Protein AF-A0AAD5NCW2-F1 (afdb_monomer)

Radius of gyration: 37.86 Å; Cα contacts (8 Å, |Δi|>4): 776; chains: 1; bounding box: 124×74×84 Å

Sequence (700 aa):
MSQQFDEAECSSYSKYVDECLERGPSAMGFLLTKVDRGVLDPVERFPCFLIDCCLAYCLRESETNGSFSENAILHSTLIKRILTILQDFSFSLTIESQRDVISYIFRSWNSSIEVVCHEAVDIFFMLLSNHCLVCSTCKARKGCEWSNSLAKKLFENNSPCRSRYKCLLILFQSYSTYIELIDEKLVEELYSFIGDPGLSVVISELLLMDIVEFPGRWIIHNQLILSCLSNESIATSTAIKDRLLPKLAKSKVLKNEFLPQLLDFMNENCMKVHCIEAILSVCRFLILSHKKCDSYKYWSDYVPLRTMQYAVLHLDVQVRLSAWILLSEHPQRTHGFSSSDILLIRVFLISNMTEQSPAIRLKILAGLRKILSRIAESSEQILKGNEEDLGQVAMYNSFISFLLSLAFDSLSPGANFSRRIMALSIVQCLFVEESLVPHQKTLFFDQLNLSTMLTSKWYEALISCIDDPFELCQITALDILKKIPVDDNFNLSLYKEETIKMMKSISSHSTLASGYRIQFYTWCRPESLTDLLVDFVSLCEDNTHAAKNNLVCFKDNSIHPWMNAISLLLENKDFSDMSTEDLKWWTFFIRERLIPLCFNVAEVVSPAVHSMSPEGYIPEETLNEIANFNGNILQMETEVSQLLLVCCWRAHKHVSTILGFVATKLYPMGMLSSEEIDHIGAYYWLQLTECKHCGAFETA

InterPro domains:
  IPR016024 Armadillo-type fold [SSF48371] (79-504)
  IPR019442 THADA/TRM732, DUF2428 [PF10350] (592-700)
  IPR051954 tRNA (32-2'-O)-methyltransferase regulator THADA [PTHR14387] (31-700)
  IPR056843 tRNA (32-2'-O)-methyltransferase regulator THADA-like, TPR repeats region [PF25150] (223-471)

Mean predicted aligned error: 11.22 Å

pLDDT: mean 88.47, std 10.03, range [29.44, 98.31]

Secondary structure (DSSP, 8-state):
-----------TTGGGHHHHHHHGGGGGGGGGS---GGGGS-BTTBSSIIIIIIIHHHHHHHHHSTTSHHHHHHHHHHHHHHHHHHHHTTPPPPHHHHHHHHHHHHHHTT-S-HHHHHHHHHHHHHHHHHHTTT-HHHHTTS--HHHHHHHHHHHH--S--HHHHHHHHHHHHH-GGGGGG--HHHHHHHHHHTT-TTTHHHHHHHHHHHHHH-GGGHHHHHHHHHHHHTSS-HHHHHHIIIIIHHHHTTSHHIIIIIHHHHHHHHHHH--SHHHHHHHHHHHHHHHHH--SSS-PPPGGGTS-HHHHHHHHT-SSHHHHHHHHHHHH--S-TTPPPPHHHHHHHHHHHHHHTT---HHHHHHHHHHHHHHHHHHHHHHHHHHHH-GGGHHHHHHHHHHHHHHHHHHHHTTSTT--HHHHHHHHHHHHHHHTSGGGSGGG--HHHHHH-HHHH--HHHHHHHHHHHT-SSHHHHHHHHHHHTTSPPPTT--HHHHHHHHHHHHTS--HHHHHHHHHHHHHHHHH-GGGHHHHHHHHHHHHHHHHHHHHH-GGGGGTS--HHHHHHHHHHHHT---TT--HHHHHHHHHHIIIIIHHHHHHHHHHHHHHHSSSSGGG---HHHHHHHHTSSS-HHHHHHHHHHHHHHHHHHHHHHHHHHHHHIIIIIGGGT-S-HHHHHHHHHHHHHHHHH---HHHHTT-

Structure (mmCIF, N/CA/C/O backbone):
data_AF-A0AAD5NCW2-F1
#
_entry.id   AF-A0AAD5NCW2-F1
#
loop_
_atom_site.group_PDB
_atom_site.id
_atom_site.type_symbol
_atom_site.label_atom_id
_atom_site.label_alt_id
_atom_site.label_comp_id
_atom_site.label_asym_id
_atom_site.label_entity_id
_atom_site.label_seq_id
_atom_site.pdbx_PDB_ins_code
_atom_site.Cartn_x
_atom_site.Cartn_y
_atom_site.Cartn_z
_atom_site.occupancy
_atom_site.B_iso_or_equiv
_atom_site.auth_seq_id
_atom_site.auth_comp_id
_atom_site.auth_asym_id
_atom_site.auth_atom_id
_atom_site.pdbx_PDB_model_num
ATOM 1 N N . MET A 1 1 ? -83.051 -28.919 20.858 1.00 34.00 1 MET A N 1
ATOM 2 C CA . MET A 1 1 ? -83.033 -28.622 19.413 1.00 34.00 1 MET A CA 1
ATOM 3 C C . MET A 1 1 ? -82.163 -27.394 19.243 1.00 34.00 1 MET A C 1
ATOM 5 O O . MET A 1 1 ? -82.564 -26.326 19.671 1.00 34.00 1 MET A O 1
ATOM 9 N N . SER A 1 2 ? -80.862 -27.615 19.050 1.00 30.83 2 SER A N 1
ATOM 10 C CA . SER A 1 2 ? -80.210 -27.836 17.737 1.00 30.83 2 SER A CA 1
ATOM 11 C C . SER A 1 2 ? -79.807 -26.474 17.170 1.00 30.83 2 SER A C 1
ATOM 13 O O . SER A 1 2 ? -80.661 -25.711 16.746 1.00 30.83 2 SER A O 1
ATOM 15 N N . GLN A 1 3 ? -78.573 -26.064 17.465 1.00 37.62 3 GLN A N 1
ATOM 16 C CA . GLN A 1 3 ? -77.408 -26.213 16.576 1.00 37.62 3 GLN A CA 1
ATOM 17 C C . GLN A 1 3 ? -77.352 -25.071 15.561 1.00 37.62 3 GLN A C 1
ATOM 19 O O . GLN A 1 3 ? -78.091 -25.081 14.588 1.00 37.62 3 GLN A O 1
ATOM 24 N N . GLN A 1 4 ? -76.429 -24.142 15.805 1.00 29.44 4 GLN A N 1
ATOM 25 C CA . GLN A 1 4 ? -75.524 -23.615 14.786 1.00 29.44 4 GLN A CA 1
ATOM 26 C C . GLN A 1 4 ? -74.311 -23.014 15.510 1.00 29.44 4 GLN A C 1
ATOM 28 O O . GLN A 1 4 ? -74.281 -21.851 15.898 1.00 29.44 4 GLN A O 1
ATOM 33 N N . PHE A 1 5 ? -73.360 -23.901 15.810 1.00 35.66 5 PHE A N 1
ATOM 34 C CA . PHE A 1 5 ? -71.947 -23.552 15.852 1.00 35.66 5 PHE A CA 1
ATOM 35 C C . PHE A 1 5 ? -71.536 -23.451 14.382 1.00 35.66 5 PHE A C 1
ATOM 37 O O . PHE A 1 5 ? -71.342 -24.490 13.761 1.00 35.66 5 PHE A O 1
ATOM 44 N N . ASP A 1 6 ? -71.475 -22.241 13.833 1.00 35.22 6 ASP A N 1
ATOM 45 C CA . ASP A 1 6 ? -70.830 -22.005 12.541 1.00 35.22 6 ASP A CA 1
ATOM 46 C C . ASP A 1 6 ? -69.450 -21.392 12.808 1.00 35.22 6 ASP A C 1
ATOM 48 O O . ASP A 1 6 ? -69.312 -20.242 13.221 1.00 35.22 6 ASP A O 1
ATOM 52 N N . GLU A 1 7 ? -68.465 -22.284 12.685 1.00 37.38 7 GLU A N 1
ATOM 53 C CA . GLU A 1 7 ? -67.142 -22.084 12.087 1.00 37.38 7 GLU A CA 1
ATOM 54 C C . GLU A 1 7 ? -66.368 -20.831 12.522 1.00 37.38 7 GLU A C 1
ATOM 56 O O . GLU A 1 7 ? -66.366 -19.791 11.867 1.00 37.38 7 GLU A O 1
ATOM 61 N N . ALA A 1 8 ? -65.597 -20.982 13.605 1.00 41.81 8 ALA A N 1
ATOM 62 C CA . ALA A 1 8 ? -64.383 -20.195 13.775 1.00 41.81 8 ALA A CA 1
ATOM 63 C C . ALA A 1 8 ? -63.515 -20.407 12.527 1.00 41.81 8 ALA A C 1
ATOM 65 O O . ALA A 1 8 ? -63.164 -21.551 12.230 1.00 41.81 8 ALA A O 1
ATOM 66 N N . GLU A 1 9 ? -63.207 -19.330 11.796 1.00 45.91 9 GLU A N 1
ATOM 67 C CA . GLU A 1 9 ? -62.224 -19.340 10.712 1.00 45.91 9 GLU A CA 1
ATOM 68 C C . GLU A 1 9 ? -60.986 -20.091 11.204 1.00 45.91 9 GLU A C 1
ATOM 70 O O . GLU A 1 9 ? -60.274 -19.637 12.101 1.00 45.91 9 GLU A O 1
ATOM 75 N N . CYS A 1 10 ? -60.780 -21.301 10.685 1.00 55.19 10 CYS A N 1
ATOM 76 C CA . CYS A 1 10 ? -59.657 -22.121 11.092 1.00 55.19 10 CYS A CA 1
ATOM 77 C C . CYS A 1 10 ? -58.400 -21.369 10.655 1.00 55.19 10 CYS A C 1
ATOM 79 O O . CYS A 1 10 ? -58.179 -21.204 9.452 1.00 55.19 10 CYS A O 1
ATOM 81 N N . SER A 1 11 ? -57.631 -20.855 11.624 1.00 66.19 11 SER A N 1
ATOM 82 C CA . SER A 1 11 ? -56.402 -20.100 11.369 1.00 66.19 11 SER A CA 1
ATOM 83 C C . SER A 1 11 ? -55.597 -20.791 10.271 1.00 66.19 11 SER A C 1
ATOM 85 O O . SER A 1 11 ? -55.428 -22.017 10.290 1.00 66.19 11 SER A O 1
ATOM 87 N N . SER A 1 12 ? -55.079 -20.019 9.313 1.00 75.44 12 SER A N 1
ATOM 88 C CA . SER A 1 12 ? -54.296 -20.532 8.180 1.00 75.44 12 SER A CA 1
ATOM 89 C C . SER A 1 12 ? -53.057 -21.332 8.602 1.00 75.44 12 SER A C 1
ATOM 91 O O . SER A 1 12 ? -52.430 -21.976 7.756 1.00 75.44 12 SER A O 1
ATOM 93 N N . TYR A 1 13 ? -52.704 -21.291 9.892 1.00 83.88 13 TYR A N 1
ATOM 94 C CA . TYR A 1 13 ? -51.593 -22.014 10.498 1.00 83.88 13 TYR A CA 1
ATOM 95 C C . TYR A 1 13 ? -51.971 -23.365 11.128 1.00 83.88 13 TYR A C 1
ATOM 97 O O . TYR A 1 13 ? -51.066 -24.129 11.449 1.00 83.88 13 TYR A O 1
ATOM 105 N N . SER A 1 14 ? -53.262 -23.711 11.227 1.00 82.38 14 SER A N 1
ATOM 106 C CA . SER A 1 14 ? -53.739 -25.034 11.691 1.00 82.38 14 SER A CA 1
ATOM 107 C C . SER A 1 14 ? -53.092 -26.195 10.936 1.00 82.38 14 SER A C 1
ATOM 109 O O . SER A 1 14 ? -52.605 -27.142 11.540 1.00 82.38 14 SER A O 1
ATOM 111 N N . LYS A 1 15 ? -52.954 -26.061 9.614 1.00 84.81 15 LYS A N 1
ATOM 112 C CA . LYS A 1 15 ? -52.310 -27.056 8.743 1.00 84.81 15 LYS A CA 1
ATOM 113 C C . LYS A 1 15 ? -50.849 -27.383 9.089 1.00 84.81 15 LYS A C 1
ATOM 115 O O . LYS A 1 15 ? -50.342 -28.382 8.597 1.00 84.81 15 LYS A O 1
ATOM 120 N N . TYR A 1 16 ? -50.162 -26.541 9.868 1.00 86.56 16 TYR A N 1
ATOM 121 C CA . TYR A 1 16 ? -48.768 -26.768 10.266 1.00 86.56 16 TYR A CA 1
ATOM 122 C C . TYR A 1 16 ? -48.636 -27.411 11.652 1.00 86.56 16 TYR A C 1
ATOM 124 O O . TYR A 1 16 ? -47.525 -27.779 12.029 1.00 86.56 16 TYR A O 1
ATOM 132 N N . VAL A 1 17 ? -49.725 -27.536 12.422 1.00 85.25 17 VAL A N 1
ATOM 133 C CA . VAL A 1 17 ? -49.676 -28.016 13.813 1.00 85.25 17 VAL A CA 1
ATOM 134 C C . VAL A 1 17 ? -49.197 -29.464 13.878 1.00 85.25 17 VAL A C 1
ATOM 136 O O . VAL A 1 17 ? -48.209 -29.738 14.558 1.00 85.25 17 VAL A O 1
ATOM 139 N N . ASP A 1 18 ? -49.838 -30.364 13.130 1.00 85.31 18 ASP A N 1
ATOM 140 C CA . ASP A 1 18 ? -49.477 -31.787 13.103 1.00 85.31 18 ASP A CA 1
ATOM 141 C C . ASP A 1 18 ? -48.030 -31.991 12.638 1.00 85.31 18 ASP A C 1
ATOM 143 O O . ASP A 1 18 ? -47.260 -32.710 13.274 1.00 85.31 18 ASP A O 1
ATOM 147 N N . GLU A 1 19 ? -47.613 -31.277 11.588 1.00 87.06 19 GLU A N 1
ATOM 148 C CA . GLU A 1 19 ? -46.254 -31.393 11.057 1.00 87.06 19 GLU A CA 1
ATOM 149 C C . GLU A 1 19 ? -45.197 -30.901 12.063 1.00 87.06 19 GLU A C 1
ATOM 151 O O . GLU A 1 19 ? -44.157 -31.541 12.234 1.00 87.06 19 GLU A O 1
ATOM 156 N N . CYS A 1 20 ? -45.477 -29.810 12.787 1.00 88.00 20 CYS A N 1
ATOM 157 C CA . CYS A 1 20 ? -44.600 -29.305 13.847 1.00 88.00 20 CYS A CA 1
ATOM 158 C C . CYS A 1 20 ? -44.524 -30.253 15.051 1.00 88.00 20 CYS A C 1
ATOM 160 O O . CYS A 1 20 ? -43.476 -30.335 15.688 1.00 88.00 20 CYS A O 1
ATOM 162 N N . LEU A 1 21 ? -45.607 -30.965 15.375 1.00 85.88 21 LEU A N 1
ATOM 163 C CA . LEU A 1 21 ? -45.626 -31.930 16.476 1.00 85.88 21 LEU A CA 1
ATOM 164 C C . LEU A 1 21 ? -44.907 -33.237 16.125 1.00 85.88 21 LEU A C 1
ATOM 166 O O . LEU A 1 21 ? -44.275 -33.824 17.000 1.00 85.88 21 LEU A O 1
ATOM 170 N N . GLU A 1 22 ? -44.985 -33.684 14.870 1.00 85.50 22 GLU A N 1
ATOM 171 C CA . GLU A 1 22 ? -44.340 -34.920 14.412 1.00 85.50 22 GLU A CA 1
ATOM 172 C C . GLU A 1 22 ? -42.849 -34.744 14.107 1.00 85.50 22 GLU A C 1
ATOM 174 O O . GLU A 1 22 ? -42.036 -35.596 14.466 1.00 85.50 22 GLU A O 1
ATOM 179 N N . ARG A 1 23 ? -42.481 -33.656 13.420 1.00 83.94 23 ARG A N 1
ATOM 180 C CA . ARG A 1 23 ? -41.119 -33.434 12.895 1.00 83.94 23 ARG A CA 1
ATOM 181 C C . ARG A 1 23 ? -40.343 -32.350 13.643 1.00 83.94 23 ARG A C 1
ATOM 183 O O . ARG A 1 23 ? -39.168 -32.116 13.344 1.00 83.94 23 ARG A O 1
ATOM 190 N N . GLY A 1 24 ? -40.980 -31.675 14.598 1.00 86.25 24 GLY A N 1
ATOM 191 C CA . GLY A 1 24 ? -40.335 -30.667 15.427 1.00 86.25 24 GLY A CA 1
ATOM 192 C C . GLY A 1 24 ? -39.846 -29.445 14.630 1.00 86.25 24 GLY A C 1
ATOM 193 O O . GLY A 1 24 ? -40.481 -29.032 13.656 1.00 86.25 24 GLY A O 1
ATOM 194 N N . PRO A 1 25 ? -38.700 -28.853 15.010 1.00 85.62 25 PRO A N 1
ATOM 195 C CA . PRO A 1 25 ? -38.120 -27.654 14.408 1.00 85.62 25 PRO A CA 1
ATOM 196 C C . PRO A 1 25 ? -37.846 -27.791 12.908 1.00 85.62 25 PRO A C 1
ATOM 198 O O . PRO A 1 25 ? -37.915 -26.803 12.181 1.00 85.62 25 PRO A O 1
ATOM 201 N N . SER A 1 26 ? -37.614 -29.009 12.408 1.00 86.62 26 SER A N 1
ATOM 202 C CA . SER A 1 26 ? -37.415 -29.251 10.972 1.00 86.62 26 SER A CA 1
ATOM 203 C C . SER A 1 26 ? -38.648 -28.916 10.116 1.00 86.62 26 SER A C 1
ATOM 205 O O . SER A 1 26 ? -38.498 -28.506 8.965 1.00 86.62 26 SER A O 1
ATOM 207 N N . ALA A 1 27 ? -39.858 -28.993 10.682 1.00 88.00 27 ALA A N 1
ATOM 208 C CA . ALA A 1 27 ? -41.099 -28.595 10.012 1.00 88.00 27 ALA A CA 1
ATOM 209 C C . ALA A 1 27 ? -41.404 -27.091 10.113 1.00 88.00 27 ALA A C 1
ATOM 211 O O . ALA A 1 27 ? -42.298 -26.583 9.438 1.00 88.00 27 ALA A O 1
ATOM 212 N N . MET A 1 28 ? -40.640 -26.335 10.905 1.00 92.25 28 MET A N 1
ATOM 213 C CA . MET A 1 28 ? -40.888 -24.908 11.144 1.00 92.25 28 MET A CA 1
ATOM 214 C C . MET A 1 28 ? -40.278 -23.990 10.074 1.00 92.25 28 MET A C 1
ATOM 216 O O . MET A 1 28 ? -40.205 -22.774 10.259 1.00 92.25 28 MET A O 1
ATOM 220 N N . GLY A 1 29 ? -39.874 -24.539 8.922 1.00 86.81 29 GLY A N 1
ATOM 221 C CA . GLY A 1 29 ? -39.290 -23.777 7.813 1.00 86.81 29 GLY A CA 1
ATOM 222 C C . GLY A 1 29 ? -40.191 -22.649 7.292 1.00 86.81 29 GLY A C 1
ATOM 223 O O . GLY A 1 29 ? -39.688 -21.637 6.803 1.00 86.81 29 GLY A O 1
ATOM 224 N N . PHE A 1 30 ? -41.513 -22.755 7.469 1.00 90.00 30 PHE A N 1
ATOM 225 C CA . PHE A 1 30 ? -42.457 -21.695 7.100 1.00 90.00 30 PHE A CA 1
ATOM 226 C C . PHE A 1 30 ? -42.184 -20.369 7.837 1.00 90.00 30 PHE A C 1
ATOM 228 O O . PHE A 1 30 ? -42.395 -19.301 7.259 1.00 90.00 30 PHE A O 1
ATOM 235 N N . LEU A 1 31 ? -41.639 -20.409 9.063 1.00 91.31 31 LEU A N 1
ATOM 236 C CA . LEU A 1 31 ? -41.288 -19.212 9.841 1.00 91.31 31 LEU A CA 1
ATOM 237 C C . LEU A 1 31 ? -40.149 -18.401 9.210 1.00 91.31 31 LEU A C 1
ATOM 239 O O . LEU A 1 31 ? -40.016 -17.207 9.485 1.00 91.31 31 LEU A O 1
ATOM 243 N N . LEU A 1 32 ? -39.342 -19.018 8.343 1.00 88.94 32 LEU A N 1
ATOM 244 C CA . LEU A 1 32 ? -38.256 -18.352 7.619 1.00 88.94 32 LEU A CA 1
ATOM 245 C C . LEU A 1 32 ? -38.761 -17.536 6.417 1.00 88.94 32 LEU A C 1
ATOM 247 O O . LEU A 1 32 ? -37.996 -16.789 5.811 1.00 88.94 32 LEU A O 1
ATOM 251 N N . THR A 1 33 ? -40.053 -17.633 6.093 1.00 88.25 33 THR A N 1
ATOM 252 C CA . THR A 1 33 ? -40.710 -16.820 5.062 1.00 88.25 33 THR A CA 1
ATOM 253 C C . THR A 1 33 ? -41.460 -15.629 5.679 1.00 88.25 33 THR A C 1
ATOM 255 O O . THR A 1 33 ? -41.344 -15.346 6.877 1.00 88.25 33 THR A O 1
ATOM 258 N N . LYS A 1 34 ? -42.185 -14.855 4.860 1.00 85.88 34 LYS A N 1
ATOM 259 C CA . LYS A 1 34 ? -43.017 -13.752 5.354 1.00 85.88 34 LYS A CA 1
ATOM 260 C C . LYS A 1 34 ? -44.256 -14.330 6.041 1.00 85.88 34 LYS A C 1
ATOM 262 O O . LYS A 1 34 ? -45.039 -15.022 5.401 1.00 85.88 34 LYS A O 1
ATOM 267 N N . VAL A 1 35 ? -44.423 -14.001 7.317 1.00 90.12 35 VAL A N 1
ATOM 268 C CA . VAL A 1 35 ? -45.530 -14.461 8.163 1.00 90.12 35 VAL A CA 1
ATOM 269 C C . VAL A 1 35 ? -46.455 -13.276 8.448 1.00 90.12 35 VAL A C 1
ATOM 271 O O . VAL A 1 35 ? -45.979 -12.148 8.605 1.00 90.12 35 VAL A O 1
ATOM 274 N N . ASP A 1 36 ? -47.765 -13.502 8.465 1.00 89.38 36 ASP A N 1
ATOM 275 C CA . ASP A 1 36 ? -48.749 -12.498 8.882 1.00 89.38 36 ASP A CA 1
ATOM 276 C C . ASP A 1 36 ? -49.042 -12.588 10.391 1.00 89.38 36 ASP A C 1
ATOM 278 O O . ASP A 1 36 ? -48.502 -13.432 11.109 1.00 89.38 36 ASP A O 1
ATOM 282 N N . ARG A 1 37 ? -49.891 -11.685 10.894 1.00 88.94 37 ARG A N 1
ATOM 283 C CA . ARG A 1 37 ? -50.221 -11.620 12.324 1.00 88.94 37 ARG A CA 1
ATOM 284 C C . ARG A 1 37 ? -50.980 -12.860 12.821 1.00 88.94 37 ARG A C 1
ATOM 286 O O . ARG A 1 37 ? -50.939 -13.125 14.018 1.00 88.94 37 ARG A O 1
ATOM 293 N N . GLY A 1 38 ? -51.609 -13.629 11.928 1.00 87.25 38 GLY A N 1
ATOM 294 C CA . GLY A 1 38 ? -52.448 -14.776 12.283 1.00 87.25 38 GLY A CA 1
ATOM 295 C C . GLY A 1 38 ? -51.688 -15.938 12.931 1.00 87.25 38 GLY A C 1
ATOM 296 O O . GLY A 1 38 ? -52.292 -16.806 13.552 1.00 87.25 38 GLY A O 1
ATOM 297 N N . VAL A 1 39 ? -50.352 -15.947 12.853 1.00 87.75 39 VAL A N 1
ATOM 298 C CA . VAL A 1 39 ? -49.501 -16.938 13.540 1.00 87.75 39 VAL A CA 1
ATOM 299 C C . VAL A 1 39 ? -49.538 -16.801 15.071 1.00 87.75 39 VAL A C 1
ATOM 301 O O . VAL A 1 39 ? -49.131 -17.712 15.793 1.00 87.75 39 VAL A O 1
ATOM 304 N N . LEU A 1 40 ? -49.995 -15.647 15.566 1.00 88.94 40 LEU A N 1
ATOM 305 C CA . LEU A 1 40 ? -50.140 -15.343 16.991 1.00 88.94 40 LEU A CA 1
ATOM 306 C C . LEU A 1 40 ? -51.531 -15.686 17.532 1.00 88.94 40 LEU A C 1
ATOM 308 O O . LEU A 1 40 ? -51.736 -15.609 18.743 1.00 88.94 40 LEU A O 1
ATOM 312 N N . ASP A 1 41 ? -52.475 -16.028 16.653 1.00 87.00 41 ASP A N 1
ATOM 313 C CA . ASP A 1 41 ? -53.837 -16.361 17.048 1.00 87.00 41 ASP A CA 1
ATOM 314 C C . ASP A 1 41 ? -53.898 -17.769 17.673 1.00 87.00 41 ASP A C 1
ATOM 316 O O . ASP A 1 41 ? -53.007 -18.600 17.442 1.00 87.00 41 ASP A O 1
ATOM 320 N N . PRO A 1 42 ? -54.939 -18.070 18.470 1.00 87.12 42 PRO A N 1
ATOM 321 C CA . PRO A 1 42 ? -55.152 -19.411 18.994 1.00 87.12 42 PRO A CA 1
ATOM 322 C C . PRO A 1 42 ? -55.342 -20.426 17.864 1.00 87.12 42 PRO A C 1
ATOM 324 O O . PRO A 1 42 ? -56.135 -20.210 16.945 1.00 87.12 42 PRO A O 1
ATOM 327 N N . VAL A 1 43 ? -54.649 -21.560 17.953 1.00 86.31 43 VAL A N 1
ATOM 328 C CA . VAL A 1 43 ? -54.768 -22.660 16.988 1.00 86.31 43 VAL A CA 1
ATOM 329 C C . VAL A 1 43 ? -54.925 -23.969 17.749 1.00 86.31 43 VAL A C 1
ATOM 331 O O . VAL A 1 43 ? -54.054 -24.354 18.531 1.00 86.31 43 VAL A O 1
ATOM 334 N N . GLU A 1 44 ? -56.044 -24.656 17.519 1.00 85.25 44 GLU A N 1
ATOM 335 C CA . GLU A 1 44 ? -56.412 -25.897 18.210 1.00 85.25 44 GLU A CA 1
ATOM 336 C C . GLU A 1 44 ? -56.311 -25.782 19.744 1.00 85.25 44 GLU A C 1
ATOM 338 O O . GLU A 1 44 ? -57.097 -25.078 20.374 1.00 85.25 44 GLU A O 1
ATOM 343 N N . ARG A 1 45 ? -55.346 -26.488 20.354 1.00 86.31 45 ARG A N 1
ATOM 344 C CA . ARG A 1 45 ? -55.090 -26.516 21.800 1.00 86.31 45 ARG A CA 1
ATOM 345 C C . ARG A 1 45 ? -54.082 -25.466 22.273 1.00 86.31 45 ARG A C 1
ATOM 347 O O . ARG A 1 45 ? -53.815 -25.409 23.470 1.00 86.31 45 ARG A O 1
ATOM 354 N N . PHE A 1 46 ? -53.488 -24.692 21.365 1.00 87.50 46 PHE A N 1
ATOM 355 C CA . PHE A 1 46 ? -52.432 -23.728 21.670 1.00 87.50 46 PHE A CA 1
ATOM 356 C C . PHE A 1 46 ? -53.002 -22.304 21.735 1.00 87.50 46 PHE A C 1
ATOM 358 O O . PHE A 1 46 ? -53.443 -21.792 20.703 1.00 87.50 46 PHE A O 1
ATOM 365 N N . PRO A 1 47 ? -52.985 -21.646 22.914 1.00 86.38 47 PRO A N 1
ATOM 366 C CA . PRO A 1 47 ? -53.419 -20.253 23.061 1.00 86.38 47 PRO A CA 1
ATOM 367 C C . PRO A 1 47 ? -52.683 -19.275 22.136 1.00 86.38 47 PRO A C 1
ATOM 369 O O . PRO A 1 47 ? -53.291 -18.337 21.633 1.00 86.38 47 PRO A O 1
ATOM 372 N N . CYS A 1 48 ? -51.396 -19.510 21.888 1.00 89.94 48 CYS A N 1
ATOM 373 C CA . CYS A 1 48 ? -50.600 -18.870 20.852 1.00 89.94 48 CYS A CA 1
ATOM 374 C C . CYS A 1 48 ? -49.719 -19.932 20.192 1.00 89.94 48 CYS A C 1
ATOM 376 O O . CYS A 1 48 ? -48.742 -20.401 20.782 1.00 89.94 48 CYS A O 1
ATOM 378 N N . PHE A 1 49 ? -50.039 -20.306 18.953 1.00 89.38 49 PHE A N 1
ATOM 379 C CA . PHE A 1 49 ? -49.321 -21.360 18.228 1.00 89.38 49 PHE A CA 1
ATOM 380 C C . PHE A 1 49 ? -47.804 -21.117 18.155 1.00 89.38 49 PHE A C 1
ATOM 382 O O . PHE A 1 49 ? -47.001 -22.031 18.366 1.00 89.38 49 PHE A O 1
ATOM 389 N N . LEU A 1 50 ? -47.396 -19.869 17.919 1.00 92.38 50 LEU A N 1
ATOM 390 C CA . LEU A 1 50 ? -45.985 -19.507 17.816 1.00 92.38 50 LEU A CA 1
ATOM 391 C C . LEU A 1 50 ? -45.207 -19.710 19.132 1.00 92.38 50 LEU A C 1
ATOM 393 O O . LEU A 1 50 ? -44.047 -20.119 19.100 1.00 92.38 50 LEU A O 1
ATOM 397 N N . ILE A 1 51 ? -45.821 -19.431 20.284 1.00 92.69 51 ILE A N 1
ATOM 398 C CA . ILE A 1 51 ? -45.154 -19.505 21.594 1.00 92.69 51 ILE A CA 1
ATOM 399 C C . ILE A 1 51 ? -45.325 -20.897 22.206 1.00 92.69 51 ILE A C 1
ATOM 401 O O . ILE A 1 51 ? -44.340 -21.563 22.527 1.00 92.69 51 ILE A O 1
ATOM 405 N N . ASP A 1 52 ? -46.572 -21.341 22.340 1.00 90.25 52 ASP A N 1
ATOM 406 C CA . ASP A 1 52 ? -46.930 -22.525 23.121 1.00 90.25 52 ASP A CA 1
ATOM 407 C C . ASP A 1 52 ? -46.600 -23.832 22.388 1.00 90.25 52 ASP A C 1
ATOM 409 O O . ASP A 1 52 ? -46.422 -24.870 23.027 1.00 90.25 52 ASP A O 1
ATOM 413 N N . CYS A 1 53 ? -46.481 -23.784 21.055 1.00 90.50 53 CYS A N 1
ATOM 414 C CA . CYS A 1 53 ? -46.002 -24.900 20.245 1.00 90.50 53 CYS A CA 1
ATOM 415 C C . CYS A 1 53 ? -44.576 -24.645 19.745 1.00 90.50 53 CYS A C 1
ATOM 417 O O . CYS A 1 53 ? -43.643 -25.315 20.188 1.00 90.50 53 CYS A O 1
ATOM 419 N N . CYS A 1 54 ? -44.378 -23.674 18.846 1.00 92.62 54 CYS A N 1
ATOM 420 C CA . CYS A 1 54 ? -43.116 -23.561 18.104 1.00 92.62 54 CYS A CA 1
ATOM 421 C C . CYS A 1 54 ? -41.916 -23.217 19.005 1.00 92.62 54 CYS A C 1
ATOM 423 O O . CYS A 1 54 ? -40.914 -23.938 19.006 1.00 92.62 54 CYS A O 1
ATOM 425 N N . LEU A 1 55 ? -42.018 -22.148 19.806 1.00 94.25 55 LEU A N 1
ATOM 426 C CA . LEU A 1 55 ? -40.941 -21.722 20.708 1.00 94.25 55 LEU A CA 1
ATOM 427 C C . LEU A 1 55 ? -40.663 -22.771 21.789 1.00 94.25 55 LEU A C 1
ATOM 429 O O . LEU A 1 55 ? -39.507 -23.133 22.005 1.00 94.25 55 LEU A O 1
ATOM 433 N N . ALA A 1 56 ? -41.714 -23.277 22.441 1.00 91.62 56 ALA A N 1
ATOM 434 C CA . ALA A 1 56 ? -41.594 -24.283 23.493 1.00 91.62 56 ALA A CA 1
ATOM 435 C C . ALA A 1 56 ? -40.893 -25.561 23.001 1.00 91.62 56 ALA A C 1
ATOM 437 O O . ALA A 1 56 ? -40.042 -26.111 23.705 1.00 91.62 56 ALA A O 1
ATOM 438 N N . TYR A 1 57 ? -41.209 -26.017 21.784 1.00 90.38 57 TYR A N 1
ATOM 439 C CA . TYR A 1 57 ? -40.581 -27.198 21.196 1.00 90.38 57 TYR A CA 1
ATOM 440 C C . TYR A 1 57 ? -39.113 -26.937 20.833 1.00 90.38 57 TYR A C 1
ATOM 442 O O . TYR A 1 57 ? -38.253 -27.732 21.208 1.00 90.38 57 TYR A O 1
ATOM 450 N N . CYS A 1 58 ? -38.799 -25.795 20.203 1.00 91.81 58 CYS A N 1
ATOM 451 C CA . CYS A 1 58 ? -37.414 -25.415 19.891 1.00 91.81 58 CYS A CA 1
ATOM 452 C C . CYS A 1 58 ? -36.539 -25.335 21.151 1.00 91.81 58 CYS A C 1
ATOM 454 O O . CYS A 1 58 ? -35.417 -25.844 21.169 1.00 91.81 58 CYS A O 1
ATOM 456 N N . LEU A 1 59 ? -37.049 -24.723 22.227 1.00 91.75 59 LEU A N 1
ATOM 457 C CA . LEU A 1 59 ? -36.325 -24.608 23.494 1.00 91.75 59 LEU A CA 1
ATOM 458 C C . LEU A 1 59 ? -36.086 -25.986 24.127 1.00 91.75 59 LEU A C 1
ATOM 460 O O . LEU A 1 59 ? -34.956 -26.271 24.524 1.00 91.75 59 LEU A O 1
ATOM 464 N N . ARG A 1 60 ? -37.101 -26.861 24.149 1.00 89.25 60 ARG A N 1
ATOM 465 C CA . ARG A 1 60 ? -37.000 -28.220 24.707 1.00 89.25 60 ARG A CA 1
ATOM 466 C C . ARG A 1 60 ? -36.043 -29.115 23.919 1.00 89.25 60 ARG A C 1
ATOM 468 O O . ARG A 1 60 ? -35.225 -29.827 24.500 1.00 89.25 60 ARG A O 1
ATOM 475 N N . GLU A 1 61 ? -36.124 -29.090 22.594 1.00 86.38 61 GLU A N 1
ATOM 476 C CA . GLU A 1 61 ? -35.265 -29.928 21.760 1.00 86.38 61 GLU A CA 1
ATOM 477 C C . GLU A 1 61 ? -33.808 -29.457 21.790 1.00 86.38 61 GLU A C 1
ATOM 479 O O . GLU A 1 61 ? -32.886 -30.272 21.842 1.00 86.38 61 GLU A O 1
ATOM 484 N N . SER A 1 62 ? -33.580 -28.146 21.900 1.00 85.94 62 SER A N 1
ATOM 485 C CA . SER A 1 62 ? -32.229 -27.613 22.087 1.00 85.94 62 SER A CA 1
ATOM 486 C C . SER A 1 62 ? -31.548 -28.095 23.382 1.00 85.94 62 SER A C 1
ATOM 488 O O . SER A 1 62 ? -30.327 -27.998 23.492 1.00 85.94 62 SER A O 1
ATOM 490 N N . GLU A 1 63 ? -32.301 -28.614 24.365 1.00 82.38 63 GLU A N 1
ATOM 491 C CA . GLU A 1 63 ? -31.736 -29.212 25.585 1.00 82.38 63 GLU A CA 1
ATOM 492 C C . GLU A 1 63 ? -31.223 -30.636 25.366 1.00 82.38 63 GLU A C 1
ATOM 494 O O . GLU A 1 63 ? -30.288 -31.063 26.038 1.00 82.38 63 GLU A O 1
ATOM 499 N N . THR A 1 64 ? -31.839 -31.367 24.436 1.00 75.56 64 THR A N 1
ATOM 500 C CA . THR A 1 64 ? -31.624 -32.806 24.230 1.00 75.56 64 THR A CA 1
ATOM 501 C C . THR A 1 64 ? -30.713 -33.092 23.038 1.00 75.56 64 THR A C 1
ATOM 503 O O . THR A 1 64 ? -29.844 -33.954 23.133 1.00 75.56 64 THR A O 1
ATOM 506 N N . ASN A 1 65 ? -30.841 -32.318 21.956 1.00 66.50 65 ASN A N 1
ATOM 507 C CA . ASN A 1 65 ? -30.143 -32.527 20.681 1.00 66.50 65 ASN A CA 1
ATOM 508 C C . ASN A 1 65 ? -29.058 -31.471 20.385 1.00 66.50 65 ASN A C 1
ATOM 510 O O . ASN A 1 65 ? -28.569 -31.379 19.258 1.00 66.50 65 ASN A O 1
ATOM 514 N N . GLY A 1 66 ? -28.655 -30.673 21.381 1.00 59.53 66 GLY A N 1
ATOM 515 C CA . GLY A 1 66 ? -27.693 -29.570 21.226 1.00 59.53 66 GLY A CA 1
ATOM 516 C C . GLY A 1 66 ? -26.248 -29.973 20.889 1.00 59.53 66 GLY A C 1
ATOM 517 O O . GLY A 1 66 ? -25.412 -29.095 20.693 1.00 59.53 66 GLY A O 1
ATOM 518 N N . SER A 1 67 ? -25.934 -31.272 20.824 1.00 59.56 67 SER A N 1
ATOM 519 C CA . SER A 1 67 ? -24.603 -31.791 20.472 1.00 59.56 67 SER A CA 1
ATOM 520 C C . SER A 1 67 ? -24.346 -31.867 18.962 1.00 59.56 67 SER A C 1
ATOM 522 O O . SER A 1 67 ? -23.187 -31.857 18.550 1.00 59.56 67 SER A O 1
ATOM 524 N N . PHE A 1 68 ? -25.395 -31.927 18.134 1.00 70.44 68 PHE A N 1
ATOM 525 C CA . PHE A 1 68 ? -25.270 -31.964 16.675 1.00 70.44 68 PHE A CA 1
ATOM 526 C C . PHE A 1 68 ? -25.269 -30.547 16.100 1.00 70.44 68 PHE A C 1
ATOM 528 O O . PHE A 1 68 ? -26.181 -29.761 16.364 1.00 70.44 68 PHE A O 1
ATOM 535 N N . SER A 1 69 ? -24.257 -30.224 15.292 1.00 74.25 69 SER A N 1
ATOM 536 C CA . SER A 1 69 ? -24.031 -28.861 14.802 1.00 74.25 69 SER A CA 1
ATOM 537 C C . SER A 1 69 ? -25.184 -28.308 13.966 1.00 74.25 69 SER A C 1
ATOM 539 O O . SER A 1 69 ? -25.574 -27.161 14.164 1.00 74.25 69 SER A O 1
ATOM 541 N N . GLU A 1 70 ? -25.765 -29.119 13.081 1.00 81.06 70 GLU A N 1
ATOM 542 C CA . GLU A 1 70 ? -26.885 -28.710 12.220 1.00 81.06 70 GLU A CA 1
ATOM 543 C C . GLU A 1 70 ? -28.149 -28.397 13.027 1.00 81.06 70 GLU A C 1
ATOM 545 O O . GLU A 1 70 ? -28.779 -27.360 12.822 1.00 81.06 70 GLU A O 1
ATOM 550 N N . ASN A 1 71 ? -28.470 -29.239 14.012 1.00 84.69 71 ASN A N 1
ATOM 551 C CA . ASN A 1 71 ? -29.626 -29.032 14.881 1.00 84.69 71 ASN A CA 1
ATOM 552 C C . ASN A 1 71 ? -29.441 -27.795 15.762 1.00 84.69 71 ASN A C 1
ATOM 554 O O . ASN A 1 71 ? -30.363 -27.000 15.911 1.00 84.69 71 ASN A O 1
ATOM 558 N N . ALA A 1 72 ? -28.246 -27.593 16.325 1.00 85.62 72 ALA A N 1
ATOM 559 C CA . ALA A 1 72 ? -27.958 -26.423 17.148 1.00 85.62 72 ALA A CA 1
ATOM 560 C C . ALA A 1 72 ? -28.161 -25.107 16.377 1.00 85.62 72 ALA A C 1
ATOM 562 O O . ALA A 1 72 ? -28.772 -24.192 16.929 1.00 85.62 72 ALA A O 1
ATOM 563 N N . ILE A 1 73 ? -27.713 -25.046 15.115 1.00 89.56 73 ILE A N 1
ATOM 564 C CA . ILE A 1 73 ? -27.901 -23.889 14.223 1.00 89.56 73 ILE A CA 1
ATOM 565 C C . ILE A 1 73 ? -29.383 -23.699 13.883 1.00 89.56 73 ILE A C 1
ATOM 567 O O . ILE A 1 73 ? -29.907 -22.594 13.994 1.00 89.56 73 ILE A O 1
ATOM 571 N N . LEU A 1 74 ? -30.089 -24.770 13.508 1.00 90.50 74 LEU A N 1
ATOM 572 C CA . LEU A 1 74 ? -31.512 -24.685 13.178 1.00 90.50 74 LEU A CA 1
ATOM 573 C C . LEU A 1 74 ? -32.332 -24.148 14.361 1.00 90.50 74 LEU A C 1
ATOM 575 O O . LEU A 1 74 ? -33.146 -23.239 14.191 1.00 90.50 74 LEU A O 1
ATOM 579 N N . HIS A 1 75 ? -32.093 -24.670 15.567 1.00 90.81 75 HIS A N 1
ATOM 580 C CA . HIS A 1 75 ? -32.778 -24.218 16.777 1.00 90.81 75 HIS A CA 1
ATOM 581 C C . HIS A 1 75 ? -32.503 -22.745 17.073 1.00 90.81 75 HIS A C 1
ATOM 583 O O . HIS A 1 75 ? -33.439 -21.992 17.341 1.00 90.81 75 HIS A O 1
ATOM 589 N N . SER A 1 76 ? -31.240 -22.320 17.024 1.00 93.06 76 SER A N 1
ATOM 590 C CA . SER A 1 76 ? -30.863 -20.942 17.332 1.00 93.06 76 SER A CA 1
ATOM 591 C C . SER A 1 76 ? -31.470 -19.952 16.328 1.00 93.06 76 SER A C 1
ATOM 593 O O . SER A 1 76 ? -32.046 -18.936 16.738 1.00 93.06 76 SER A O 1
ATOM 595 N N . THR A 1 77 ? -31.485 -20.305 15.039 1.00 93.94 77 THR A N 1
ATOM 596 C CA . THR A 1 77 ? -32.095 -19.492 13.982 1.00 93.94 77 THR A CA 1
ATOM 597 C C . THR A 1 77 ? -33.611 -19.400 14.138 1.00 93.94 77 THR A C 1
ATOM 599 O O . THR A 1 77 ? -34.177 -18.308 14.030 1.00 93.94 77 THR A O 1
ATOM 602 N N . LEU A 1 78 ? -34.289 -20.512 14.442 1.00 94.69 78 LEU A N 1
ATOM 603 C CA . LEU A 1 78 ? -35.739 -20.522 14.649 1.00 94.69 78 LEU A CA 1
ATOM 604 C C . LEU A 1 78 ? -36.147 -19.740 15.899 1.00 94.69 78 LEU A C 1
ATOM 606 O O . LEU A 1 78 ? -37.064 -18.926 15.821 1.00 94.69 78 LEU A O 1
ATOM 610 N N . ILE A 1 79 ? -35.447 -19.905 17.026 1.00 95.62 79 ILE A N 1
ATOM 611 C CA . ILE A 1 79 ? -35.730 -19.151 18.259 1.00 95.62 79 ILE A CA 1
ATOM 612 C C . ILE A 1 79 ? -35.568 -17.648 18.009 1.00 95.62 79 ILE A C 1
ATOM 614 O O . ILE A 1 79 ? -36.456 -16.861 18.350 1.00 95.62 79 ILE A O 1
ATOM 618 N N . LYS A 1 80 ? -34.472 -17.238 17.357 1.00 95.69 80 LYS A N 1
ATOM 619 C CA . LYS A 1 80 ? -34.256 -15.840 16.965 1.00 95.69 80 LYS A CA 1
ATOM 620 C C . LYS A 1 80 ? -35.372 -15.333 16.051 1.00 95.69 80 LYS A C 1
ATOM 622 O O . LYS A 1 80 ? -35.899 -14.238 16.266 1.00 95.69 80 LYS A O 1
ATOM 627 N N . ARG A 1 81 ? -35.770 -16.120 15.047 1.00 96.00 81 ARG A N 1
ATOM 628 C CA . ARG A 1 81 ? -36.845 -15.749 14.118 1.00 96.00 81 ARG A CA 1
ATOM 629 C C . ARG A 1 81 ? -38.186 -15.595 14.828 1.00 96.00 81 ARG A C 1
ATOM 631 O O . ARG A 1 81 ? -38.876 -14.611 14.576 1.00 96.00 81 ARG A O 1
ATOM 638 N N . ILE A 1 82 ? -38.525 -16.501 15.742 1.00 95.88 82 ILE A N 1
ATOM 639 C CA . ILE A 1 82 ? -39.745 -16.420 16.551 1.00 95.88 82 ILE A CA 1
ATOM 640 C C . ILE A 1 82 ? -39.752 -15.133 17.376 1.00 95.88 82 ILE A C 1
ATOM 642 O O . ILE A 1 82 ? -40.714 -14.370 17.300 1.00 95.88 82 ILE A O 1
ATOM 646 N N . LEU A 1 83 ? -38.667 -14.829 18.096 1.00 95.94 83 LEU A N 1
ATOM 647 C CA . LEU A 1 83 ? -38.564 -13.566 18.833 1.00 95.94 83 LEU A CA 1
ATOM 648 C C . LEU A 1 83 ? -38.680 -12.342 17.912 1.00 95.94 83 LEU A C 1
ATOM 650 O O . LEU A 1 83 ? -39.182 -11.307 18.344 1.00 95.94 83 LEU A O 1
ATOM 654 N N . THR A 1 84 ? -38.247 -12.454 16.651 1.00 94.75 84 THR A N 1
ATOM 655 C CA . THR A 1 84 ? -38.297 -11.346 15.680 1.00 94.75 84 THR A CA 1
ATOM 656 C C . THR A 1 84 ? -39.738 -11.068 15.306 1.00 94.75 84 THR A C 1
ATOM 658 O O . THR A 1 84 ? -40.183 -9.932 15.395 1.00 94.75 84 THR A O 1
ATOM 661 N N . ILE A 1 85 ? -40.494 -12.122 15.001 1.00 94.62 85 ILE A N 1
ATOM 662 C CA . ILE A 1 85 ? -41.928 -12.038 1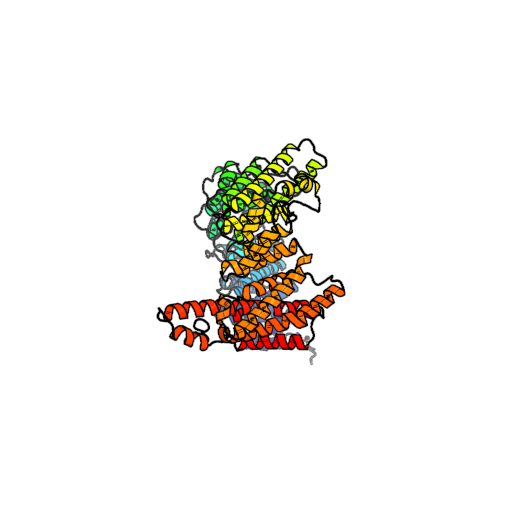4.717 1.00 94.62 85 ILE A CA 1
ATOM 663 C C . ILE A 1 85 ? -42.677 -11.435 15.916 1.00 94.62 85 ILE A C 1
ATOM 665 O O . ILE A 1 85 ? -43.516 -10.551 15.746 1.00 94.62 85 ILE A O 1
ATOM 669 N N . LEU A 1 86 ? -42.350 -11.861 17.141 1.00 94.62 86 LEU A N 1
ATOM 670 C CA . LEU A 1 86 ? -42.955 -11.300 18.353 1.00 94.62 86 LEU A CA 1
ATOM 671 C C . LEU A 1 86 ? -42.648 -9.807 18.516 1.00 94.62 86 LEU A C 1
ATOM 673 O O . LEU A 1 86 ? -43.524 -9.039 18.910 1.00 94.62 86 LEU A O 1
ATOM 677 N N . GLN A 1 87 ? -41.425 -9.382 18.198 1.00 92.81 87 GLN A N 1
ATOM 678 C CA . GLN A 1 87 ? -41.033 -7.977 18.242 1.00 92.81 87 GLN A CA 1
ATOM 679 C C . GLN A 1 87 ? -41.734 -7.149 17.154 1.00 92.81 87 GLN A C 1
ATOM 681 O O . GLN A 1 87 ? -42.273 -6.087 17.471 1.00 92.81 87 GLN A O 1
ATOM 686 N N . ASP A 1 88 ? -41.804 -7.657 15.920 1.00 92.94 88 ASP A N 1
ATOM 687 C CA . ASP A 1 88 ? -42.473 -7.012 14.779 1.00 92.94 88 ASP A CA 1
ATOM 688 C C . ASP A 1 88 ? -43.952 -6.727 15.077 1.00 92.94 88 ASP A C 1
ATOM 690 O O . ASP A 1 88 ? -44.476 -5.662 14.744 1.00 92.94 88 ASP A O 1
ATOM 694 N N . PHE A 1 89 ? -44.621 -7.650 15.770 1.00 93.94 89 PHE A N 1
ATOM 695 C CA . PHE A 1 89 ? -46.023 -7.507 16.163 1.00 93.94 89 PHE A CA 1
ATOM 696 C C . PHE A 1 89 ? -46.230 -6.955 17.580 1.00 93.94 89 PHE A C 1
ATOM 698 O O . PHE A 1 89 ? -47.373 -6.866 18.031 1.00 93.94 89 PHE A O 1
ATOM 705 N N . SER A 1 90 ? -45.160 -6.555 18.280 1.00 92.69 90 SER A N 1
ATOM 706 C CA . SER A 1 90 ? -45.208 -6.061 19.668 1.00 92.69 90 SER A CA 1
ATOM 707 C C . SER A 1 90 ? -45.972 -6.995 20.621 1.00 92.69 90 SER A C 1
ATOM 709 O O . SER A 1 90 ? -46.713 -6.544 21.496 1.00 92.69 90 SER A O 1
ATOM 711 N N . PHE A 1 91 ? -45.803 -8.306 20.445 1.00 94.25 91 PHE A N 1
ATOM 712 C CA . PHE A 1 91 ? -46.447 -9.334 21.255 1.00 94.25 91 PHE A CA 1
ATOM 713 C C . PHE A 1 91 ? -45.558 -9.721 22.444 1.00 94.25 91 PHE A C 1
ATOM 715 O O . PHE A 1 91 ? -44.400 -10.106 22.275 1.00 94.25 91 PHE A O 1
ATOM 722 N N . SER A 1 92 ? -46.087 -9.630 23.665 1.00 93.56 92 SER A N 1
ATOM 723 C CA . SER A 1 92 ? -45.333 -9.907 24.892 1.00 93.56 92 SER A CA 1
ATOM 724 C C . SER A 1 92 ? -45.267 -11.396 25.226 1.00 93.56 92 SER A C 1
ATOM 726 O O . SER A 1 92 ? -46.295 -12.072 25.240 1.00 93.56 92 SER A O 1
ATOM 728 N N . LEU A 1 93 ? -44.084 -11.886 25.592 1.00 94.19 93 LEU A N 1
ATOM 729 C CA . LEU A 1 93 ? -43.905 -13.220 26.163 1.00 94.19 93 LEU A CA 1
ATOM 730 C C . LEU A 1 93 ? -44.407 -13.290 27.609 1.00 94.19 93 LEU A C 1
ATOM 732 O O . LEU A 1 93 ? -44.254 -12.335 28.375 1.00 94.19 93 LEU A O 1
ATOM 736 N N . THR A 1 94 ? -44.907 -14.461 28.005 1.00 91.44 94 THR A N 1
ATOM 737 C CA . THR A 1 94 ? -45.194 -14.784 29.410 1.00 91.44 94 THR A CA 1
ATOM 738 C C . THR A 1 94 ? -43.898 -14.893 30.224 1.00 91.44 94 THR A C 1
ATOM 740 O O . THR A 1 94 ? -42.819 -15.128 29.678 1.00 91.44 94 THR A O 1
ATOM 743 N N . ILE A 1 95 ? -43.988 -14.748 31.550 1.00 88.69 95 ILE A N 1
ATOM 744 C CA . ILE A 1 95 ? -42.821 -14.851 32.449 1.00 88.69 95 ILE A CA 1
ATOM 745 C C . ILE A 1 95 ? -42.156 -16.236 32.344 1.00 88.69 95 ILE A C 1
ATOM 747 O O . ILE A 1 95 ? -40.930 -16.335 32.398 1.00 88.69 95 ILE A O 1
ATOM 751 N N . GLU A 1 96 ? -42.949 -17.293 32.154 1.00 90.19 96 GLU A N 1
ATOM 752 C CA . GLU A 1 96 ? -42.454 -18.662 31.980 1.00 90.19 96 GLU A CA 1
ATOM 753 C C . GLU A 1 96 ? -41.646 -18.801 30.687 1.00 90.19 96 GLU A C 1
ATOM 755 O O . GLU A 1 96 ? -40.482 -19.197 30.742 1.00 90.19 96 GLU A O 1
ATOM 760 N N . SER A 1 97 ? -42.188 -18.352 29.550 1.00 92.00 97 SER A N 1
ATOM 761 C CA . SER A 1 97 ? -41.459 -18.380 28.277 1.00 92.00 97 SER A CA 1
ATOM 762 C C . SER A 1 97 ? -40.193 -17.522 28.322 1.00 92.00 97 SER A C 1
ATOM 764 O O . SER A 1 97 ? -39.162 -17.919 27.783 1.00 92.00 97 SER A O 1
ATOM 766 N N . GLN A 1 98 ? -40.224 -16.368 29.004 1.00 93.62 98 GLN A N 1
ATOM 767 C CA . GLN A 1 98 ? -39.020 -15.557 29.218 1.00 93.62 98 GLN A CA 1
ATOM 768 C C . GLN A 1 98 ? -37.952 -16.343 29.987 1.00 93.62 98 GLN A C 1
ATOM 770 O O . GLN A 1 98 ? -36.787 -16.322 29.597 1.00 93.62 98 GLN A O 1
ATOM 775 N N . ARG A 1 99 ? -38.326 -17.071 31.045 1.00 93.06 99 ARG A N 1
ATOM 776 C CA . ARG A 1 99 ? -37.394 -17.895 31.830 1.00 93.06 99 ARG A CA 1
ATOM 777 C C . ARG A 1 99 ? -36.756 -19.006 30.994 1.00 93.06 99 ARG A C 1
ATOM 779 O O . ARG A 1 99 ? -35.556 -19.250 31.132 1.00 93.06 99 ARG A O 1
ATOM 786 N N . ASP A 1 100 ? -37.524 -19.644 30.121 1.00 93.50 100 ASP A N 1
ATOM 787 C CA . ASP A 1 100 ? -37.022 -20.736 29.285 1.00 93.50 100 ASP A CA 1
ATOM 788 C C . ASP A 1 100 ? -36.059 -20.213 28.205 1.00 93.50 100 ASP A C 1
ATOM 790 O O . ASP A 1 100 ? -34.977 -20.774 28.008 1.00 93.50 100 ASP A O 1
ATOM 794 N N . VAL A 1 101 ? -36.369 -19.061 27.595 1.00 94.88 101 VAL A N 1
ATOM 795 C CA . VAL A 1 101 ? -35.451 -18.358 26.679 1.00 94.88 101 VAL A CA 1
ATOM 796 C C . VAL A 1 101 ? -34.159 -17.951 27.396 1.00 94.88 101 VAL A C 1
ATOM 798 O O . VAL A 1 101 ? -33.068 -18.118 26.850 1.00 94.88 101 VAL A O 1
ATOM 801 N N . ILE A 1 102 ? -34.246 -17.471 28.641 1.00 94.00 102 ILE A N 1
ATOM 802 C CA . ILE A 1 102 ? -33.069 -17.168 29.468 1.00 94.00 102 ILE A CA 1
ATOM 803 C C . ILE A 1 102 ? -32.219 -18.425 29.653 1.00 94.00 102 ILE A C 1
ATOM 805 O O . ILE A 1 102 ? -31.015 -18.389 29.408 1.00 94.00 102 ILE A O 1
ATOM 809 N N . SER A 1 103 ? -32.820 -19.545 30.061 1.00 92.50 103 SER A N 1
ATOM 810 C CA . SER A 1 103 ? -32.100 -20.813 30.230 1.00 92.50 103 SER A CA 1
ATOM 811 C C . SER A 1 103 ? -31.317 -21.192 28.967 1.00 92.50 103 SER A C 1
ATOM 813 O O . SER A 1 103 ? -30.118 -21.476 29.036 1.00 92.50 103 SER A O 1
ATOM 815 N N . TYR A 1 104 ? -31.964 -21.074 27.805 1.00 93.12 104 TYR A N 1
ATOM 816 C CA . TYR A 1 104 ? -31.348 -21.321 26.508 1.00 93.12 104 TYR A CA 1
ATOM 817 C C . TYR A 1 104 ? -30.147 -20.407 26.221 1.00 93.12 104 TYR A C 1
ATOM 819 O O . TYR A 1 104 ? -29.083 -20.910 25.850 1.00 93.12 104 TYR A O 1
ATOM 827 N N . ILE A 1 105 ? -30.275 -19.089 26.423 1.00 92.75 105 ILE A N 1
ATOM 828 C CA . ILE A 1 105 ? -29.189 -18.121 26.171 1.00 92.75 105 ILE A CA 1
ATOM 829 C C . ILE A 1 105 ? -27.945 -18.498 26.983 1.00 92.75 105 ILE A C 1
ATOM 831 O O . ILE A 1 105 ? -26.858 -18.637 26.423 1.00 92.75 105 ILE A O 1
ATOM 835 N N . PHE A 1 106 ? -28.105 -18.721 28.291 1.00 90.19 106 PHE A N 1
ATOM 836 C CA . PHE A 1 106 ? -26.990 -19.019 29.197 1.00 90.19 106 PHE A CA 1
ATOM 837 C C . PHE A 1 106 ? -26.350 -20.399 28.947 1.00 90.19 106 PHE A C 1
ATOM 839 O O . PHE A 1 106 ? -25.203 -20.613 29.342 1.00 90.19 106 PHE A O 1
ATOM 846 N N . ARG A 1 107 ? -27.050 -21.332 28.287 1.00 89.00 107 ARG A N 1
ATOM 847 C CA . ARG A 1 107 ? -26.467 -22.601 27.818 1.00 89.00 107 ARG A CA 1
ATOM 848 C C . ARG A 1 107 ? -25.717 -22.437 26.494 1.00 89.00 107 ARG A C 1
ATOM 850 O O . ARG A 1 107 ? -24.688 -23.073 26.292 1.00 89.00 107 ARG A O 1
ATOM 857 N N . SER A 1 108 ? -26.221 -21.585 25.605 1.00 89.00 108 SER A N 1
ATOM 858 C CA . SER A 1 108 ? -25.814 -21.550 24.192 1.00 89.00 108 SER A CA 1
ATOM 859 C C . SER A 1 108 ? -24.725 -20.522 23.883 1.00 89.00 108 SER A C 1
ATOM 861 O O . SER A 1 108 ? -23.990 -20.660 22.912 1.00 89.00 108 SER A O 1
ATOM 863 N N . TRP A 1 109 ? -24.571 -19.500 24.721 1.00 87.56 109 TRP A N 1
ATOM 864 C CA . TRP A 1 109 ? -23.661 -18.378 24.481 1.00 87.56 109 TRP A CA 1
ATOM 865 C C . TRP A 1 109 ? -22.154 -18.704 24.509 1.00 87.56 109 TRP A C 1
ATOM 867 O O . TRP A 1 109 ? -21.356 -17.883 24.066 1.00 87.56 109 TRP A O 1
ATOM 877 N N . ASN A 1 110 ? -21.763 -19.879 25.011 1.00 86.56 110 ASN A N 1
ATOM 878 C CA . ASN A 1 110 ? -20.384 -20.380 25.035 1.00 86.56 110 ASN A CA 1
ATOM 879 C C . ASN A 1 110 ? -20.273 -21.689 24.236 1.00 86.56 110 ASN A C 1
ATOM 881 O O . ASN A 1 110 ? -19.495 -22.578 24.576 1.00 86.56 110 ASN A O 1
ATOM 885 N N . SER A 1 111 ? -21.129 -21.831 23.222 1.00 86.88 111 SER A N 1
ATOM 886 C CA . SER A 1 111 ? -21.101 -22.945 22.282 1.00 86.88 111 SER A CA 1
ATOM 887 C C . SER A 1 111 ? -19.804 -22.938 21.468 1.00 86.88 111 SER A C 1
ATOM 889 O O . SER A 1 111 ? -19.225 -21.885 21.197 1.00 86.88 111 SER A O 1
ATOM 891 N N . SER A 1 112 ? -19.375 -24.118 21.019 1.00 85.38 112 SER A N 1
ATOM 892 C CA . SER A 1 112 ? -18.291 -24.258 20.040 1.00 85.38 112 SER A CA 1
ATOM 893 C C . SER A 1 112 ? -18.671 -23.729 18.649 1.00 85.38 112 SER A C 1
ATOM 895 O O . SER A 1 112 ? -17.795 -23.538 17.809 1.00 85.38 112 SER A O 1
ATOM 897 N N . ILE A 1 113 ? -19.961 -23.481 18.395 1.00 87.81 113 ILE A N 1
ATOM 898 C CA . ILE A 1 113 ? -20.492 -23.011 17.112 1.00 87.81 113 ILE A CA 1
ATOM 899 C C . ILE A 1 113 ? -20.718 -21.499 17.180 1.00 87.81 113 ILE A C 1
ATOM 901 O O . ILE A 1 113 ? -21.618 -21.021 17.873 1.00 87.81 113 ILE A O 1
ATOM 905 N N . GLU A 1 114 ? -19.934 -20.736 16.417 1.00 87.44 114 GLU A N 1
ATOM 906 C CA . GLU A 1 114 ? -19.925 -19.268 16.494 1.00 87.44 114 GLU A CA 1
ATOM 907 C C . GLU A 1 114 ? -21.282 -18.634 16.131 1.00 87.44 114 GLU A C 1
ATOM 909 O O . GLU A 1 114 ? -21.707 -17.673 16.774 1.00 87.44 114 GLU A O 1
ATOM 914 N N . VAL A 1 115 ? -22.009 -19.204 15.162 1.00 90.50 115 VAL A N 1
ATOM 915 C CA . VAL A 1 115 ? -23.353 -18.735 14.764 1.00 90.50 115 VAL A CA 1
ATOM 916 C C . VAL A 1 115 ? -24.333 -18.795 15.936 1.00 90.50 115 VAL A C 1
ATOM 918 O O . VAL A 1 115 ? -25.029 -17.818 16.200 1.00 90.50 115 VAL A O 1
ATOM 921 N N . VAL A 1 116 ? -24.323 -19.891 16.698 1.00 91.00 116 VAL A N 1
ATOM 922 C CA . VAL A 1 116 ? -25.194 -20.077 17.870 1.00 91.00 116 VAL A CA 1
ATOM 923 C C . VAL A 1 116 ? -24.874 -19.038 18.947 1.00 91.00 116 VAL A C 1
ATOM 925 O O . VAL A 1 116 ? -25.776 -18.456 19.546 1.00 91.00 116 VAL A O 1
ATOM 928 N N . CYS A 1 117 ? -23.589 -18.748 19.161 1.00 91.56 117 CYS A N 1
ATOM 929 C CA . CYS A 1 117 ? -23.139 -17.700 20.076 1.00 91.56 117 CYS A CA 1
ATOM 930 C C . CYS A 1 117 ? -23.637 -16.309 19.652 1.00 91.56 117 CYS A C 1
ATOM 932 O O . CYS A 1 117 ? -24.122 -15.545 20.487 1.00 91.56 117 CYS A O 1
ATOM 934 N N . HIS A 1 118 ? -23.552 -15.985 18.359 1.00 92.62 118 HIS A N 1
ATOM 935 C CA . HIS A 1 118 ? -24.078 -14.735 17.811 1.00 92.62 118 HIS A CA 1
ATOM 936 C C . HIS A 1 118 ? -25.596 -14.621 17.974 1.00 92.62 118 HIS A C 1
ATOM 938 O O . HIS A 1 118 ? -26.086 -13.590 18.434 1.00 92.62 118 HIS A O 1
ATOM 944 N N . GLU A 1 119 ? -26.333 -15.682 17.657 1.00 94.44 119 GLU A N 1
ATOM 945 C CA . GLU A 1 119 ? -27.787 -15.690 17.786 1.00 94.44 119 GLU A CA 1
ATOM 946 C C . GLU A 1 119 ? -28.232 -15.624 19.248 1.00 94.44 119 GLU A C 1
ATOM 948 O O . GLU A 1 119 ? -29.177 -14.903 19.547 1.00 94.44 119 GLU A O 1
ATOM 953 N N . ALA A 1 120 ? -27.522 -16.262 20.184 1.00 94.50 120 ALA A N 1
ATOM 954 C CA . ALA A 1 120 ? -27.808 -16.142 21.615 1.00 94.50 120 ALA A CA 1
ATOM 955 C C . ALA A 1 120 ? -27.715 -14.687 22.117 1.00 94.50 120 ALA A C 1
ATOM 957 O O . ALA A 1 120 ? -28.529 -14.268 22.943 1.00 94.50 120 ALA A O 1
ATOM 958 N N . VAL A 1 121 ? -26.759 -13.903 21.604 1.00 95.62 121 VAL A N 1
ATOM 959 C CA . VAL A 1 121 ? -26.623 -12.469 21.922 1.00 95.62 121 VAL A CA 1
ATOM 960 C C . VAL A 1 121 ? -27.787 -11.657 21.340 1.00 95.62 121 VAL A C 1
ATOM 962 O O . VAL A 1 121 ? -28.342 -10.803 22.033 1.00 95.62 121 VAL A O 1
ATOM 965 N N . ASP A 1 122 ? -28.196 -11.937 20.101 1.00 96.19 122 ASP A N 1
ATOM 966 C CA . ASP A 1 122 ? -29.338 -11.259 19.474 1.00 96.19 122 ASP A CA 1
ATOM 967 C C . ASP A 1 122 ? -30.649 -11.586 20.206 1.00 96.19 122 ASP A C 1
ATOM 969 O O . ASP A 1 122 ? -31.415 -10.689 20.556 1.00 96.19 122 ASP A O 1
ATOM 973 N N . ILE A 1 123 ? -30.870 -12.866 20.520 1.00 96.75 123 ILE A N 1
ATOM 974 C CA . ILE A 1 123 ? -32.004 -13.354 21.315 1.00 96.75 123 ILE A CA 1
ATOM 975 C C . ILE A 1 123 ? -32.036 -12.643 22.675 1.00 96.75 123 ILE A C 1
ATOM 977 O O . ILE A 1 123 ? -33.104 -12.213 23.108 1.00 96.75 123 ILE A O 1
ATOM 981 N N . PHE A 1 124 ? -30.885 -12.453 23.330 1.00 96.75 124 PHE A N 1
ATOM 982 C CA . PHE A 1 124 ? -30.801 -11.700 24.584 1.00 96.75 124 PHE A CA 1
ATOM 983 C C . PHE A 1 124 ? -31.280 -10.248 24.427 1.00 96.75 124 PHE A C 1
ATOM 985 O O . PHE A 1 124 ? -32.128 -9.800 25.198 1.00 96.75 124 PHE A O 1
ATOM 992 N N . PHE A 1 125 ? -30.806 -9.522 23.411 1.00 96.19 125 PHE A N 1
ATOM 993 C CA . PHE A 1 125 ? -31.259 -8.151 23.132 1.00 96.19 125 PHE A CA 1
ATOM 994 C C . PHE A 1 125 ? -32.774 -8.070 22.877 1.00 96.19 125 PHE A C 1
ATOM 996 O O . PHE A 1 125 ? -33.472 -7.189 23.395 1.00 96.19 125 PHE A O 1
ATOM 1003 N N . MET A 1 126 ? -33.297 -9.012 22.096 1.00 95.94 126 MET A N 1
ATOM 1004 C CA . MET A 1 126 ? -34.715 -9.076 21.749 1.00 95.94 126 MET A CA 1
ATOM 1005 C C . MET A 1 126 ? -35.578 -9.414 22.960 1.00 95.94 126 MET A C 1
ATOM 1007 O O . MET A 1 126 ? -36.652 -8.839 23.131 1.00 95.94 126 MET A O 1
ATOM 1011 N N . LEU A 1 127 ? -35.086 -10.280 23.845 1.00 96.00 127 LEU A N 1
ATOM 1012 C CA . LEU A 1 127 ? -35.740 -10.605 25.105 1.00 96.00 127 LEU A CA 1
ATOM 1013 C C . LEU A 1 127 ? -35.850 -9.375 26.022 1.00 96.00 127 LEU A C 1
ATOM 1015 O O . LEU A 1 127 ? -36.928 -9.126 26.564 1.00 96.00 127 LEU A O 1
ATOM 1019 N N . LEU A 1 128 ? -34.782 -8.576 26.163 1.00 95.44 128 LEU A N 1
ATOM 1020 C CA . LEU A 1 128 ? -34.841 -7.319 26.927 1.00 95.44 128 LEU A CA 1
ATOM 1021 C C . LEU A 1 128 ? -35.888 -6.361 26.338 1.00 95.44 128 LEU A C 1
ATOM 1023 O O . LEU A 1 128 ? -36.699 -5.786 27.066 1.00 95.44 128 LEU A O 1
ATOM 1027 N N . SER A 1 129 ? -35.904 -6.232 25.009 1.00 93.94 129 SER A N 1
ATOM 1028 C CA . SER A 1 129 ? -36.873 -5.399 24.288 1.00 93.94 129 SER A CA 1
ATOM 1029 C C . SER A 1 129 ? -38.312 -5.890 24.481 1.00 93.94 129 SER A C 1
ATOM 1031 O O . SER A 1 129 ? -39.215 -5.081 24.699 1.00 93.94 129 SER A O 1
ATOM 1033 N N . ASN A 1 130 ? -38.530 -7.207 24.463 1.00 95.12 130 ASN A N 1
ATOM 1034 C CA . ASN A 1 130 ? -39.835 -7.820 24.686 1.00 95.12 130 ASN A CA 1
ATOM 1035 C C . ASN A 1 130 ? -40.340 -7.579 26.117 1.00 95.12 130 ASN A C 1
ATOM 1037 O O . ASN A 1 130 ? -41.494 -7.198 26.308 1.00 95.12 130 ASN A O 1
ATOM 1041 N N . HIS A 1 131 ? -39.469 -7.703 27.123 1.00 94.75 131 HIS A N 1
ATOM 1042 C CA . HIS A 1 131 ? -39.829 -7.426 28.514 1.00 94.75 131 HIS A CA 1
ATOM 1043 C C . HIS A 1 131 ? -40.282 -5.966 28.722 1.00 94.75 131 HIS A C 1
ATOM 1045 O O . HIS A 1 131 ? -41.215 -5.695 29.482 1.00 94.75 131 HIS A O 1
ATOM 1051 N N . CYS A 1 132 ? -39.698 -5.010 27.991 1.00 93.94 132 CYS A N 1
ATOM 1052 C CA . CYS A 1 132 ? -40.107 -3.600 28.023 1.00 93.94 132 CYS A CA 1
ATOM 1053 C C . CYS A 1 132 ? -41.539 -3.340 27.512 1.00 93.94 132 CYS A C 1
ATOM 1055 O O . CYS A 1 132 ? -42.078 -2.262 27.777 1.00 93.94 132 CYS A O 1
ATOM 1057 N N . LEU A 1 133 ? -42.175 -4.291 26.815 1.00 93.31 133 LEU A N 1
ATOM 1058 C CA . LEU A 1 133 ? -43.585 -4.177 26.415 1.00 93.31 133 LEU A CA 1
ATOM 1059 C C . LEU A 1 133 ? -44.530 -4.241 27.621 1.00 93.31 133 LEU A C 1
ATOM 1061 O O . LEU A 1 133 ? -45.568 -3.583 27.618 1.00 93.31 133 LEU A O 1
ATOM 1065 N N . VAL A 1 134 ? -44.149 -4.993 28.659 1.00 92.50 134 VAL A N 1
ATOM 1066 C CA . VAL A 1 134 ? -44.977 -5.247 29.852 1.00 92.50 134 VAL A CA 1
ATOM 1067 C C . VAL A 1 134 ? -44.440 -4.582 31.119 1.00 92.50 134 VAL A C 1
ATOM 1069 O O . VAL A 1 134 ? -45.165 -4.448 32.101 1.00 92.50 134 VAL A O 1
ATOM 1072 N N . CYS A 1 135 ? -43.185 -4.130 31.111 1.00 93.81 135 CYS A N 1
ATOM 1073 C CA . CYS A 1 135 ? -42.511 -3.574 32.278 1.00 93.81 135 CYS A CA 1
ATOM 1074 C C . CYS A 1 135 ? -42.165 -2.091 32.088 1.00 93.81 135 CYS A C 1
ATOM 1076 O O . CYS A 1 135 ? -41.243 -1.729 31.352 1.00 93.81 135 CYS A O 1
ATOM 1078 N N . SER A 1 136 ? -42.877 -1.213 32.799 1.00 91.19 136 SER A N 1
ATOM 1079 C CA . SER A 1 136 ? -42.702 0.243 32.701 1.00 91.19 136 SER A CA 1
ATOM 1080 C C . SER A 1 136 ? -41.347 0.735 33.225 1.00 91.19 136 SER A C 1
ATOM 1082 O O . SER A 1 136 ? -40.785 1.675 32.664 1.00 91.19 136 SER A O 1
ATOM 1084 N N . THR A 1 137 ? -40.778 0.094 34.251 1.00 92.38 137 THR A N 1
ATOM 1085 C CA . THR A 1 137 ? -39.463 0.459 34.810 1.00 92.38 137 THR A CA 1
ATOM 1086 C C . THR A 1 137 ? -38.317 0.098 33.870 1.00 92.38 137 THR A C 1
ATOM 1088 O O . THR A 1 137 ? -37.404 0.904 33.672 1.00 92.38 137 THR A O 1
ATOM 1091 N N . CYS A 1 138 ? -38.392 -1.069 33.224 1.00 91.69 138 CYS A N 1
ATOM 1092 C CA . CYS A 1 138 ? -37.448 -1.462 32.179 1.00 91.69 138 CYS A CA 1
ATOM 1093 C C . CYS A 1 138 ? -37.591 -0.588 30.932 1.00 91.69 138 CYS A C 1
ATOM 1095 O O . CYS A 1 138 ? -36.583 -0.142 30.391 1.00 91.69 138 CYS A O 1
ATOM 1097 N N . LYS A 1 139 ? -38.823 -0.240 30.539 1.00 92.06 139 LYS A N 1
ATOM 1098 C CA . LYS A 1 139 ? -39.077 0.725 29.458 1.00 92.06 139 LYS A CA 1
ATOM 1099 C C . LYS A 1 139 ? -38.476 2.106 29.753 1.00 92.06 139 LYS A C 1
ATOM 1101 O O . LYS A 1 139 ? -38.015 2.782 28.839 1.00 92.06 139 LYS A O 1
ATOM 1106 N N . ALA A 1 140 ? -38.428 2.499 31.027 1.00 92.00 140 ALA A N 1
ATOM 1107 C CA . ALA A 1 140 ? -37.760 3.708 31.512 1.00 92.00 140 ALA A CA 1
ATOM 1108 C C . ALA A 1 140 ? -36.243 3.539 31.760 1.00 92.00 140 ALA A C 1
ATOM 1110 O O . ALA A 1 140 ? -35.630 4.428 32.347 1.00 92.00 140 ALA A O 1
ATOM 1111 N N . ARG A 1 141 ? -35.636 2.418 31.338 1.00 91.56 141 ARG A N 1
ATOM 1112 C CA . ARG A 1 141 ? -34.195 2.109 31.444 1.00 91.56 141 ARG A CA 1
ATOM 1113 C C . ARG A 1 141 ? -33.621 2.043 32.869 1.00 91.56 141 ARG A C 1
ATOM 1115 O O . ARG A 1 141 ? -32.414 2.169 33.045 1.00 91.56 141 ARG A O 1
ATOM 1122 N N . LYS A 1 142 ? -34.455 1.814 33.890 1.00 89.50 142 LYS A N 1
ATOM 1123 C CA . LYS A 1 142 ? -34.009 1.713 35.299 1.00 89.50 142 LYS A CA 1
ATOM 1124 C C . LYS A 1 142 ? -33.756 0.283 35.783 1.00 89.50 142 LYS A C 1
ATOM 1126 O O . LYS A 1 142 ? -33.142 0.099 36.830 1.00 89.50 142 LYS A O 1
ATOM 1131 N N . GLY A 1 143 ? -34.246 -0.709 35.046 1.00 89.38 143 GLY A N 1
ATOM 1132 C CA . GLY A 1 143 ? -34.269 -2.102 35.485 1.00 89.38 143 GLY A CA 1
ATOM 1133 C C . GLY A 1 143 ? -35.402 -2.408 36.477 1.00 89.38 143 GLY A C 1
ATOM 1134 O O . GLY A 1 143 ? -36.086 -1.519 36.990 1.00 89.38 143 GLY A O 1
ATOM 1135 N N . CYS A 1 144 ? -35.640 -3.694 36.704 1.00 93.62 144 CYS A N 1
ATOM 1136 C CA . CYS A 1 144 ? -36.600 -4.258 37.647 1.00 93.62 144 CYS A CA 1
ATOM 1137 C C . CYS A 1 144 ? -36.023 -5.533 38.290 1.00 93.62 144 CYS A C 1
ATOM 1139 O O . CYS A 1 144 ? -34.894 -5.928 38.008 1.00 93.62 144 CYS A O 1
ATOM 1141 N N . GLU A 1 145 ? -36.802 -6.216 39.130 1.00 92.75 145 GLU A N 1
ATOM 1142 C CA . GLU A 1 145 ? -36.390 -7.481 39.755 1.00 92.75 145 GLU A CA 1
ATOM 1143 C C . GLU A 1 145 ? -36.000 -8.562 38.727 1.00 92.75 145 GLU A C 1
ATOM 1145 O O . GLU A 1 145 ? -34.999 -9.258 38.901 1.00 92.75 145 GLU A O 1
ATOM 1150 N N . TRP A 1 146 ? -36.723 -8.643 37.605 1.00 94.12 146 TRP A N 1
ATOM 1151 C CA . TRP A 1 146 ? -36.407 -9.572 36.520 1.00 94.12 146 TRP A CA 1
ATOM 1152 C C . TRP A 1 146 ? -35.040 -9.271 35.891 1.00 94.12 146 TRP A C 1
ATOM 1154 O O . TRP A 1 146 ? -34.194 -10.163 35.809 1.00 94.12 146 TRP A O 1
ATOM 1164 N N . SER A 1 147 ? -34.757 -8.017 35.529 1.00 93.12 147 SER A N 1
ATOM 1165 C CA . SER A 1 147 ? -33.455 -7.660 34.954 1.00 93.12 147 SER A CA 1
ATOM 1166 C C . SER A 1 147 ? -32.321 -7.695 35.989 1.00 93.12 147 SER A C 1
ATOM 1168 O O . SER A 1 147 ? -31.187 -7.993 35.623 1.00 93.12 147 SER A O 1
ATOM 1170 N N . ASN A 1 148 ? -32.610 -7.504 37.285 1.00 92.44 148 ASN A N 1
ATOM 1171 C CA . ASN A 1 148 ? -31.637 -7.714 38.366 1.00 92.44 148 ASN A CA 1
ATOM 1172 C C . ASN A 1 148 ? -31.191 -9.181 38.427 1.00 92.44 148 ASN A C 1
ATOM 1174 O O . ASN A 1 148 ? -30.006 -9.461 38.601 1.00 92.44 148 ASN A O 1
ATOM 1178 N N . SER A 1 149 ? -32.126 -10.123 38.254 1.00 91.50 149 SER A N 1
ATOM 1179 C CA . SER A 1 149 ? -31.802 -11.554 38.224 1.00 91.50 149 SER A CA 1
ATOM 1180 C C . SER A 1 149 ? -30.895 -11.915 37.039 1.00 91.50 149 SER A C 1
ATOM 1182 O O . SER A 1 149 ? -29.952 -12.694 37.193 1.00 91.50 149 SER A O 1
ATOM 1184 N N . LEU A 1 150 ? -31.119 -11.284 35.879 1.00 92.56 150 LEU A N 1
ATOM 1185 C CA . LEU A 1 150 ? -30.273 -11.433 34.695 1.00 92.56 150 LEU A CA 1
ATOM 1186 C C . LEU A 1 150 ? -28.875 -10.870 34.913 1.00 92.56 150 LEU A C 1
ATOM 1188 O O . LEU A 1 150 ? -27.895 -11.554 34.618 1.00 92.56 150 LEU A O 1
ATOM 1192 N N . ALA A 1 151 ? -28.792 -9.650 35.451 1.00 91.81 151 ALA A N 1
ATOM 1193 C CA . ALA A 1 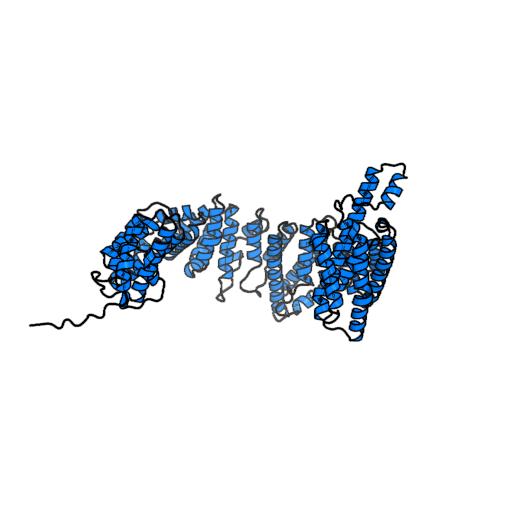151 ? -27.529 -9.018 35.800 1.00 91.81 151 ALA A CA 1
ATOM 1194 C C . ALA A 1 151 ? -26.732 -9.934 36.736 1.00 91.81 151 ALA A C 1
ATOM 1196 O O . ALA A 1 151 ? -25.621 -10.330 36.406 1.00 91.81 151 ALA A O 1
ATOM 1197 N N . LYS A 1 152 ? -27.333 -10.397 37.836 1.00 90.56 152 LYS A N 1
ATOM 1198 C CA . LYS A 1 152 ? -26.665 -11.296 38.785 1.00 90.56 152 LYS A CA 1
ATOM 1199 C C . LYS A 1 152 ? -26.073 -12.536 38.100 1.00 90.56 152 LYS A C 1
ATOM 1201 O O . LYS A 1 152 ? -24.897 -12.836 38.287 1.00 90.56 152 LYS A O 1
ATOM 1206 N N . LYS A 1 153 ? -26.844 -13.200 37.235 1.00 89.56 153 LYS A N 1
ATOM 1207 C CA . LYS A 1 153 ? -26.394 -14.402 36.514 1.00 89.56 153 LYS A CA 1
ATOM 1208 C C . LYS A 1 153 ? -25.268 -14.121 35.505 1.00 89.56 153 LYS A C 1
ATOM 1210 O O . LYS A 1 153 ? -24.419 -14.981 35.280 1.00 89.56 153 LYS A O 1
ATOM 1215 N N . LEU A 1 154 ? -25.234 -12.928 34.902 1.00 90.19 154 LEU A N 1
ATOM 1216 C CA . LEU A 1 154 ? -24.141 -12.484 34.023 1.00 90.19 154 LEU A CA 1
ATOM 1217 C C . LEU A 1 154 ? -22.818 -12.287 34.780 1.00 90.19 154 LEU A C 1
ATOM 1219 O O . LEU A 1 154 ? -21.750 -12.563 34.224 1.00 90.19 154 LEU A O 1
ATOM 1223 N N . PHE A 1 155 ? -22.887 -11.828 36.031 1.00 87.12 155 PHE A N 1
ATOM 1224 C CA . PHE A 1 155 ? -21.721 -11.592 36.886 1.00 87.12 155 PHE A CA 1
ATOM 1225 C C . PHE A 1 155 ? -21.253 -12.845 37.650 1.00 87.12 155 PHE A C 1
ATOM 1227 O O . PHE A 1 155 ? -20.067 -12.960 37.923 1.00 87.12 155 PHE A O 1
ATOM 1234 N N . GLU A 1 156 ? -22.134 -13.809 37.945 1.00 84.81 156 GLU A N 1
ATOM 1235 C CA . GLU A 1 156 ? -21.780 -15.066 38.642 1.00 84.81 156 GLU A CA 1
ATOM 1236 C C . GLU A 1 156 ? -20.878 -16.010 37.822 1.00 84.81 156 GLU A C 1
ATOM 1238 O O . GLU A 1 156 ? -20.179 -16.853 38.385 1.00 84.81 156 GLU A O 1
ATOM 1243 N N . ASN A 1 157 ? -20.895 -15.914 36.491 1.00 69.75 157 ASN A N 1
ATOM 1244 C CA . ASN A 1 157 ? -20.084 -16.777 35.637 1.00 69.75 157 ASN A CA 1
ATOM 1245 C C . ASN A 1 157 ? -18.667 -16.205 35.498 1.00 69.75 157 ASN A C 1
ATOM 1247 O O . ASN A 1 157 ? -18.529 -15.126 34.956 1.00 69.75 157 ASN A O 1
ATOM 1251 N N . ASN A 1 158 ? -17.616 -16.916 35.910 1.00 66.88 158 ASN A N 1
ATOM 1252 C CA . ASN A 1 158 ? -16.237 -16.395 35.858 1.00 66.88 158 ASN A CA 1
ATOM 1253 C C . ASN A 1 158 ? -15.495 -16.680 34.537 1.00 66.88 158 ASN A C 1
ATOM 1255 O O . ASN A 1 158 ? -14.325 -16.335 34.407 1.00 66.88 158 ASN A O 1
ATOM 1259 N N . SER A 1 159 ? -16.125 -17.337 33.557 1.00 77.44 159 SER A N 1
ATOM 1260 C CA . SER A 1 159 ? -15.446 -17.657 32.296 1.00 77.44 159 SER A CA 1
ATOM 1261 C C . SER A 1 159 ? -15.397 -16.435 31.359 1.00 77.44 159 SER A C 1
ATOM 1263 O O . SER A 1 159 ? -16.442 -15.806 31.127 1.00 77.44 159 SER A O 1
ATOM 1265 N N . PRO A 1 160 ? -14.220 -16.086 30.800 1.00 81.62 160 PRO A N 1
ATOM 1266 C CA . PRO A 1 160 ? -14.105 -15.035 29.797 1.00 81.62 160 PRO A CA 1
ATOM 1267 C C . PRO A 1 160 ? -14.698 -15.533 28.473 1.00 81.62 160 PRO A C 1
ATOM 1269 O O . PRO A 1 160 ? -14.156 -16.415 27.813 1.00 81.62 160 PRO A O 1
ATOM 1272 N N . CYS A 1 161 ? -15.846 -14.977 28.088 1.00 88.06 161 CYS A N 1
ATOM 1273 C CA . CYS A 1 161 ? -16.584 -15.381 26.893 1.00 88.06 161 CYS A CA 1
ATOM 1274 C C . CYS A 1 161 ? -17.075 -14.146 26.130 1.00 88.06 161 CYS A C 1
ATOM 1276 O O . CYS A 1 161 ? -17.694 -13.245 26.703 1.00 88.06 161 CYS A O 1
ATOM 1278 N N . ARG A 1 162 ? -16.846 -14.116 24.810 1.00 92.00 162 ARG A N 1
ATOM 1279 C CA . ARG A 1 162 ? -17.231 -13.000 23.928 1.00 92.00 162 ARG A CA 1
ATOM 1280 C C . ARG A 1 162 ? -18.722 -12.681 24.029 1.00 92.00 162 ARG A C 1
ATOM 1282 O O . ARG A 1 162 ? -19.089 -11.515 24.154 1.00 92.00 162 ARG A O 1
ATOM 1289 N N . SER A 1 163 ? -19.573 -13.703 23.977 1.00 92.94 163 SER A N 1
ATOM 1290 C CA . SER A 1 163 ? -21.030 -13.548 24.028 1.00 92.94 163 SER A CA 1
ATOM 1291 C C . SER A 1 163 ? -21.489 -13.000 25.374 1.00 92.94 163 SER A C 1
ATOM 1293 O O . SER A 1 163 ? -22.318 -12.098 25.407 1.00 92.94 163 SER A O 1
ATOM 1295 N N . ARG A 1 164 ? -20.892 -13.467 26.481 1.00 92.06 164 ARG A N 1
ATOM 1296 C CA . ARG A 1 164 ? -21.157 -12.939 27.827 1.00 92.06 164 ARG A CA 1
ATOM 1297 C C . ARG A 1 164 ? -20.856 -11.443 27.904 1.00 92.06 164 ARG A C 1
ATOM 1299 O O . ARG A 1 164 ? -21.720 -10.677 28.321 1.00 92.06 164 ARG A O 1
ATOM 1306 N N . TYR A 1 165 ? -19.670 -11.015 27.465 1.00 93.50 165 TYR A N 1
ATOM 1307 C CA . TYR A 1 165 ? -19.306 -9.593 27.469 1.00 93.50 165 TYR A CA 1
ATOM 1308 C C . TYR A 1 165 ? -20.190 -8.760 26.532 1.00 93.50 165 TYR A C 1
ATOM 1310 O O . TYR A 1 165 ? -20.515 -7.621 26.859 1.00 93.50 165 TYR A O 1
ATOM 1318 N N . LYS A 1 166 ? -20.657 -9.323 25.408 1.00 94.88 166 LYS A N 1
ATOM 1319 C CA . LYS A 1 166 ? -21.652 -8.656 24.554 1.00 94.88 166 LYS A CA 1
ATOM 1320 C C . LYS A 1 166 ? -23.006 -8.513 25.248 1.00 94.88 166 LYS A C 1
ATOM 1322 O O . LYS A 1 166 ? -23.604 -7.447 25.163 1.00 94.88 166 LYS A O 1
ATOM 1327 N N . CYS A 1 167 ? -23.475 -9.539 25.957 1.00 94.31 167 CYS A N 1
ATOM 1328 C CA . CYS A 1 167 ? -24.705 -9.453 26.744 1.00 94.31 167 CYS A CA 1
ATOM 1329 C C . CYS A 1 167 ? -24.582 -8.424 27.879 1.00 94.31 167 CYS A C 1
ATOM 1331 O O . CYS A 1 167 ? -25.521 -7.665 28.096 1.00 94.31 167 CYS A O 1
ATOM 1333 N N . LEU A 1 168 ? -23.427 -8.336 28.553 1.00 93.88 168 LEU A N 1
ATOM 1334 C CA . LEU A 1 168 ? -23.142 -7.274 29.529 1.00 93.88 168 LEU A CA 1
ATOM 1335 C C . LEU A 1 168 ? -23.193 -5.884 28.884 1.00 93.88 168 LEU A C 1
ATOM 1337 O O . LEU A 1 168 ? -23.871 -4.997 29.390 1.00 93.88 168 LEU A O 1
ATOM 1341 N N . LEU A 1 169 ? -22.547 -5.709 27.728 1.00 94.25 169 LEU A N 1
ATOM 1342 C CA . LEU A 1 169 ? -22.575 -4.446 26.993 1.00 94.25 169 LEU A CA 1
ATOM 1343 C C . LEU A 1 169 ? -24.010 -4.040 26.619 1.00 94.25 169 LEU A C 1
ATOM 1345 O O . LEU A 1 169 ? -24.404 -2.896 26.837 1.00 94.25 169 LEU A O 1
ATOM 1349 N N . ILE A 1 170 ? -24.806 -4.982 26.105 1.00 95.06 170 ILE A N 1
ATOM 1350 C CA . ILE A 1 170 ? -26.223 -4.770 25.781 1.00 95.06 170 ILE A CA 1
ATOM 1351 C C . ILE A 1 170 ? -27.024 -4.405 27.035 1.00 95.06 170 ILE A C 1
ATOM 1353 O O . ILE A 1 170 ? -27.866 -3.507 26.980 1.00 95.06 170 ILE A O 1
ATOM 1357 N N . LEU A 1 171 ? -26.766 -5.072 28.163 1.00 94.56 171 LEU A N 1
ATOM 1358 C CA . LEU A 1 171 ? -27.427 -4.792 29.435 1.00 94.56 171 LEU A CA 1
ATOM 1359 C C . LEU A 1 171 ? -27.170 -3.343 29.874 1.00 94.56 171 LEU A C 1
ATOM 1361 O O . LEU A 1 171 ? -28.123 -2.628 30.179 1.00 94.56 171 LEU A O 1
ATOM 1365 N N . PHE A 1 172 ? -25.914 -2.893 29.843 1.00 92.81 172 PHE A N 1
ATOM 1366 C CA . PHE A 1 172 ? -25.538 -1.529 30.223 1.00 92.81 172 PHE A CA 1
ATOM 1367 C C . PHE A 1 172 ? -26.085 -0.469 29.257 1.00 92.81 172 PHE A C 1
ATOM 1369 O O . PHE A 1 172 ? -26.547 0.585 29.685 1.00 92.81 172 PHE A O 1
ATOM 1376 N N . GLN A 1 173 ? -26.123 -0.757 27.952 1.00 91.62 173 GLN A N 1
ATOM 1377 C CA . GLN A 1 173 ? -26.752 0.132 26.964 1.00 91.62 173 GLN A CA 1
ATOM 1378 C C . GLN A 1 173 ? -28.276 0.227 27.139 1.00 91.62 173 GLN A C 1
ATOM 1380 O O . GLN A 1 173 ? -28.878 1.260 26.832 1.00 91.62 173 GLN A O 1
ATOM 1385 N N . SER A 1 174 ? -28.906 -0.850 27.616 1.00 91.06 174 SER A N 1
ATOM 1386 C CA . SER A 1 174 ? -30.357 -0.929 27.813 1.00 91.06 174 SER A CA 1
ATOM 1387 C C . SER A 1 174 ? -30.806 -0.276 29.120 1.00 91.06 174 SER A C 1
ATOM 1389 O O . SER A 1 174 ? -31.891 0.309 29.167 1.00 91.06 174 SER A O 1
ATOM 1391 N N . TYR A 1 175 ? -29.982 -0.346 30.170 1.00 91.06 175 TYR A N 1
ATOM 1392 C CA . TYR A 1 175 ? -30.320 0.123 31.511 1.00 91.06 175 TYR A CA 1
ATOM 1393 C C . TYR A 1 175 ? -29.191 0.967 32.109 1.00 91.06 175 TYR A C 1
ATOM 1395 O O . TYR A 1 175 ? -28.125 0.453 32.443 1.00 91.06 175 TYR A O 1
ATOM 1403 N N . SER A 1 176 ? -29.453 2.258 32.320 1.00 84.31 176 SER A N 1
ATOM 1404 C CA . SER A 1 176 ? -28.437 3.205 32.798 1.00 84.31 176 SER A CA 1
ATOM 1405 C C . SER A 1 176 ? -27.990 2.937 34.237 1.00 84.31 176 SER A C 1
ATOM 1407 O O . SER A 1 176 ? -26.878 3.278 34.609 1.00 84.31 176 SER A O 1
ATOM 1409 N N . THR A 1 177 ? -28.841 2.313 35.054 1.00 87.88 177 THR A N 1
ATOM 1410 C CA . THR A 1 177 ? -28.555 1.996 36.464 1.00 87.88 177 THR A CA 1
ATOM 1411 C C . THR A 1 177 ? -27.550 0.862 36.640 1.00 87.88 177 THR A C 1
ATOM 1413 O O . THR A 1 177 ? -26.904 0.781 37.677 1.00 87.88 177 THR A O 1
ATOM 1416 N N . TYR A 1 178 ? -27.391 -0.020 35.649 1.00 90.50 178 TYR A N 1
ATOM 1417 C CA . TYR A 1 178 ? -26.482 -1.164 35.767 1.00 90.50 178 TYR A CA 1
ATOM 1418 C C . TYR A 1 178 ? -25.033 -0.838 35.434 1.00 90.50 178 TYR A C 1
ATOM 1420 O O . TYR A 1 178 ? -24.163 -1.650 35.727 1.00 90.50 178 TYR A O 1
ATOM 1428 N N . ILE A 1 179 ? -24.760 0.342 34.881 1.00 86.12 179 ILE A N 1
ATOM 1429 C CA . ILE A 1 179 ? -23.395 0.828 34.659 1.00 86.12 179 ILE A CA 1
ATOM 1430 C C . ILE A 1 179 ? -22.628 0.916 35.993 1.00 86.12 179 ILE A C 1
ATOM 1432 O O . ILE A 1 179 ? -21.444 0.601 36.042 1.00 86.12 179 ILE A O 1
ATOM 1436 N N . GLU A 1 180 ? -23.315 1.228 37.099 1.00 86.88 180 GLU A N 1
ATOM 1437 C CA . GLU A 1 180 ? -22.747 1.248 38.459 1.00 86.88 180 GLU A CA 1
ATOM 1438 C C . GLU A 1 180 ? -22.264 -0.126 38.957 1.00 86.88 180 GLU A C 1
ATOM 1440 O O . GLU A 1 180 ? -21.525 -0.192 39.935 1.00 86.88 180 GLU A O 1
ATOM 1445 N N . LEU A 1 181 ? -22.640 -1.226 38.290 1.00 88.81 181 LEU A N 1
ATOM 1446 C CA . LEU A 1 181 ? -22.150 -2.570 38.621 1.00 88.81 181 LEU A CA 1
ATOM 1447 C C . LEU A 1 181 ? -20.725 -2.832 38.115 1.00 88.81 181 LEU A C 1
ATOM 1449 O O . LEU A 1 181 ? -20.138 -3.849 38.481 1.00 88.81 181 LEU A O 1
ATOM 1453 N N . ILE A 1 182 ? -20.177 -1.968 37.254 1.00 88.81 182 ILE A N 1
ATOM 1454 C CA . ILE A 1 182 ? -18.784 -2.075 36.818 1.00 88.81 182 ILE A CA 1
ATOM 1455 C C . ILE A 1 182 ? -17.894 -1.589 37.962 1.00 88.81 182 ILE A C 1
ATOM 1457 O O . ILE A 1 182 ? -17.731 -0.384 38.151 1.00 88.81 182 ILE A O 1
ATOM 1461 N N . ASP A 1 183 ? -17.308 -2.518 38.711 1.00 89.94 183 ASP A N 1
ATOM 1462 C CA . ASP A 1 183 ? -16.336 -2.224 39.763 1.00 89.94 183 ASP A CA 1
ATOM 1463 C C . ASP A 1 183 ? -14.889 -2.226 39.233 1.00 89.94 183 ASP A C 1
ATOM 1465 O O . ASP A 1 183 ? -14.606 -2.643 38.107 1.00 89.94 183 ASP A O 1
ATOM 1469 N N . GLU A 1 184 ? -13.949 -1.742 40.048 1.00 90.88 184 GLU A N 1
ATOM 1470 C CA . GLU A 1 184 ? -12.525 -1.687 39.680 1.00 90.88 184 GLU A CA 1
ATOM 1471 C C . GLU A 1 184 ? -11.949 -3.082 39.389 1.00 90.88 184 GLU A C 1
ATOM 1473 O O . GLU A 1 184 ? -11.119 -3.239 38.496 1.00 90.88 184 GLU A O 1
ATOM 1478 N N . LYS A 1 185 ? -12.446 -4.117 40.077 1.00 90.62 185 LYS A N 1
ATOM 1479 C CA . LYS A 1 185 ? -12.008 -5.501 39.880 1.00 90.62 185 LYS A CA 1
ATOM 1480 C C . LYS A 1 185 ? -12.376 -6.019 38.489 1.00 90.62 185 LYS A C 1
ATOM 1482 O O . LYS A 1 185 ? -11.552 -6.664 37.842 1.00 90.62 185 LYS A O 1
ATOM 1487 N N . LEU A 1 186 ? -13.588 -5.729 38.013 1.00 91.19 186 LEU A N 1
ATOM 1488 C CA . LEU A 1 186 ? -13.993 -6.056 36.651 1.00 91.19 186 LEU A CA 1
ATOM 1489 C C . LEU A 1 186 ? -13.148 -5.283 35.633 1.00 91.19 186 LEU A C 1
ATOM 1491 O O . LEU A 1 186 ? -12.762 -5.852 34.616 1.00 91.19 186 LEU A O 1
ATOM 1495 N N . VAL A 1 187 ? -12.827 -4.013 35.891 1.00 94.38 187 VAL A N 1
ATOM 1496 C CA . VAL A 1 187 ? -11.947 -3.228 35.008 1.00 94.38 187 VAL A CA 1
ATOM 1497 C C . VAL A 1 187 ? -10.566 -3.880 34.891 1.00 94.38 187 VAL A C 1
ATOM 1499 O O . VAL A 1 187 ? -10.085 -4.089 33.777 1.00 94.38 187 VAL A O 1
ATOM 1502 N N . GLU A 1 188 ? -9.948 -4.264 36.009 1.00 94.12 188 GLU A N 1
ATOM 1503 C CA . GLU A 1 188 ? -8.669 -4.987 36.020 1.00 94.12 188 GLU A CA 1
ATOM 1504 C C . GLU A 1 188 ? -8.750 -6.320 35.255 1.00 94.12 188 GLU A C 1
ATOM 1506 O O . GLU A 1 188 ? -7.876 -6.623 34.436 1.00 94.12 188 GLU A O 1
ATOM 1511 N N . GLU A 1 189 ? -9.827 -7.087 35.454 1.00 92.88 189 GLU A N 1
ATOM 1512 C CA . GLU A 1 189 ? -10.092 -8.330 34.721 1.00 92.88 189 GLU A CA 1
ATOM 1513 C C . GLU A 1 189 ? -10.175 -8.078 33.206 1.00 92.88 189 GLU A C 1
ATOM 1515 O O . GLU A 1 189 ? -9.528 -8.771 32.416 1.00 92.88 189 GLU A O 1
ATOM 1520 N N . LEU A 1 190 ? -10.910 -7.047 32.782 1.00 94.75 190 LEU A N 1
ATOM 1521 C CA . LEU A 1 190 ? -11.061 -6.674 31.376 1.00 94.75 190 LEU A CA 1
ATOM 1522 C C . LEU A 1 190 ? -9.713 -6.326 30.727 1.00 94.75 190 LEU A C 1
ATOM 1524 O O . LEU A 1 190 ? -9.427 -6.802 29.626 1.00 94.75 190 LEU A O 1
ATOM 1528 N N . TYR A 1 191 ? -8.851 -5.557 31.401 1.00 95.31 191 TYR A N 1
ATOM 1529 C CA . TYR A 1 191 ? -7.499 -5.287 30.894 1.00 95.31 191 TYR A CA 1
ATOM 1530 C C . TYR A 1 191 ? -6.639 -6.554 30.821 1.00 95.31 191 TYR A C 1
ATOM 1532 O O . TYR A 1 191 ? -5.873 -6.703 29.869 1.00 95.31 191 TYR A O 1
ATOM 1540 N N . SER A 1 192 ? -6.796 -7.502 31.752 1.00 93.62 192 SER A N 1
ATOM 1541 C CA . SER A 1 192 ? -6.052 -8.771 31.717 1.00 93.62 192 SER A CA 1
ATOM 1542 C C . SER A 1 192 ? -6.362 -9.617 30.470 1.00 93.62 192 SER A C 1
ATOM 1544 O O . SER A 1 192 ? -5.479 -10.299 29.948 1.00 93.62 192 SER A O 1
ATOM 1546 N N . PHE A 1 193 ? -7.581 -9.503 29.929 1.00 93.69 193 PHE A N 1
ATOM 1547 C CA . PHE A 1 193 ? -8.033 -10.226 28.735 1.00 93.69 193 PHE A CA 1
ATOM 1548 C C . PHE A 1 193 ? -7.986 -9.404 27.441 1.00 93.69 193 PHE A C 1
ATOM 1550 O O . PHE A 1 193 ? -8.296 -9.927 26.369 1.00 93.69 193 PHE A O 1
ATOM 1557 N N . ILE A 1 194 ? -7.572 -8.132 27.480 1.00 94.06 194 ILE A N 1
ATOM 1558 C CA . ILE A 1 194 ? -7.593 -7.265 26.290 1.00 94.06 194 ILE A CA 1
ATOM 1559 C C . ILE A 1 194 ? -6.653 -7.741 25.173 1.00 94.06 194 ILE A C 1
ATOM 1561 O O . ILE A 1 194 ? -6.839 -7.363 24.020 1.00 94.06 194 ILE A O 1
ATOM 1565 N N . GLY A 1 195 ? -5.654 -8.567 25.493 1.00 92.56 195 GLY A N 1
ATOM 1566 C CA . GLY A 1 195 ? -4.765 -9.184 24.507 1.00 92.56 195 GLY A CA 1
ATOM 1567 C C . GLY A 1 195 ? -5.403 -10.327 23.712 1.00 92.56 195 GLY A C 1
ATOM 1568 O O . GLY A 1 195 ? -4.862 -10.702 22.675 1.00 92.56 195 GLY A O 1
ATOM 1569 N N . ASP A 1 196 ? -6.547 -10.869 24.146 1.00 92.75 196 ASP A N 1
ATOM 1570 C CA . ASP A 1 196 ? -7.244 -11.945 23.437 1.00 92.75 196 ASP A CA 1
ATOM 1571 C C . ASP A 1 196 ? -7.896 -11.407 22.144 1.00 92.75 196 ASP A C 1
ATOM 1573 O O . ASP A 1 196 ? -8.791 -10.550 22.211 1.00 92.75 196 ASP A O 1
ATOM 1577 N N . PRO A 1 197 ? -7.516 -11.900 20.948 1.00 89.56 197 PRO A N 1
ATOM 1578 C CA . PRO A 1 197 ? -8.038 -11.390 19.683 1.00 89.56 197 PRO A CA 1
ATOM 1579 C C . PRO A 1 197 ? -9.567 -11.454 19.551 1.00 89.56 197 PRO A C 1
ATOM 1581 O O . PRO A 1 197 ? -10.142 -10.546 18.936 1.00 89.56 197 PRO A O 1
ATOM 1584 N N . GLY A 1 198 ? -10.211 -12.477 20.124 1.00 89.62 198 GLY A N 1
ATOM 1585 C CA . GLY A 1 198 ? -11.652 -12.731 20.054 1.00 89.62 198 GLY A CA 1
ATOM 1586 C C . GLY A 1 198 ? -12.482 -11.879 21.021 1.00 89.62 198 GLY A C 1
ATOM 1587 O O . GLY A 1 198 ? -13.624 -11.524 20.694 1.00 89.62 198 GLY A O 1
ATOM 1588 N N . LEU A 1 199 ? -11.902 -11.498 22.165 1.00 92.94 199 LEU A N 1
ATOM 1589 C CA . LEU A 1 199 ? -12.558 -10.700 23.215 1.00 92.94 199 LEU A CA 1
ATOM 1590 C C . LEU A 1 199 ? -12.274 -9.200 23.109 1.00 92.94 199 LEU A C 1
ATOM 1592 O O . LEU A 1 199 ? -13.115 -8.363 23.430 1.00 92.94 199 LEU A O 1
ATOM 1596 N N . SER A 1 200 ? -11.094 -8.843 22.627 1.00 93.62 200 SER A N 1
ATOM 1597 C CA . SER A 1 200 ? -10.540 -7.495 22.710 1.00 93.62 200 SER A CA 1
ATOM 1598 C C . SER A 1 200 ? -11.417 -6.388 22.099 1.00 93.62 200 SER A C 1
ATOM 1600 O O . SER A 1 2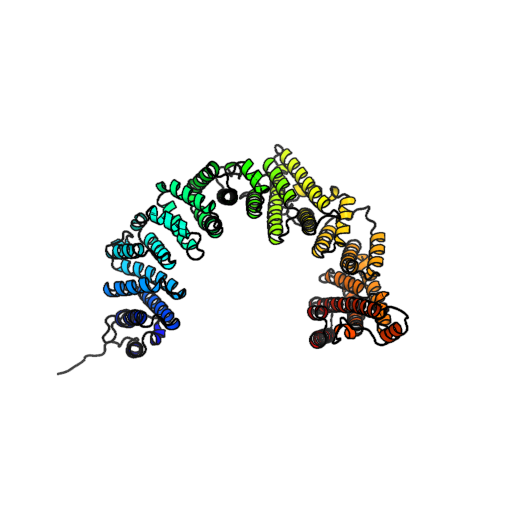00 ? -11.431 -5.264 22.602 1.00 93.62 200 SER A O 1
ATOM 1602 N N . VAL A 1 201 ? -12.225 -6.695 21.076 1.00 93.31 201 VAL A N 1
ATOM 1603 C CA . VAL A 1 201 ? -13.190 -5.733 20.508 1.00 93.31 201 VAL A CA 1
ATOM 1604 C C . VAL A 1 201 ? -14.283 -5.361 21.514 1.00 93.31 201 VAL A C 1
ATOM 1606 O O . VAL A 1 201 ? -14.515 -4.173 21.728 1.00 93.31 201 VAL A O 1
ATOM 1609 N N . VAL A 1 202 ? -14.934 -6.357 22.128 1.00 94.56 202 VAL A N 1
ATOM 1610 C CA . VAL A 1 202 ? -16.029 -6.124 23.084 1.00 94.56 202 VAL A CA 1
ATOM 1611 C C . VAL A 1 202 ? -15.495 -5.597 24.416 1.00 94.56 202 VAL A C 1
ATOM 1613 O O . VAL A 1 202 ? -16.086 -4.691 24.995 1.00 94.56 202 VAL A O 1
ATOM 1616 N N . ILE A 1 203 ? -14.322 -6.066 24.851 1.00 95.62 203 ILE A N 1
ATOM 1617 C CA . ILE A 1 203 ? -13.625 -5.532 26.028 1.00 95.62 203 ILE A CA 1
ATOM 1618 C C . ILE A 1 203 ? -13.330 -4.040 25.851 1.00 95.62 203 ILE A C 1
ATOM 1620 O O . ILE A 1 203 ? -13.623 -3.248 26.740 1.00 95.62 203 ILE A O 1
ATOM 1624 N N . SER A 1 204 ? -12.820 -3.626 24.686 1.00 95.50 204 SER A N 1
ATOM 1625 C CA . SER A 1 204 ? -12.546 -2.207 24.423 1.00 95.50 204 SER A CA 1
ATOM 1626 C C . SER A 1 204 ? -13.814 -1.341 24.455 1.00 95.50 204 SER A C 1
ATOM 1628 O O . SER A 1 204 ? -13.725 -0.148 24.721 1.00 95.50 204 SER A O 1
ATOM 1630 N N . GLU A 1 205 ? -14.990 -1.908 24.163 1.00 94.44 205 GLU A N 1
ATOM 1631 C CA . GLU A 1 205 ? -16.280 -1.204 24.256 1.00 94.44 205 GLU A CA 1
ATOM 1632 C C . GLU A 1 205 ? -16.764 -1.069 25.697 1.00 94.44 205 GLU A C 1
ATOM 1634 O O . GLU A 1 205 ? -17.245 -0.001 26.069 1.00 94.44 205 GLU A O 1
ATOM 1639 N N . LEU A 1 206 ? -16.585 -2.110 26.510 1.00 94.44 206 LEU A N 1
ATOM 1640 C CA . LEU A 1 206 ? -16.877 -2.067 27.943 1.00 94.44 206 LEU A CA 1
ATOM 1641 C C . LEU A 1 206 ? -15.961 -1.078 28.673 1.00 94.44 206 LEU A C 1
ATOM 1643 O O . LEU A 1 206 ? -16.445 -0.240 29.425 1.00 94.44 206 LEU A O 1
ATOM 1647 N N . LEU A 1 207 ? -14.654 -1.111 28.393 1.00 95.56 207 LEU A N 1
ATOM 1648 C CA . LEU A 1 207 ? -13.696 -0.158 28.960 1.00 95.56 207 LEU A CA 1
ATOM 1649 C C . LEU A 1 207 ? -14.000 1.279 28.527 1.00 95.56 207 LEU A C 1
ATOM 1651 O O . LEU A 1 207 ? -13.936 2.190 29.342 1.00 95.56 207 LEU A O 1
ATOM 1655 N N . LEU A 1 208 ? -14.364 1.493 27.257 1.00 94.00 208 LEU A N 1
ATOM 1656 C CA . LEU A 1 208 ? -14.788 2.810 26.780 1.00 94.00 208 LEU A CA 1
ATOM 1657 C C . LEU A 1 208 ? -15.994 3.328 27.573 1.00 94.00 208 LEU A C 1
ATOM 1659 O O . LEU A 1 208 ? -16.022 4.505 27.916 1.00 94.00 208 LEU A O 1
ATOM 1663 N N . MET A 1 209 ? -16.975 2.466 27.845 1.00 91.94 209 MET A N 1
ATOM 1664 C CA . MET A 1 209 ? -18.150 2.827 28.633 1.00 91.94 209 MET A CA 1
ATOM 1665 C C . MET A 1 209 ? -17.764 3.226 30.060 1.00 91.94 209 MET A C 1
ATOM 1667 O O . MET A 1 209 ? -18.190 4.281 30.517 1.00 91.94 209 MET A O 1
ATOM 1671 N N . ASP A 1 210 ? -16.900 2.450 30.718 1.00 93.50 210 ASP A N 1
ATOM 1672 C CA . ASP A 1 210 ? -16.438 2.762 32.075 1.00 93.50 210 ASP A CA 1
ATOM 1673 C C . ASP A 1 210 ? -15.699 4.110 32.146 1.00 93.50 210 ASP A C 1
ATOM 1675 O O . ASP A 1 210 ? -16.018 4.960 32.975 1.00 93.50 210 ASP A O 1
ATOM 1679 N N . ILE A 1 211 ? -14.780 4.362 31.206 1.00 94.44 211 ILE A N 1
ATOM 1680 C CA . ILE A 1 211 ? -13.995 5.607 31.154 1.00 94.44 211 ILE A CA 1
ATOM 1681 C C . ILE A 1 211 ? -14.899 6.833 30.938 1.00 94.44 211 ILE A C 1
ATOM 1683 O O . ILE A 1 211 ? -14.609 7.910 31.466 1.00 94.44 211 ILE A O 1
ATOM 1687 N N . VAL A 1 212 ? -15.970 6.700 30.146 1.00 91.88 212 VAL A N 1
ATOM 1688 C CA . VAL A 1 212 ? -16.928 7.793 29.897 1.00 91.88 212 VAL A CA 1
ATOM 1689 C C . VAL A 1 212 ? -17.776 8.083 31.132 1.00 91.88 212 VAL A C 1
ATOM 1691 O O . VAL A 1 212 ? -17.973 9.249 31.465 1.00 91.88 212 VAL A O 1
ATOM 1694 N N . GLU A 1 213 ? -18.277 7.043 31.793 1.00 90.62 213 GLU A N 1
ATOM 1695 C CA . GLU A 1 213 ? -19.255 7.175 32.876 1.00 90.62 213 GLU A CA 1
ATOM 1696 C C . GLU A 1 213 ? -18.595 7.492 34.228 1.00 90.62 213 GLU A C 1
ATOM 1698 O O . GLU A 1 213 ? -19.201 8.151 35.073 1.00 90.62 213 GLU A O 1
ATOM 1703 N N . PHE A 1 214 ? -17.326 7.109 34.425 1.00 92.38 214 PHE A N 1
ATOM 1704 C CA . PHE A 1 214 ? -16.619 7.284 35.698 1.00 92.38 214 PHE A CA 1
ATOM 1705 C C . PHE A 1 214 ? -15.289 8.046 35.574 1.00 92.38 214 PHE A C 1
ATOM 1707 O O . PHE A 1 214 ? -14.216 7.462 35.760 1.00 92.38 214 PHE A O 1
ATOM 1714 N N . PRO A 1 215 ? -15.317 9.382 35.393 1.00 91.44 215 PRO A N 1
ATOM 1715 C CA . PRO A 1 215 ? -14.104 10.204 35.348 1.00 91.44 215 PRO A CA 1
ATOM 1716 C C . PRO A 1 215 ? -13.176 10.071 36.563 1.00 91.44 215 PRO A C 1
ATOM 1718 O O . PRO A 1 215 ? -11.960 10.195 36.443 1.00 91.44 215 PRO A O 1
ATOM 1721 N N . GLY A 1 216 ? -13.726 9.747 37.740 1.00 91.44 216 GLY A N 1
ATOM 1722 C CA . GLY A 1 216 ? -12.939 9.496 38.952 1.00 91.44 216 GLY A CA 1
ATOM 1723 C C . GLY A 1 216 ? -11.969 8.310 38.845 1.00 91.44 216 GLY A C 1
ATOM 1724 O O . GLY A 1 216 ? -10.993 8.263 39.588 1.00 91.44 216 GLY A O 1
ATOM 1725 N N . ARG A 1 217 ? -12.191 7.382 37.902 1.00 93.44 217 ARG A N 1
ATOM 1726 C CA . ARG A 1 217 ? -11.345 6.199 37.674 1.00 93.44 217 ARG A CA 1
ATOM 1727 C C . ARG A 1 217 ? -10.258 6.401 36.619 1.00 93.44 217 ARG A C 1
ATOM 1729 O O . ARG A 1 217 ? -9.481 5.484 36.361 1.00 93.44 217 ARG A O 1
ATOM 1736 N N . TRP A 1 218 ? -10.139 7.588 36.021 1.00 95.00 218 TRP A N 1
ATOM 1737 C CA . TRP A 1 218 ? -9.161 7.842 34.953 1.00 95.00 218 TRP A CA 1
ATOM 1738 C C . TRP A 1 218 ? -7.715 7.525 35.349 1.00 95.00 218 TRP A C 1
ATOM 1740 O O . TRP A 1 218 ? -6.966 6.991 34.536 1.00 95.00 218 TRP A O 1
ATOM 1750 N N . ILE A 1 219 ? -7.331 7.765 36.607 1.00 93.25 219 ILE A N 1
ATOM 1751 C CA . ILE A 1 219 ? -5.988 7.435 37.110 1.00 93.25 219 ILE A CA 1
ATOM 1752 C C . ILE A 1 219 ? -5.721 5.923 37.028 1.00 93.25 219 ILE A C 1
ATOM 1754 O O . ILE A 1 219 ? -4.645 5.517 36.589 1.00 93.25 219 ILE A O 1
ATOM 1758 N N . ILE A 1 220 ? -6.704 5.094 37.390 1.00 94.25 220 ILE A N 1
ATOM 1759 C CA . ILE A 1 220 ? -6.604 3.629 37.332 1.00 94.25 220 ILE A CA 1
ATOM 1760 C C . ILE A 1 220 ? -6.484 3.177 35.874 1.00 94.25 220 ILE A C 1
ATOM 1762 O O . ILE A 1 220 ? -5.592 2.400 35.535 1.00 94.25 220 ILE A O 1
ATOM 1766 N N . HIS A 1 221 ? -7.308 3.727 34.976 1.00 95.50 221 HIS A N 1
ATOM 1767 C CA . HIS A 1 221 ? -7.196 3.440 33.544 1.00 95.50 221 HIS A CA 1
ATOM 1768 C C . HIS A 1 221 ? -5.833 3.832 32.972 1.00 95.50 221 HIS A C 1
ATOM 1770 O O . HIS A 1 221 ? -5.259 3.062 32.205 1.00 95.50 221 HIS A O 1
ATOM 1776 N N . ASN A 1 222 ? -5.281 4.983 33.358 1.00 92.25 222 ASN A N 1
ATOM 1777 C CA . ASN A 1 222 ? -3.955 5.412 32.915 1.00 92.25 222 ASN A CA 1
ATOM 1778 C C . ASN A 1 222 ? -2.869 4.418 33.355 1.00 92.25 222 ASN A C 1
ATOM 1780 O O . ASN A 1 222 ? -2.024 4.030 32.546 1.00 92.25 222 ASN A O 1
ATOM 1784 N N . GLN A 1 223 ? -2.930 3.943 34.603 1.00 91.56 223 GLN A N 1
ATOM 1785 C CA . GLN A 1 223 ? -2.015 2.926 35.128 1.00 91.56 223 GLN A CA 1
ATOM 1786 C C . GLN A 1 223 ? -2.145 1.588 34.385 1.00 91.56 223 GLN A C 1
ATOM 1788 O O . GLN A 1 223 ? -1.130 1.004 34.004 1.00 91.56 223 GLN A O 1
ATOM 1793 N N . LEU A 1 224 ? -3.371 1.119 34.134 1.00 93.56 224 LEU A N 1
ATOM 1794 C CA . LEU A 1 224 ? -3.632 -0.152 33.450 1.00 93.56 224 LEU A CA 1
ATOM 1795 C C . LEU A 1 224 ? -3.289 -0.104 31.954 1.00 93.56 224 LEU A C 1
ATOM 1797 O O . LEU A 1 224 ? -2.753 -1.066 31.405 1.00 93.56 224 LEU A O 1
ATOM 1801 N N . ILE A 1 225 ? -3.529 1.024 31.283 1.00 92.56 225 ILE A N 1
ATOM 1802 C CA . ILE A 1 225 ? -3.090 1.238 29.897 1.00 92.56 225 ILE A CA 1
ATOM 1803 C C . ILE A 1 225 ? -1.562 1.213 29.831 1.00 92.56 225 ILE A C 1
ATOM 1805 O O . ILE A 1 225 ? -0.998 0.507 28.992 1.00 92.56 225 ILE A O 1
ATOM 1809 N N . LEU A 1 226 ? -0.884 1.937 30.728 1.00 88.56 226 LEU A N 1
ATOM 1810 C CA . LEU A 1 226 ? 0.576 1.975 30.760 1.00 88.56 226 LEU A CA 1
ATOM 1811 C C . LEU A 1 226 ? 1.175 0.598 31.083 1.00 88.56 226 LEU A C 1
ATOM 1813 O O . LEU A 1 226 ? 2.168 0.211 30.464 1.00 88.56 226 LEU A O 1
ATOM 1817 N N . SER A 1 227 ? 0.570 -0.161 32.003 1.00 88.62 227 SER A N 1
ATOM 1818 C CA . SER A 1 227 ? 1.018 -1.517 32.337 1.00 88.62 227 SER A CA 1
ATOM 1819 C C . SER A 1 227 ? 0.855 -2.472 31.152 1.00 88.62 227 SER A C 1
ATOM 1821 O O . SER A 1 227 ? 1.783 -3.218 30.846 1.00 88.62 227 SER A O 1
ATOM 1823 N N . CYS A 1 228 ? -0.262 -2.387 30.421 1.00 89.12 228 CYS A N 1
ATOM 1824 C CA . CYS A 1 228 ? -0.515 -3.170 29.212 1.00 89.12 228 CYS A CA 1
ATOM 1825 C C . CYS A 1 228 ? 0.467 -2.846 28.078 1.00 89.12 228 CYS A C 1
ATOM 1827 O O . CYS A 1 228 ? 0.947 -3.756 27.406 1.00 89.12 228 CYS A O 1
ATOM 1829 N N . LEU A 1 229 ? 0.787 -1.565 27.871 1.00 86.44 229 LEU A N 1
ATOM 1830 C CA . LEU A 1 229 ? 1.763 -1.122 26.866 1.00 86.44 229 LEU A CA 1
ATOM 1831 C C . LEU A 1 229 ? 3.205 -1.481 27.239 1.00 86.44 229 LEU A C 1
ATOM 1833 O O . LEU A 1 229 ? 4.030 -1.720 26.360 1.00 86.44 229 LEU A O 1
ATOM 1837 N N . SER A 1 230 ? 3.503 -1.521 28.539 1.00 81.25 230 SER A N 1
ATOM 1838 C CA . SER A 1 230 ? 4.814 -1.897 29.078 1.00 81.25 230 SER A CA 1
ATOM 1839 C C . SER A 1 230 ? 5.014 -3.410 29.202 1.00 81.25 230 SER A C 1
ATOM 1841 O O . SER A 1 230 ? 6.099 -3.835 29.606 1.00 81.25 230 SER A O 1
ATOM 1843 N N . ASN A 1 231 ? 3.982 -4.205 28.914 1.00 78.88 231 ASN A N 1
ATOM 1844 C CA . ASN A 1 231 ? 4.016 -5.660 28.974 1.00 78.88 231 ASN A CA 1
ATOM 1845 C C . ASN A 1 231 ? 4.806 -6.234 27.781 1.00 78.88 231 ASN A C 1
ATOM 1847 O O . ASN A 1 231 ? 4.820 -5.659 26.696 1.00 78.88 231 ASN A O 1
ATOM 1851 N N . GLU A 1 232 ? 5.431 -7.396 27.966 1.00 73.25 232 GLU A N 1
ATOM 1852 C CA . GLU A 1 232 ? 6.153 -8.123 26.913 1.00 73.25 232 GLU A CA 1
ATOM 1853 C C . GLU A 1 232 ? 5.203 -8.746 25.871 1.00 73.25 232 GLU A C 1
ATOM 1855 O O . GLU A 1 232 ? 5.612 -9.090 24.761 1.00 73.25 232 GLU A O 1
ATOM 1860 N N . SER A 1 233 ? 3.910 -8.866 26.197 1.00 84.06 233 SER A N 1
ATOM 1861 C CA . SER A 1 233 ? 2.887 -9.372 25.278 1.00 84.06 233 SER A CA 1
ATOM 1862 C C . SER A 1 233 ? 2.604 -8.395 24.129 1.00 84.06 233 SER A C 1
ATOM 1864 O O . SER A 1 233 ? 1.906 -7.387 24.290 1.00 84.06 233 SER A O 1
ATOM 1866 N N . ILE A 1 234 ? 3.061 -8.760 22.926 1.00 82.81 234 ILE A N 1
ATOM 1867 C CA . ILE A 1 234 ? 2.757 -8.042 21.677 1.00 82.81 234 ILE A CA 1
ATOM 1868 C C . ILE A 1 234 ? 1.240 -7.942 21.470 1.00 82.81 234 ILE A C 1
ATOM 1870 O O . ILE A 1 234 ? 0.740 -6.871 21.145 1.00 82.81 234 ILE A O 1
ATOM 1874 N N . ALA A 1 235 ? 0.492 -9.023 21.715 1.00 87.81 235 ALA A N 1
ATOM 1875 C CA . ALA A 1 235 ? -0.958 -9.050 21.515 1.00 87.81 235 ALA A CA 1
ATOM 1876 C C . ALA A 1 235 ? -1.688 -8.010 22.385 1.00 87.81 235 ALA A C 1
ATOM 1878 O O . ALA A 1 235 ? -2.576 -7.307 21.900 1.00 87.81 235 ALA A O 1
ATOM 1879 N N . THR A 1 236 ? -1.268 -7.860 23.644 1.00 88.38 236 THR A N 1
ATOM 1880 C CA . THR A 1 236 ? -1.825 -6.875 24.582 1.00 88.38 236 THR A CA 1
ATOM 1881 C C . THR A 1 236 ? -1.509 -5.447 24.140 1.00 88.38 236 THR A C 1
ATOM 1883 O O . THR A 1 236 ? -2.413 -4.615 24.047 1.00 88.38 236 THR A O 1
ATOM 1886 N N . SER A 1 237 ? -0.248 -5.164 23.802 1.00 85.62 237 SER A N 1
ATOM 1887 C CA . SER A 1 237 ? 0.169 -3.836 23.335 1.00 85.62 237 SER A CA 1
ATOM 1888 C C . SER A 1 237 ? -0.532 -3.446 22.026 1.00 85.62 237 SER A C 1
ATOM 1890 O O . SER A 1 237 ? -1.077 -2.346 21.908 1.00 85.62 237 SER A O 1
ATOM 1892 N N . THR A 1 238 ? -0.616 -4.367 21.062 1.00 86.25 238 THR A N 1
ATOM 1893 C CA . THR A 1 238 ? -1.340 -4.170 19.798 1.00 86.25 238 THR A CA 1
ATOM 1894 C C . THR A 1 238 ? -2.831 -3.934 20.028 1.00 86.25 238 THR A C 1
ATOM 1896 O O . THR A 1 238 ? -3.404 -3.041 19.412 1.00 86.25 238 THR A O 1
ATOM 1899 N N . ALA A 1 239 ? -3.476 -4.661 20.945 1.00 90.50 239 ALA A N 1
ATOM 1900 C CA . ALA A 1 239 ? -4.882 -4.429 21.263 1.00 90.50 239 ALA A CA 1
ATOM 1901 C C . ALA A 1 239 ? -5.137 -3.019 21.822 1.00 90.50 239 ALA A C 1
ATOM 1903 O O . ALA A 1 239 ? -6.097 -2.358 21.417 1.00 90.50 239 ALA A O 1
ATOM 1904 N N . ILE A 1 240 ? -4.262 -2.520 22.699 1.00 90.50 240 ILE A N 1
ATOM 1905 C CA . ILE A 1 240 ? -4.355 -1.141 23.191 1.00 90.50 240 ILE A CA 1
ATOM 1906 C C . ILE A 1 240 ? -4.197 -0.150 22.029 1.00 90.50 240 ILE A C 1
ATOM 1908 O O . ILE A 1 240 ? -5.059 0.712 21.840 1.00 90.50 240 ILE A O 1
ATOM 1912 N N . LYS A 1 241 ? -3.131 -0.296 21.230 1.00 85.50 241 LYS A N 1
ATOM 1913 C CA . LYS A 1 241 ? -2.773 0.634 20.145 1.00 85.50 241 LYS A CA 1
ATOM 1914 C C . LYS A 1 241 ? -3.789 0.673 19.006 1.00 85.50 241 LYS A C 1
ATOM 1916 O O . LYS A 1 241 ? -4.162 1.760 18.567 1.00 85.50 241 LYS A O 1
ATOM 1921 N N . ASP A 1 242 ? -4.266 -0.487 18.568 1.00 85.56 242 ASP A N 1
ATOM 1922 C CA . ASP A 1 242 ? -5.057 -0.615 17.342 1.00 85.56 242 ASP A CA 1
ATOM 1923 C C . ASP A 1 242 ? -6.565 -0.682 17.605 1.00 85.56 242 ASP A C 1
ATOM 1925 O O . ASP A 1 242 ? -7.361 -0.523 16.675 1.00 85.56 242 ASP A O 1
ATOM 1929 N N . ARG A 1 243 ? -6.994 -0.914 18.857 1.00 89.25 243 ARG A N 1
ATOM 1930 C CA . ARG A 1 243 ? -8.419 -1.081 19.194 1.00 89.25 243 ARG A CA 1
ATOM 1931 C C . ARG A 1 243 ? -8.897 -0.106 20.261 1.00 89.25 243 ARG A C 1
ATOM 1933 O O . ARG A 1 243 ? -9.853 0.625 19.993 1.00 89.25 243 ARG A O 1
ATOM 1940 N N . LEU A 1 244 ? -8.246 -0.050 21.427 1.00 92.06 244 LEU A N 1
ATOM 1941 C CA . LEU A 1 244 ? -8.696 0.812 22.526 1.00 92.06 244 LEU A CA 1
ATOM 1942 C C . LEU A 1 244 ? -8.444 2.297 22.231 1.00 92.06 244 LEU A C 1
ATOM 1944 O O . LEU A 1 244 ? -9.401 3.067 22.159 1.00 92.06 244 LEU A O 1
ATOM 1948 N N . LEU A 1 245 ? -7.191 2.706 22.000 1.00 89.69 245 LEU A N 1
ATOM 1949 C CA . LEU A 1 245 ? -6.838 4.116 21.764 1.00 89.69 245 LEU A CA 1
ATOM 1950 C C . LEU A 1 245 ? -7.632 4.755 20.602 1.00 89.69 245 LEU A C 1
ATOM 1952 O O . LEU A 1 245 ? -8.175 5.849 20.791 1.00 89.69 245 LEU A O 1
ATOM 1956 N N . PRO A 1 246 ? -7.821 4.089 19.441 1.00 87.94 246 PRO A N 1
ATOM 1957 C CA . PRO A 1 246 ? -8.626 4.645 18.357 1.00 87.94 246 PRO A CA 1
ATOM 1958 C C . PRO A 1 246 ? -10.109 4.785 18.719 1.00 87.94 246 PRO A C 1
ATOM 1960 O O . PRO A 1 246 ? -10.780 5.676 18.200 1.00 87.94 246 PRO A O 1
ATOM 1963 N N . LYS A 1 247 ? -10.652 3.921 19.593 1.00 88.19 247 LYS A N 1
ATOM 1964 C CA . LYS A 1 247 ? -12.027 4.053 20.107 1.00 88.19 247 LYS A CA 1
ATOM 1965 C C . LYS A 1 247 ? -12.145 5.240 21.066 1.00 88.19 247 LYS A C 1
ATOM 1967 O O . LYS A 1 247 ? -13.092 6.010 20.926 1.00 88.19 247 LYS A O 1
ATOM 1972 N N . LEU A 1 248 ? -11.176 5.438 21.962 1.00 89.56 248 LEU A N 1
ATOM 1973 C CA . LEU A 1 248 ? -11.141 6.592 22.872 1.00 89.56 248 LEU A CA 1
ATOM 1974 C C . LEU A 1 248 ? -11.113 7.916 22.096 1.00 89.56 248 LEU A C 1
ATOM 1976 O O . LEU A 1 248 ? -11.875 8.832 22.400 1.00 89.56 248 LEU A O 1
ATOM 1980 N N . ALA A 1 249 ? -10.324 7.978 21.019 1.00 84.12 249 ALA A N 1
ATOM 1981 C CA . ALA A 1 249 ? -10.218 9.153 20.154 1.00 84.12 249 ALA A CA 1
ATOM 1982 C C . ALA A 1 249 ? -11.524 9.531 19.423 1.00 84.12 249 ALA A C 1
ATOM 1984 O O . ALA A 1 249 ? -11.659 10.664 18.954 1.00 84.12 249 ALA A O 1
ATOM 1985 N N . LYS A 1 250 ? -12.500 8.613 19.317 1.00 84.62 250 LYS A N 1
ATOM 1986 C CA . LYS A 1 250 ? -13.811 8.892 18.700 1.00 84.62 250 LYS A CA 1
ATOM 1987 C C . LYS A 1 250 ? -14.755 9.662 19.627 1.00 84.62 250 LYS A C 1
ATOM 1989 O O . LYS A 1 250 ? -15.641 10.351 19.126 1.00 84.62 250 LYS A O 1
ATOM 1994 N N . SER A 1 251 ? -14.589 9.562 20.947 1.00 84.38 251 SER A N 1
ATOM 1995 C CA . SER A 1 251 ? -15.427 10.283 21.913 1.00 84.38 251 SER A CA 1
ATOM 1996 C C . SER A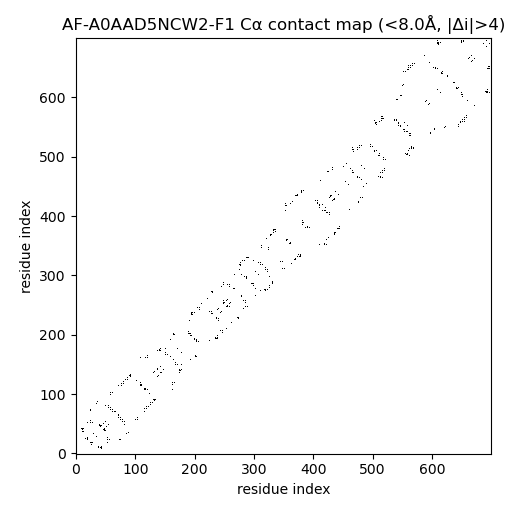 1 251 ? -14.914 11.706 22.118 1.00 84.38 251 SER A C 1
ATOM 1998 O O . SER A 1 251 ? -13.750 11.905 22.451 1.00 84.38 251 SER A O 1
ATOM 2000 N N . LYS A 1 252 ? -15.779 12.718 21.961 1.00 83.06 252 LYS A N 1
ATOM 2001 C CA . LYS A 1 252 ? -15.383 14.131 22.104 1.00 83.06 252 LYS A CA 1
ATOM 2002 C C . LYS A 1 252 ? -14.857 14.454 23.509 1.00 83.06 252 LYS A C 1
ATOM 2004 O O . LYS A 1 252 ? -13.875 15.180 23.611 1.00 83.06 252 LYS A O 1
ATOM 2009 N N . VAL A 1 253 ? -15.495 13.914 24.551 1.00 85.50 253 VAL A N 1
ATOM 2010 C CA . VAL A 1 253 ? -15.119 14.142 25.960 1.00 85.50 253 VAL A CA 1
ATOM 2011 C C . VAL A 1 253 ? -13.750 13.533 26.236 1.00 85.50 253 VAL A C 1
ATOM 2013 O O . VAL A 1 253 ? -12.814 14.239 26.594 1.00 85.50 253 VAL A O 1
ATOM 2016 N N . LEU A 1 254 ? -13.594 12.238 25.951 1.00 88.00 254 LEU A N 1
ATOM 2017 C CA . LEU A 1 254 ? -12.341 11.534 26.228 1.00 88.00 254 LEU A CA 1
ATOM 2018 C C . LEU A 1 254 ? -11.171 12.113 25.449 1.00 88.00 254 LEU A C 1
ATOM 2020 O O . LEU A 1 254 ? -10.067 12.238 25.957 1.00 88.00 254 LEU A O 1
ATOM 2024 N N . LYS A 1 255 ? -11.416 12.505 24.208 1.00 84.19 255 LYS A N 1
ATOM 2025 C CA . LYS A 1 255 ? -10.398 13.108 23.366 1.00 84.19 255 LYS A CA 1
ATOM 2026 C C . LYS A 1 255 ? -9.898 14.454 23.891 1.00 84.19 255 LYS A C 1
ATOM 2028 O O . LYS A 1 255 ? -8.721 14.748 23.736 1.00 84.19 255 LYS A O 1
ATOM 2033 N N . ASN A 1 256 ? -10.779 15.270 24.464 1.00 84.06 256 ASN A N 1
ATOM 2034 C CA . ASN A 1 256 ? -10.429 16.613 24.922 1.00 84.06 256 ASN A CA 1
ATOM 2035 C C . ASN A 1 256 ? -9.895 16.637 26.361 1.00 84.06 256 ASN A C 1
ATOM 2037 O O . ASN A 1 256 ? -9.168 17.562 26.704 1.00 84.06 256 ASN A O 1
ATOM 2041 N N . GLU A 1 257 ? -10.259 15.654 27.186 1.00 89.31 257 GLU A N 1
ATOM 2042 C CA . GLU A 1 257 ? -9.957 15.657 28.623 1.00 89.31 257 GLU A CA 1
ATOM 2043 C C . GLU A 1 257 ? -9.090 14.457 29.033 1.00 89.31 257 GLU A C 1
ATOM 2045 O O . GLU A 1 257 ? -8.003 14.640 29.577 1.00 89.31 257 GLU A O 1
ATOM 2050 N N . PHE A 1 258 ? -9.513 13.232 28.701 1.00 91.31 258 PHE A N 1
ATOM 2051 C CA . PHE A 1 258 ? -8.815 12.006 29.108 1.00 91.31 258 PHE A CA 1
ATOM 2052 C C . PHE A 1 258 ? -7.506 11.761 28.343 1.00 91.31 258 PHE A C 1
ATOM 2054 O O . PHE A 1 258 ? -6.483 11.480 28.954 1.00 91.31 258 PHE A O 1
ATOM 2061 N N . LEU A 1 259 ? -7.500 11.860 27.009 1.00 90.50 259 LEU A N 1
ATOM 2062 C CA . LEU A 1 259 ? -6.314 11.564 26.195 1.00 90.50 259 LEU A CA 1
ATOM 2063 C C . LEU A 1 259 ? -5.129 12.508 26.469 1.00 90.50 259 LEU A C 1
ATOM 2065 O O . LEU A 1 259 ? -4.011 11.997 26.532 1.00 90.50 259 LEU A O 1
ATOM 2069 N N . PRO A 1 260 ? -5.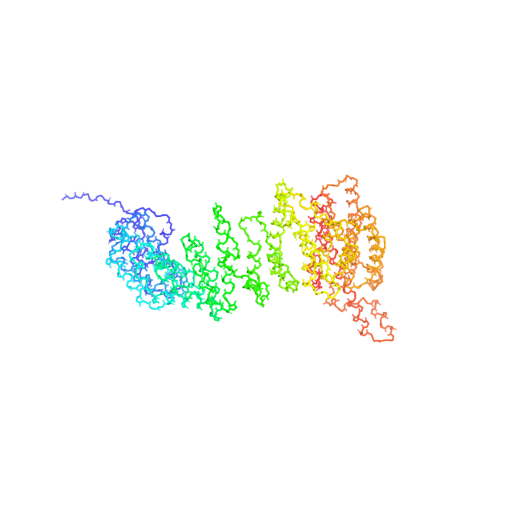316 13.833 26.658 1.00 89.25 260 PRO A N 1
ATOM 2070 C CA . PRO A 1 260 ? -4.236 14.706 27.113 1.00 89.25 260 PRO A CA 1
ATOM 2071 C C . PRO A 1 260 ? -3.685 14.278 28.477 1.00 89.25 260 PRO A C 1
ATOM 2073 O O . PRO A 1 260 ? -2.476 14.135 28.617 1.00 89.25 260 PRO A O 1
ATOM 2076 N N . GLN A 1 261 ? -4.555 13.953 29.442 1.00 91.06 261 GLN A N 1
ATOM 2077 C CA . GLN A 1 261 ? -4.128 13.477 30.761 1.00 91.06 261 GLN A CA 1
ATOM 2078 C C . GLN A 1 261 ? -3.368 12.142 30.687 1.00 91.06 261 GLN A C 1
ATOM 2080 O O . GLN A 1 261 ? -2.353 11.967 31.359 1.00 91.06 261 GLN A O 1
ATOM 2085 N N . LEU A 1 262 ? -3.839 11.197 29.867 1.00 90.44 262 LEU A N 1
ATOM 2086 C CA . LEU A 1 262 ? -3.151 9.933 29.610 1.00 90.44 262 LEU A CA 1
ATOM 2087 C C . LEU A 1 262 ? -1.770 10.185 28.999 1.00 90.44 262 LEU A C 1
ATOM 2089 O O . LEU A 1 262 ? -0.806 9.510 29.352 1.00 90.44 262 LEU A O 1
ATOM 2093 N N . LEU A 1 263 ? -1.663 11.148 28.085 1.00 89.19 263 LEU A N 1
ATOM 2094 C CA . LEU A 1 263 ? -0.401 11.491 27.447 1.00 89.19 263 LEU A CA 1
ATOM 2095 C C . LEU A 1 263 ? 0.595 12.108 28.432 1.00 89.19 263 LEU A C 1
ATOM 2097 O O . LEU A 1 263 ? 1.746 11.676 28.453 1.00 89.19 263 LEU A O 1
ATOM 2101 N N . ASP A 1 264 ? 0.153 13.048 29.267 1.00 88.56 264 ASP A N 1
ATOM 2102 C CA . ASP A 1 264 ? 0.969 13.635 30.336 1.00 88.56 264 ASP A CA 1
ATOM 2103 C C . ASP A 1 264 ? 1.450 12.545 31.300 1.00 88.56 264 ASP A C 1
ATOM 2105 O O . ASP A 1 264 ? 2.647 12.420 31.561 1.00 88.56 264 ASP A O 1
ATOM 2109 N N . PHE A 1 265 ? 0.543 11.655 31.715 1.00 88.31 265 PHE A N 1
ATOM 2110 C CA . PHE A 1 265 ? 0.875 10.508 32.556 1.00 88.31 265 PHE A CA 1
ATOM 2111 C C . PHE A 1 265 ? 1.921 9.588 31.904 1.00 88.31 265 PHE A C 1
ATOM 2113 O O . PHE A 1 265 ? 2.870 9.161 32.564 1.00 88.31 265 PHE A O 1
ATOM 2120 N N . MET A 1 266 ? 1.791 9.286 30.608 1.00 86.94 266 MET A N 1
ATOM 2121 C CA . MET A 1 266 ? 2.785 8.487 29.884 1.00 86.94 266 MET A CA 1
ATOM 2122 C C . MET A 1 266 ? 4.129 9.216 29.774 1.00 86.94 266 MET A C 1
ATOM 2124 O O . MET A 1 266 ? 5.165 8.584 29.964 1.00 86.94 266 MET A O 1
ATOM 2128 N N . ASN A 1 267 ? 4.137 10.521 29.501 1.00 83.88 267 ASN A N 1
ATOM 2129 C CA . ASN A 1 267 ? 5.362 11.316 29.393 1.00 83.88 267 ASN A CA 1
ATOM 2130 C C . ASN A 1 267 ? 6.132 11.393 30.723 1.00 83.88 267 ASN A C 1
ATOM 2132 O O . ASN A 1 267 ? 7.360 11.343 30.712 1.00 83.88 267 ASN A O 1
ATOM 2136 N N . GLU A 1 268 ? 5.436 11.479 31.859 1.00 84.06 268 GLU A N 1
ATOM 2137 C CA . GLU A 1 268 ? 6.059 11.523 33.190 1.00 84.06 268 GLU A CA 1
ATOM 2138 C C . GLU A 1 268 ? 6.620 10.166 33.638 1.00 84.06 268 GLU A C 1
ATOM 2140 O O . GLU A 1 268 ? 7.630 10.109 34.340 1.00 84.06 268 GLU A O 1
ATOM 2145 N N . ASN A 1 269 ? 5.982 9.064 33.231 1.00 77.19 269 ASN A N 1
ATOM 2146 C CA . ASN A 1 269 ? 6.275 7.730 33.763 1.00 77.19 269 ASN A CA 1
ATOM 2147 C C . ASN A 1 269 ? 7.046 6.816 32.793 1.00 77.19 269 ASN A C 1
ATOM 2149 O O . ASN A 1 269 ? 7.488 5.733 33.189 1.00 77.19 269 ASN A O 1
ATOM 2153 N N . CYS A 1 270 ? 7.226 7.201 31.525 1.00 63.53 270 CYS A N 1
ATOM 2154 C CA . CYS A 1 270 ? 7.801 6.318 30.515 1.00 63.53 270 CYS A CA 1
ATOM 2155 C C . CYS A 1 270 ? 9.269 6.613 30.165 1.00 63.53 270 CYS A C 1
ATOM 2157 O O . CYS A 1 270 ? 9.595 7.624 29.551 1.00 63.53 270 CYS A O 1
ATOM 2159 N N . MET A 1 271 ? 10.129 5.611 30.386 1.00 54.19 271 MET A N 1
ATOM 2160 C CA . MET A 1 271 ? 11.460 5.487 29.761 1.00 54.19 271 MET A CA 1
ATOM 2161 C C . MET A 1 271 ? 11.620 4.202 28.920 1.00 54.19 271 MET A C 1
ATOM 2163 O O . MET A 1 271 ? 12.717 3.906 28.449 1.00 54.19 271 MET A O 1
ATOM 2167 N N . LYS A 1 272 ? 10.557 3.403 28.734 1.00 63.38 272 LYS A N 1
ATOM 2168 C CA . LYS A 1 272 ? 10.620 2.124 28.004 1.00 63.38 272 LYS A CA 1
ATOM 2169 C C . LYS A 1 272 ? 10.231 2.294 26.534 1.00 63.38 272 LYS A C 1
ATOM 2171 O O . LYS A 1 272 ? 9.210 2.893 26.211 1.00 63.38 272 LYS A O 1
ATOM 2176 N N . VAL A 1 273 ? 11.017 1.668 25.658 1.00 60.88 273 VAL A N 1
ATOM 2177 C CA . VAL A 1 273 ? 10.858 1.621 24.192 1.00 60.88 273 VAL A CA 1
ATOM 2178 C C . VAL A 1 273 ? 9.409 1.374 23.734 1.00 60.88 273 VAL A C 1
ATOM 2180 O O . VAL A 1 273 ? 8.933 2.031 22.810 1.00 60.88 273 VAL A O 1
ATOM 2183 N N . HIS A 1 274 ? 8.683 0.478 24.411 1.00 63.72 274 HIS A N 1
ATOM 2184 C CA . HIS A 1 274 ? 7.363 0.003 23.978 1.00 63.72 274 HIS A CA 1
ATOM 2185 C C . HIS A 1 274 ? 6.213 1.011 24.119 1.00 63.72 274 HIS A C 1
ATOM 2187 O O . HIS A 1 274 ? 5.183 0.837 23.471 1.00 63.72 274 HIS A O 1
ATOM 2193 N N . CYS A 1 275 ? 6.364 2.086 24.900 1.00 78.56 275 CYS A N 1
ATOM 2194 C CA . CYS A 1 275 ? 5.290 3.081 25.035 1.00 78.56 275 CYS A CA 1
ATOM 2195 C C . CYS A 1 275 ? 5.477 4.291 24.111 1.00 78.56 275 CYS A C 1
ATOM 2197 O O . CYS A 1 275 ? 4.545 5.074 23.948 1.00 78.56 275 CYS A O 1
ATOM 2199 N N . ILE A 1 276 ? 6.641 4.444 23.468 1.00 86.06 276 ILE A N 1
ATOM 2200 C CA . ILE A 1 276 ? 6.904 5.578 22.570 1.00 86.06 276 ILE A CA 1
ATOM 2201 C C . ILE A 1 276 ? 5.954 5.538 21.374 1.00 86.06 276 ILE A C 1
ATOM 2203 O O . ILE A 1 276 ? 5.362 6.551 21.021 1.00 86.06 276 ILE A O 1
ATOM 2207 N N . GLU A 1 277 ? 5.734 4.361 20.791 1.00 85.19 277 GLU A N 1
ATOM 2208 C CA . GLU A 1 277 ? 4.767 4.188 19.704 1.00 85.19 277 GLU A CA 1
ATOM 2209 C C . GLU A 1 277 ? 3.347 4.606 20.119 1.00 85.19 277 GLU A C 1
ATOM 2211 O O . GLU A 1 277 ? 2.646 5.273 19.360 1.00 85.19 277 GLU A O 1
ATOM 2216 N N . ALA A 1 278 ? 2.935 4.268 21.346 1.00 84.75 278 ALA A N 1
ATOM 2217 C CA . ALA A 1 278 ? 1.629 4.642 21.878 1.00 84.75 278 ALA A CA 1
ATOM 2218 C C . ALA A 1 278 ? 1.519 6.154 22.124 1.00 84.75 278 ALA A C 1
ATOM 2220 O O . ALA A 1 278 ? 0.523 6.747 21.720 1.00 84.75 278 ALA A O 1
ATOM 2221 N N . ILE A 1 279 ? 2.550 6.789 22.695 1.00 88.75 279 ILE A N 1
ATOM 2222 C CA . ILE A 1 279 ? 2.650 8.252 22.847 1.00 88.75 279 ILE A CA 1
ATOM 2223 C C . ILE A 1 279 ? 2.472 8.937 21.485 1.00 88.75 279 ILE A C 1
ATOM 2225 O O . ILE A 1 279 ? 1.642 9.836 21.342 1.00 88.75 279 ILE A O 1
ATOM 2229 N N . LEU A 1 280 ? 3.194 8.472 20.460 1.00 90.12 280 LEU A N 1
ATOM 2230 C CA . LEU A 1 280 ? 3.109 9.011 19.098 1.00 90.12 280 LEU A CA 1
ATOM 2231 C C . LEU A 1 280 ? 1.723 8.785 18.477 1.00 90.12 280 LEU A C 1
ATOM 2233 O O . LEU A 1 280 ? 1.192 9.678 17.817 1.00 90.12 280 LEU A O 1
ATOM 2237 N N . SER A 1 281 ? 1.113 7.621 18.715 1.00 86.50 281 SER A N 1
ATOM 2238 C CA . SER A 1 281 ? -0.233 7.283 18.241 1.00 86.50 281 SER A CA 1
ATOM 2239 C C . SER A 1 281 ? -1.312 8.161 18.887 1.00 86.50 281 SER A C 1
ATOM 2241 O O . SER A 1 281 ? -2.115 8.770 18.177 1.00 86.50 281 SER A O 1
ATOM 2243 N N . VAL A 1 282 ? -1.297 8.315 20.218 1.00 86.25 282 VAL A N 1
ATOM 2244 C CA . VAL A 1 282 ? -2.215 9.209 20.948 1.00 86.25 282 VAL A CA 1
ATOM 2245 C C . VAL A 1 282 ? -2.042 10.651 20.482 1.00 86.25 282 VAL A C 1
ATOM 2247 O O . VAL A 1 282 ? -3.030 11.303 20.143 1.00 86.25 282 VAL A O 1
ATOM 2250 N N . CYS A 1 283 ? -0.799 11.129 20.387 1.00 89.38 283 CYS A N 1
ATOM 2251 C CA . CYS A 1 283 ? -0.492 12.465 19.884 1.00 89.38 283 CYS A CA 1
ATOM 2252 C C . CYS A 1 283 ? -1.056 12.681 18.469 1.00 89.38 283 CYS A C 1
ATOM 2254 O O . CYS A 1 283 ? -1.736 13.677 18.209 1.00 89.38 283 CYS A O 1
ATOM 2256 N N . ARG A 1 284 ? -0.873 11.708 17.568 1.00 88.06 284 ARG A N 1
ATOM 2257 C CA . ARG A 1 284 ? -1.445 11.745 16.218 1.00 88.06 284 ARG A CA 1
ATOM 2258 C C . ARG A 1 284 ? -2.970 11.859 16.243 1.00 88.06 284 ARG A C 1
ATOM 2260 O O . ARG A 1 284 ? -3.526 12.658 15.488 1.00 88.06 284 ARG A O 1
ATOM 2267 N N . PHE A 1 285 ? -3.655 11.079 17.083 1.00 83.56 285 PHE A N 1
ATOM 2268 C CA . PHE A 1 285 ? -5.114 11.154 17.205 1.00 83.56 285 PHE A CA 1
ATOM 2269 C C . PHE A 1 285 ? -5.581 12.524 17.689 1.00 83.56 285 PHE A C 1
ATOM 2271 O O . PHE A 1 285 ? -6.537 13.060 17.125 1.00 83.56 285 PHE A O 1
ATOM 2278 N N . LEU A 1 286 ? -4.900 13.103 18.682 1.00 84.12 286 LEU A N 1
ATOM 2279 C CA . LEU A 1 286 ? -5.199 14.446 19.174 1.00 84.12 286 LEU A CA 1
ATOM 2280 C C . LEU A 1 286 ? -5.098 15.459 18.028 1.00 84.12 286 LEU A C 1
ATOM 2282 O O . LEU A 1 286 ? -6.116 16.058 17.674 1.00 84.12 286 LEU A O 1
ATOM 2286 N N . ILE A 1 287 ? -3.946 15.534 17.352 1.00 84.25 287 ILE A N 1
ATOM 2287 C CA . ILE A 1 287 ? -3.679 16.487 16.259 1.00 84.25 287 ILE A CA 1
ATOM 2288 C C . ILE A 1 287 ? -4.690 16.359 15.115 1.00 84.25 287 ILE A C 1
ATOM 2290 O O . ILE A 1 287 ? -5.308 17.348 14.721 1.00 84.25 287 ILE A O 1
ATOM 2294 N N . LEU A 1 288 ? -4.912 15.149 14.587 1.00 80.50 288 LEU A N 1
ATOM 2295 C CA . LEU A 1 288 ? -5.797 14.945 13.429 1.00 80.50 288 LEU A CA 1
ATOM 2296 C C . LEU A 1 288 ? -7.270 15.234 13.729 1.00 80.50 288 LEU A C 1
ATOM 2298 O O . LEU A 1 288 ? -8.068 15.461 12.818 1.00 80.50 288 LEU A O 1
ATOM 2302 N N . SER A 1 289 ? -7.652 15.213 15.002 1.00 72.19 289 SER A N 1
ATOM 2303 C CA . SER A 1 289 ? -9.032 15.416 15.415 1.00 72.19 289 SER A CA 1
ATOM 2304 C C . SER A 1 289 ? -9.436 16.883 15.583 1.00 72.19 289 SER A C 1
ATOM 2306 O O . SER A 1 289 ? -10.632 17.162 15.748 1.00 72.19 289 SER A O 1
ATOM 2308 N N . HIS A 1 290 ? -8.476 17.813 15.575 1.00 68.62 290 HIS A N 1
ATOM 2309 C CA . HIS A 1 290 ? -8.749 19.244 15.652 1.00 68.62 290 HIS A CA 1
ATOM 2310 C C . HIS A 1 290 ? -9.325 19.728 14.316 1.00 68.62 290 HIS A C 1
ATOM 2312 O O . HIS A 1 290 ? -8.620 19.904 13.323 1.00 68.62 290 HIS A O 1
ATOM 2318 N N . LYS A 1 291 ? -10.645 19.943 14.283 1.00 55.94 291 LYS A N 1
ATOM 2319 C CA . LYS A 1 291 ? -11.337 20.593 13.164 1.00 55.94 291 LYS A CA 1
ATOM 2320 C C . LYS A 1 291 ? -11.572 22.065 13.506 1.00 55.94 291 LYS A C 1
ATOM 2322 O O . LYS A 1 291 ? -12.396 22.355 14.363 1.00 55.94 291 LYS A O 1
ATOM 2327 N N . LYS A 1 292 ? -10.859 22.956 12.805 1.00 52.31 292 LYS A N 1
ATOM 2328 C CA . LYS A 1 292 ? -11.127 24.401 12.639 1.00 52.31 292 LYS A CA 1
ATOM 2329 C C . LYS A 1 292 ? -11.691 25.152 13.872 1.00 52.31 292 LYS A C 1
ATOM 2331 O O . LYS A 1 292 ? -12.704 25.829 13.731 1.00 52.31 292 LYS A O 1
ATOM 2336 N N . CYS A 1 293 ? -11.048 25.096 15.043 1.00 41.22 293 CYS A N 1
ATOM 2337 C CA . CYS A 1 293 ? -11.264 26.122 16.078 1.00 41.22 293 CYS A CA 1
ATOM 2338 C C . CYS A 1 293 ? -10.034 26.304 16.983 1.00 41.22 293 CYS A C 1
ATOM 2340 O O . CYS A 1 293 ? -9.421 25.315 17.376 1.00 41.22 293 CYS A O 1
ATOM 2342 N N . ASP A 1 294 ? -9.719 27.577 17.245 1.00 47.44 294 ASP A N 1
ATOM 2343 C CA . ASP A 1 294 ? -8.790 28.195 18.207 1.00 47.44 294 ASP A CA 1
ATOM 2344 C C . ASP A 1 294 ? -7.426 27.505 18.420 1.00 47.44 294 ASP A C 1
ATOM 2346 O O . ASP A 1 294 ? -7.199 26.781 19.384 1.00 47.44 294 ASP A O 1
ATOM 2350 N N . SER A 1 295 ? -6.483 27.813 17.518 1.00 61.34 295 SER A N 1
ATOM 2351 C CA . SER A 1 295 ? -5.079 27.353 17.440 1.00 61.34 295 SER A CA 1
ATOM 2352 C C . SER A 1 295 ? -4.886 25.860 17.134 1.00 61.34 295 SER A C 1
ATOM 2354 O O . SER A 1 295 ? -5.295 24.976 17.883 1.00 61.34 295 SER A O 1
ATOM 2356 N N . TYR A 1 296 ? -4.234 25.566 16.004 1.00 67.81 296 TYR A N 1
ATOM 2357 C CA . TYR A 1 296 ? -3.789 24.205 15.709 1.00 67.81 296 TYR A CA 1
ATOM 2358 C C . TYR A 1 296 ? -2.665 23.815 16.671 1.00 67.81 296 TYR A C 1
ATOM 2360 O O . TYR A 1 296 ? -1.800 24.634 16.978 1.00 67.81 296 TYR A O 1
ATOM 2368 N N . LYS A 1 297 ? -2.699 22.565 17.138 1.00 77.06 297 LYS A N 1
ATOM 2369 C CA . LYS A 1 297 ? -1.671 21.984 18.002 1.00 77.06 297 LYS A CA 1
ATOM 2370 C C . LYS A 1 297 ? -0.639 21.222 17.178 1.00 77.06 297 LYS A C 1
ATOM 2372 O O . LYS A 1 297 ? -0.992 20.546 16.210 1.00 77.06 297 LYS A O 1
ATOM 2377 N N . TYR A 1 298 ? 0.614 21.296 17.601 1.00 82.69 298 TYR A N 1
ATOM 2378 C CA . TYR A 1 298 ? 1.741 20.576 17.024 1.00 82.69 298 TYR A CA 1
ATOM 2379 C C . TYR A 1 298 ? 2.043 19.321 17.826 1.00 82.69 298 TYR A C 1
ATOM 2381 O O . TYR A 1 298 ? 1.670 19.187 18.990 1.00 82.69 298 TYR A O 1
ATOM 2389 N N . TRP A 1 299 ? 2.817 18.415 17.234 1.00 89.56 299 TRP A N 1
ATOM 2390 C CA . TRP A 1 299 ? 3.359 17.287 17.988 1.00 89.56 299 TRP A CA 1
ATOM 2391 C C . TRP A 1 299 ? 4.237 17.756 19.154 1.00 89.56 299 TRP A C 1
ATOM 2393 O O . TRP A 1 299 ? 4.250 17.106 20.195 1.00 89.56 299 TRP A O 1
ATOM 2403 N N . SER A 1 300 ? 4.910 18.904 19.026 1.00 88.88 300 SER A N 1
ATOM 2404 C CA . SER A 1 300 ? 5.760 19.476 20.075 1.00 88.88 300 SER A CA 1
ATOM 2405 C C . SER A 1 300 ? 4.986 19.974 21.295 1.00 88.88 300 SER A C 1
ATOM 2407 O O . SER A 1 300 ? 5.588 20.134 22.352 1.00 88.88 300 SER A O 1
ATOM 2409 N N . ASP A 1 301 ? 3.671 20.188 21.175 1.00 87.00 301 ASP A N 1
ATOM 2410 C CA . ASP A 1 301 ? 2.812 20.539 22.316 1.00 87.00 301 ASP A CA 1
ATOM 2411 C C . ASP A 1 301 ? 2.550 19.338 23.236 1.00 87.00 301 ASP A C 1
ATOM 2413 O O . ASP A 1 301 ? 2.064 19.497 24.351 1.00 87.00 301 ASP A O 1
ATOM 2417 N N . TYR A 1 302 ? 2.841 18.134 22.747 1.00 87.12 302 TYR A N 1
ATOM 2418 C CA . TYR A 1 302 ? 2.401 16.863 23.313 1.00 87.12 302 TYR A CA 1
ATOM 2419 C C . TYR A 1 302 ? 3.559 15.896 23.567 1.00 87.12 302 TYR A C 1
ATOM 2421 O O . TYR A 1 302 ? 3.511 15.078 24.484 1.00 87.12 302 TYR A O 1
ATOM 2429 N N . VAL A 1 303 ? 4.597 15.956 22.735 1.00 88.69 303 VAL A N 1
ATOM 2430 C CA . VAL A 1 303 ? 5.736 15.044 22.760 1.00 88.69 303 VAL A CA 1
ATOM 2431 C C . VAL A 1 303 ? 7.015 15.863 22.913 1.00 88.69 303 VAL A C 1
ATOM 2433 O O . VAL A 1 303 ? 7.316 16.694 22.051 1.00 88.69 303 VAL A O 1
ATOM 2436 N N . PRO A 1 304 ? 7.819 15.618 23.965 1.00 89.62 304 PRO A N 1
ATOM 2437 C CA . PRO A 1 304 ? 9.102 16.286 24.126 1.00 89.62 304 PRO A CA 1
ATOM 2438 C C . PRO A 1 304 ? 10.015 16.061 22.914 1.00 89.62 304 PRO A C 1
ATOM 2440 O O . PRO A 1 304 ? 10.128 14.942 22.406 1.00 89.62 304 PRO A O 1
ATOM 2443 N N . LEU A 1 305 ? 10.752 17.099 22.499 1.00 90.69 305 LEU A N 1
ATOM 2444 C CA . LEU A 1 305 ? 11.682 17.021 21.361 1.00 90.69 305 LEU A CA 1
ATOM 2445 C C . LEU A 1 305 ? 12.656 15.838 21.482 1.00 90.69 305 LEU A C 1
ATOM 2447 O O . LEU A 1 305 ? 12.907 15.148 20.499 1.00 90.69 305 LEU A O 1
ATOM 2451 N N . ARG A 1 306 ? 13.163 15.561 22.690 1.00 89.25 306 ARG A N 1
ATOM 2452 C CA . ARG A 1 306 ? 14.074 14.434 22.949 1.00 89.25 306 ARG A CA 1
ATOM 2453 C C . ARG A 1 306 ? 13.427 13.077 22.655 1.00 89.25 306 ARG A C 1
ATOM 2455 O O . ARG A 1 306 ? 14.083 12.200 22.097 1.00 89.2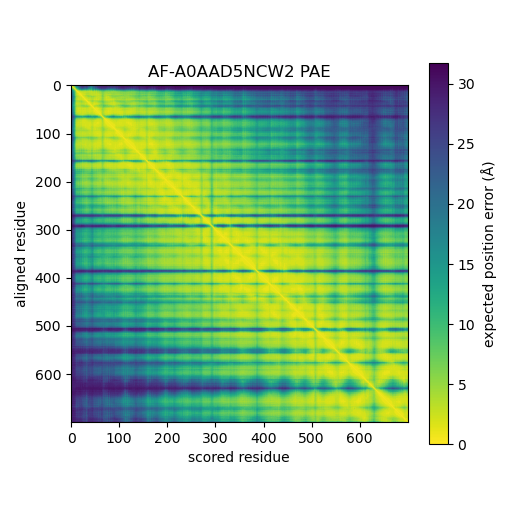5 306 ARG A O 1
ATOM 2462 N N . THR A 1 307 ? 12.149 12.915 22.995 1.00 89.56 307 THR A N 1
ATOM 2463 C CA . THR A 1 307 ? 11.373 11.704 22.693 1.00 89.56 307 THR A CA 1
ATOM 2464 C C . THR A 1 307 ? 11.207 11.548 21.188 1.00 89.56 307 THR A C 1
ATOM 2466 O O . THR A 1 307 ? 11.430 10.464 20.655 1.00 89.56 307 THR A O 1
ATOM 2469 N N . MET A 1 308 ? 10.912 12.644 20.484 1.00 93.56 308 MET A N 1
ATOM 2470 C CA . MET A 1 308 ? 10.784 12.629 19.028 1.00 93.56 308 MET A CA 1
ATOM 2471 C C . MET A 1 308 ? 12.111 12.313 18.323 1.00 93.56 308 MET A C 1
ATOM 2473 O O . MET A 1 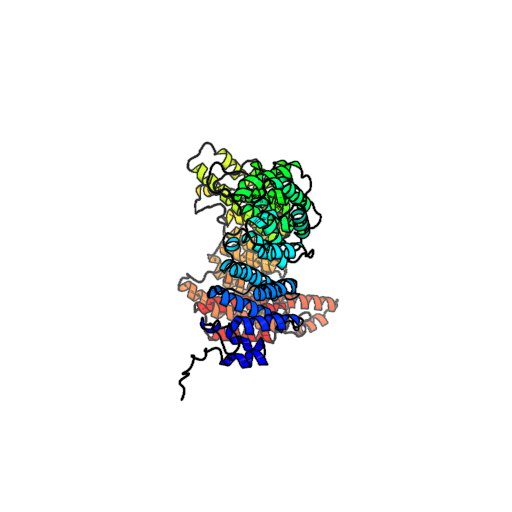308 ? 12.142 11.495 17.407 1.00 93.56 308 MET A O 1
ATOM 2477 N N . GLN A 1 309 ? 13.223 12.892 18.790 1.00 93.81 309 GLN A N 1
ATOM 2478 C CA . GLN A 1 309 ? 14.578 12.596 18.307 1.00 93.81 309 GLN A CA 1
ATOM 2479 C C . GLN A 1 309 ? 14.941 11.116 18.479 1.00 93.81 309 GLN A C 1
ATOM 2481 O O . GLN A 1 309 ? 15.500 10.507 17.568 1.00 93.81 309 GLN A O 1
ATOM 2486 N N . TYR A 1 310 ? 14.606 10.528 19.630 1.00 91.75 310 TYR A N 1
ATOM 2487 C CA . TYR A 1 310 ? 14.808 9.101 19.868 1.00 91.75 310 TYR A CA 1
ATOM 2488 C C . TYR A 1 310 ? 13.920 8.248 18.953 1.00 91.75 310 TYR A C 1
ATOM 2490 O O . TYR A 1 310 ? 14.390 7.269 18.377 1.00 91.75 310 TYR A O 1
ATOM 2498 N N . ALA A 1 311 ? 12.659 8.644 18.765 1.00 93.31 311 ALA A N 1
ATOM 2499 C CA . ALA A 1 311 ? 11.703 7.901 17.957 1.00 93.31 311 ALA A CA 1
ATOM 2500 C C . ALA A 1 311 ? 12.091 7.826 16.472 1.00 93.31 311 ALA A C 1
ATOM 2502 O O . ALA A 1 311 ? 12.009 6.750 15.883 1.00 93.31 311 ALA A O 1
ATOM 2503 N N . VAL A 1 312 ? 12.559 8.924 15.863 1.00 95.69 312 VAL A N 1
ATOM 2504 C CA . VAL A 1 312 ? 12.948 8.932 14.436 1.00 95.69 312 VAL A CA 1
ATOM 2505 C C . VAL A 1 312 ? 14.181 8.069 14.133 1.00 95.69 312 VAL A C 1
ATOM 2507 O O . VAL A 1 312 ? 14.348 7.626 12.998 1.00 95.69 312 VAL A O 1
ATOM 2510 N N . LEU A 1 313 ? 15.018 7.797 15.140 1.00 94.06 313 LEU A N 1
ATOM 2511 C CA . LEU A 1 313 ? 16.234 6.975 15.049 1.00 94.06 313 LEU A CA 1
ATOM 2512 C C . LEU A 1 313 ? 16.098 5.607 15.730 1.00 94.06 313 LEU A C 1
ATOM 2514 O O . LEU A 1 313 ? 17.089 4.901 15.920 1.00 94.06 313 LEU A O 1
ATOM 2518 N N . HIS A 1 314 ? 14.884 5.236 16.120 1.00 92.69 314 HIS A N 1
ATOM 2519 C CA . HIS A 1 314 ? 14.649 4.050 16.923 1.00 92.69 314 HIS A CA 1
ATOM 2520 C C . HIS A 1 314 ? 15.017 2.742 16.191 1.00 92.69 314 HIS A C 1
ATOM 2522 O O . HIS A 1 314 ? 14.879 2.639 14.975 1.00 92.69 314 HIS A O 1
ATOM 2528 N N . LEU A 1 315 ? 15.458 1.717 16.929 1.00 90.38 315 LEU A N 1
ATOM 2529 C CA . LEU A 1 315 ? 15.813 0.408 16.352 1.00 90.38 315 LEU A CA 1
ATOM 2530 C C . LEU A 1 315 ? 14.592 -0.316 15.760 1.00 90.38 315 LEU A C 1
ATOM 2532 O O . LEU A 1 315 ? 14.689 -0.955 14.717 1.00 90.38 315 LEU A O 1
ATOM 2536 N N . ASP A 1 316 ? 13.438 -0.193 16.419 1.00 88.75 316 ASP A N 1
ATOM 2537 C CA . ASP A 1 316 ? 12.158 -0.696 15.915 1.00 88.75 316 ASP A CA 1
ATOM 2538 C C . ASP A 1 316 ? 11.592 0.240 14.841 1.00 88.75 316 ASP A C 1
ATOM 2540 O O . ASP A 1 316 ? 11.303 1.418 15.086 1.00 88.75 316 ASP A O 1
ATOM 2544 N N . VAL A 1 317 ? 11.390 -0.320 13.650 1.00 91.00 317 VAL A N 1
ATOM 2545 C CA . VAL A 1 317 ? 10.845 0.378 12.492 1.00 91.00 317 VAL A CA 1
ATOM 2546 C C . VAL A 1 317 ? 9.409 0.867 12.698 1.00 91.00 317 VAL A C 1
ATOM 2548 O O . VAL A 1 317 ? 9.057 1.895 12.127 1.00 91.00 317 VAL A O 1
ATOM 2551 N N . GLN A 1 318 ? 8.584 0.221 13.529 1.00 88.62 318 GLN A N 1
ATOM 2552 C CA . GLN A 1 318 ? 7.215 0.692 13.796 1.00 88.62 318 GLN A CA 1
ATOM 2553 C C . GLN A 1 318 ? 7.206 1.997 14.597 1.00 88.62 318 GLN A C 1
ATOM 2555 O O . GLN A 1 318 ? 6.412 2.897 14.310 1.00 88.62 318 GLN A O 1
ATOM 2560 N N . VAL A 1 319 ? 8.141 2.151 15.540 1.00 91.19 319 VAL A N 1
ATOM 2561 C CA . VAL A 1 319 ? 8.336 3.408 16.280 1.00 91.19 319 VAL A CA 1
ATOM 2562 C C . VAL A 1 319 ? 8.806 4.507 15.328 1.00 91.19 319 VAL A C 1
ATOM 2564 O O . VAL A 1 319 ? 8.210 5.587 15.296 1.00 91.19 319 VAL A O 1
ATOM 2567 N N . ARG A 1 320 ? 9.810 4.212 14.486 1.00 94.12 320 ARG A N 1
ATOM 2568 C CA . ARG A 1 320 ? 10.294 5.145 13.454 1.00 94.12 320 ARG A CA 1
ATOM 2569 C C . ARG A 1 320 ? 9.164 5.582 12.522 1.00 94.12 320 ARG A C 1
ATOM 2571 O O . ARG A 1 320 ? 8.984 6.775 12.288 1.00 94.12 320 ARG A O 1
ATOM 2578 N N . LEU A 1 321 ? 8.371 4.636 12.021 1.00 94.00 321 LEU A N 1
ATOM 2579 C CA . LEU A 1 321 ? 7.232 4.920 11.149 1.00 94.00 321 LEU A CA 1
ATOM 2580 C C . LEU A 1 321 ? 6.146 5.734 11.850 1.00 94.00 321 LEU A C 1
ATOM 2582 O O . LEU A 1 321 ? 5.580 6.628 11.230 1.00 94.00 321 LEU A O 1
ATOM 2586 N N . SER A 1 322 ? 5.866 5.472 13.125 1.00 92.69 322 SER A N 1
ATOM 2587 C CA . SER A 1 322 ? 4.898 6.262 13.893 1.00 92.69 322 SER A CA 1
ATOM 2588 C C . SER A 1 322 ? 5.349 7.717 14.025 1.00 92.69 322 SER A C 1
ATOM 2590 O O . SER A 1 322 ? 4.544 8.627 13.826 1.00 92.69 322 SER A O 1
ATOM 2592 N N . ALA A 1 323 ? 6.646 7.950 14.252 1.00 95.44 323 ALA A N 1
ATOM 2593 C CA . ALA A 1 323 ? 7.224 9.293 14.259 1.00 95.44 323 ALA A CA 1
ATOM 2594 C C . ALA A 1 323 ? 7.161 9.950 12.869 1.00 95.44 323 ALA A C 1
ATOM 2596 O O . ALA A 1 323 ? 6.779 11.111 12.743 1.00 95.44 323 ALA A O 1
ATOM 2597 N N . TRP A 1 324 ? 7.464 9.202 11.806 1.00 96.94 324 TRP A N 1
ATOM 2598 C CA . TRP A 1 324 ? 7.361 9.684 10.425 1.00 96.94 324 TRP A CA 1
ATOM 2599 C C . TRP A 1 324 ? 5.938 10.084 10.030 1.00 96.94 324 TRP A C 1
ATOM 2601 O O . TRP A 1 324 ? 5.723 11.126 9.408 1.00 96.94 324 TRP A O 1
ATOM 2611 N N . ILE A 1 325 ? 4.947 9.275 10.403 1.00 93.94 325 ILE A N 1
ATOM 2612 C CA . ILE A 1 325 ? 3.534 9.569 10.158 1.00 93.94 325 ILE A CA 1
ATOM 2613 C C . ILE A 1 325 ? 3.132 10.834 10.922 1.00 93.94 325 ILE A C 1
ATOM 2615 O O . ILE A 1 325 ? 2.482 11.702 10.348 1.00 93.94 325 ILE A O 1
ATOM 2619 N N . LEU A 1 326 ? 3.563 10.977 12.178 1.00 93.31 326 LEU A N 1
ATOM 2620 C CA . LEU A 1 326 ? 3.288 12.166 12.983 1.00 93.31 326 LEU A CA 1
ATOM 2621 C C . LEU A 1 326 ? 3.909 13.445 12.387 1.00 93.31 326 LEU A C 1
ATOM 2623 O O . LEU A 1 326 ? 3.256 14.483 12.387 1.00 93.31 326 LEU A O 1
ATOM 2627 N N . LEU A 1 327 ? 5.124 13.376 11.825 1.00 94.50 327 LEU A N 1
ATOM 2628 C CA . LEU A 1 327 ? 5.749 14.507 11.115 1.00 94.50 327 LEU A CA 1
ATOM 2629 C C . LEU A 1 327 ? 5.025 14.831 9.801 1.00 94.50 327 LEU A C 1
ATOM 2631 O O . LEU A 1 327 ? 4.798 15.994 9.467 1.00 94.50 327 LEU A O 1
ATOM 2635 N N . SER A 1 328 ? 4.667 13.801 9.033 1.00 93.12 328 SER A N 1
ATOM 2636 C CA . SER A 1 328 ? 4.131 13.958 7.675 1.00 93.12 328 SER A CA 1
ATOM 2637 C C . SER A 1 328 ? 2.634 14.268 7.612 1.00 93.12 328 SER A C 1
ATOM 2639 O O . SER A 1 328 ? 2.156 14.744 6.580 1.00 93.12 328 SER A O 1
ATOM 2641 N N . GLU A 1 329 ? 1.870 14.063 8.689 1.00 87.19 329 GLU A N 1
ATOM 2642 C CA . GLU A 1 329 ? 0.420 14.288 8.733 1.00 87.19 329 GLU A CA 1
ATOM 2643 C C . GLU A 1 329 ? 0.036 15.488 9.602 1.00 87.19 329 GLU A C 1
ATOM 2645 O O . GLU A 1 329 ? 0.556 15.690 10.689 1.00 87.19 329 GLU A O 1
ATOM 2650 N N . HIS A 1 330 ? -0.874 16.318 9.097 1.00 85.44 330 HIS A N 1
ATOM 2651 C CA . HIS A 1 330 ? -1.420 17.470 9.810 1.00 85.44 330 HIS A CA 1
ATOM 2652 C C . HIS A 1 330 ? -2.776 17.827 9.183 1.00 85.44 330 HIS A C 1
ATOM 2654 O O . HIS A 1 330 ? -2.908 17.733 7.956 1.00 85.44 330 HIS A O 1
ATOM 2660 N N . PRO A 1 331 ? -3.795 18.221 9.973 1.00 80.56 331 PRO A N 1
ATOM 2661 C CA . PRO A 1 331 ? -5.122 18.553 9.448 1.00 80.56 331 PRO A CA 1
ATOM 2662 C C . PRO A 1 331 ? -5.115 19.760 8.499 1.00 80.56 331 PRO A C 1
ATOM 2664 O O . PRO A 1 331 ? -5.962 19.846 7.611 1.00 80.56 331 PRO A O 1
ATOM 2667 N N . GLN A 1 332 ? -4.157 20.678 8.656 1.00 81.38 332 GLN A N 1
ATOM 2668 C CA . GLN A 1 332 ? -3.969 21.827 7.773 1.00 81.38 332 GLN A CA 1
ATOM 2669 C C . GLN A 1 332 ? -2.715 21.651 6.911 1.00 81.38 332 GLN A C 1
ATOM 2671 O O . GLN A 1 332 ? -1.600 21.645 7.430 1.00 81.38 332 GLN A O 1
ATOM 2676 N N . ARG A 1 333 ? -2.904 21.551 5.591 1.00 75.81 333 ARG A N 1
ATOM 2677 C CA . ARG A 1 333 ? -1.825 21.370 4.602 1.00 75.81 333 ARG A CA 1
ATOM 2678 C C . ARG A 1 333 ? -1.033 22.635 4.278 1.00 75.81 333 ARG A C 1
ATOM 2680 O O . ARG A 1 333 ? 0.047 22.545 3.723 1.00 75.81 333 ARG A O 1
ATOM 2687 N N . THR A 1 334 ? -1.540 23.798 4.665 1.00 78.12 334 THR A N 1
ATOM 2688 C CA . THR A 1 334 ? -0.858 25.080 4.455 1.00 78.12 334 THR A CA 1
ATOM 2689 C C . THR A 1 334 ? -0.017 25.493 5.659 1.00 78.12 334 THR A C 1
ATOM 2691 O O . THR A 1 334 ? 0.595 26.554 5.658 1.00 78.12 334 THR A O 1
ATOM 2694 N N . HIS A 1 335 ? -0.020 24.681 6.716 1.00 81.56 335 HIS A N 1
ATOM 2695 C CA . HIS A 1 335 ? 0.766 24.952 7.902 1.00 81.56 335 HIS A CA 1
ATOM 2696 C C . HIS A 1 335 ? 2.233 24.600 7.635 1.00 81.56 335 HIS A C 1
ATOM 2698 O O . HIS A 1 335 ? 2.536 23.448 7.338 1.00 81.56 335 HIS A O 1
ATOM 2704 N N . GLY A 1 336 ? 3.144 25.564 7.757 1.00 85.56 336 GLY A N 1
ATOM 2705 C CA . GLY A 1 336 ? 4.571 25.331 7.536 1.00 85.56 336 GLY A CA 1
ATOM 2706 C C . GLY A 1 336 ? 5.224 24.427 8.591 1.00 85.56 336 GLY A C 1
ATOM 2707 O O . GLY A 1 336 ? 4.684 24.220 9.678 1.00 85.56 336 GLY A O 1
ATOM 2708 N N . PHE A 1 337 ? 6.400 23.903 8.258 1.00 92.56 337 PHE A N 1
ATOM 2709 C CA . PHE A 1 337 ? 7.294 23.183 9.159 1.00 92.56 337 PHE A CA 1
ATOM 2710 C C . PHE A 1 337 ? 8.258 24.148 9.857 1.00 92.56 337 PHE A C 1
ATOM 2712 O O . PHE A 1 337 ? 8.709 25.134 9.271 1.00 92.56 337 PHE A O 1
ATOM 2719 N N . SER A 1 338 ? 8.618 23.832 11.098 1.00 92.19 338 SER A N 1
ATOM 2720 C CA . SER A 1 338 ? 9.703 24.495 11.823 1.00 92.19 338 SER A CA 1
ATOM 2721 C C . SER A 1 338 ? 11.078 23.947 11.416 1.00 92.19 338 SER A C 1
ATOM 2723 O O . SER A 1 338 ? 11.198 22.862 10.839 1.00 92.19 338 SER A O 1
ATOM 2725 N N . SER A 1 339 ? 12.152 24.649 11.793 1.00 93.19 339 SER A N 1
ATOM 2726 C CA . SER A 1 339 ? 13.530 24.173 11.592 1.00 93.19 339 SER A CA 1
ATOM 2727 C C . SER A 1 339 ? 13.801 22.828 12.275 1.00 93.19 339 SER A C 1
ATOM 2729 O O . SER A 1 339 ? 14.533 21.993 11.740 1.00 93.19 339 SER A O 1
ATOM 2731 N N . SER A 1 340 ? 13.187 22.595 13.439 1.00 94.56 340 SER A N 1
ATOM 2732 C CA . SER A 1 340 ? 13.283 21.327 14.169 1.00 94.56 340 SER A CA 1
ATOM 2733 C C . SER A 1 340 ? 12.606 20.186 13.411 1.00 94.56 340 SER A C 1
ATOM 2735 O O . SER A 1 340 ? 13.175 19.098 13.328 1.00 94.56 340 SER A O 1
ATOM 2737 N N . ASP A 1 341 ? 11.439 20.435 12.808 1.00 95.44 341 ASP A N 1
ATOM 2738 C CA . ASP A 1 341 ? 10.727 19.438 11.997 1.00 95.44 341 ASP A CA 1
ATOM 2739 C C . ASP A 1 341 ? 11.561 19.020 10.790 1.00 95.44 341 ASP A C 1
ATOM 2741 O O . ASP A 1 341 ? 11.770 17.830 10.557 1.00 95.44 341 ASP A O 1
ATOM 2745 N N . ILE A 1 342 ? 12.095 20.002 10.054 1.00 97.19 342 ILE A N 1
ATOM 2746 C CA . ILE A 1 342 ? 12.950 19.746 8.894 1.00 97.19 342 ILE A CA 1
ATOM 2747 C C . ILE A 1 342 ? 14.177 18.930 9.307 1.00 97.19 342 ILE A C 1
ATOM 2749 O O . ILE A 1 342 ? 14.519 17.962 8.632 1.00 97.19 342 ILE A O 1
ATOM 2753 N N . LEU A 1 343 ? 14.820 19.246 10.434 1.00 97.12 343 LEU A N 1
ATOM 2754 C CA . LEU A 1 343 ? 15.962 18.468 10.917 1.00 97.12 343 LEU A CA 1
ATOM 2755 C C . LEU A 1 343 ? 15.584 17.012 11.237 1.00 97.12 343 LEU A C 1
ATOM 2757 O O . LEU A 1 343 ? 16.303 16.098 10.830 1.00 97.12 343 LEU A O 1
ATOM 2761 N N . LEU A 1 344 ? 14.457 16.782 11.916 1.00 98.06 344 LEU A N 1
ATOM 2762 C CA . LEU A 1 344 ? 13.960 15.436 12.223 1.00 98.06 344 LEU A CA 1
ATOM 2763 C C . LEU A 1 344 ? 13.647 14.641 10.947 1.00 98.06 344 LEU A C 1
ATOM 2765 O O . LEU A 1 344 ? 14.038 13.479 10.839 1.00 98.06 344 LEU A O 1
ATOM 2769 N N . ILE A 1 345 ? 13.014 15.280 9.958 1.00 98.31 345 ILE A N 1
ATOM 2770 C CA . ILE A 1 345 ? 12.724 14.690 8.643 1.00 98.31 345 ILE A CA 1
ATOM 2771 C C . ILE A 1 345 ? 14.025 14.294 7.932 1.00 98.31 345 ILE A C 1
ATOM 2773 O O . ILE A 1 345 ? 14.134 13.177 7.424 1.00 98.31 345 ILE A O 1
ATOM 2777 N N . ARG A 1 346 ? 15.042 15.167 7.932 1.00 98.00 346 ARG A N 1
ATOM 2778 C CA . ARG A 1 346 ? 16.358 14.875 7.333 1.00 98.00 346 ARG A CA 1
ATOM 2779 C C . ARG A 1 346 ? 17.009 13.653 7.975 1.00 98.00 346 ARG A C 1
ATOM 2781 O O . ARG A 1 346 ? 17.441 12.746 7.269 1.00 98.00 346 ARG A O 1
ATOM 2788 N N . VAL A 1 347 ? 17.062 13.622 9.306 1.00 97.31 347 VAL A N 1
ATOM 2789 C CA . VAL A 1 347 ? 17.661 12.520 10.077 1.00 97.31 347 VAL A CA 1
ATOM 2790 C C . VAL A 1 347 ? 16.918 11.203 9.832 1.00 97.31 347 VAL A C 1
ATOM 2792 O O . VAL A 1 347 ? 17.549 10.159 9.631 1.00 97.31 347 VAL A O 1
ATOM 2795 N N . PHE A 1 348 ? 15.585 11.247 9.782 1.00 97.94 348 PHE A N 1
ATOM 2796 C CA . PHE A 1 348 ? 14.772 10.084 9.447 1.00 97.94 348 PHE A CA 1
ATOM 2797 C C . PHE A 1 348 ? 15.119 9.541 8.054 1.00 97.94 348 PHE A C 1
ATOM 2799 O O . PHE A 1 348 ? 15.402 8.353 7.914 1.00 97.94 348 PHE A O 1
ATOM 2806 N N . LEU A 1 349 ? 15.155 10.394 7.028 1.00 98.00 349 LEU A N 1
ATOM 2807 C CA . LEU A 1 349 ? 15.439 9.956 5.658 1.00 98.00 349 LEU A CA 1
ATOM 2808 C C . LEU A 1 349 ? 16.842 9.352 5.530 1.00 98.00 349 LEU A C 1
ATOM 2810 O O . LEU A 1 349 ? 16.977 8.257 4.989 1.00 98.00 349 LEU A O 1
ATOM 2814 N N . ILE A 1 350 ? 17.865 9.992 6.110 1.00 96.81 350 ILE A N 1
ATOM 2815 C CA . ILE A 1 350 ? 19.249 9.477 6.109 1.00 96.81 350 ILE A CA 1
ATOM 2816 C C . ILE A 1 350 ? 19.306 8.057 6.686 1.00 96.81 350 ILE A C 1
ATOM 2818 O O . ILE A 1 350 ? 19.913 7.166 6.093 1.00 96.81 350 ILE A O 1
ATOM 2822 N N . SER A 1 351 ? 18.654 7.835 7.828 1.00 94.69 351 SER A N 1
ATOM 2823 C CA . SER A 1 351 ? 18.686 6.550 8.541 1.00 94.69 351 SER A CA 1
ATOM 2824 C C . SER A 1 351 ? 17.803 5.458 7.923 1.00 94.69 351 SER A C 1
ATOM 2826 O O . SER A 1 351 ? 17.915 4.294 8.314 1.00 94.69 351 SER A O 1
ATOM 2828 N N . ASN A 1 352 ? 16.948 5.799 6.953 1.00 96.00 352 ASN A N 1
ATOM 2829 C CA . ASN A 1 352 ? 16.025 4.863 6.307 1.00 96.00 352 ASN A CA 1
ATOM 2830 C C . ASN A 1 352 ? 16.302 4.647 4.810 1.00 96.00 352 ASN A C 1
ATOM 2832 O O . ASN A 1 352 ? 15.579 3.887 4.167 1.00 96.00 352 ASN A O 1
ATOM 2836 N N . MET A 1 353 ? 17.376 5.224 4.254 1.00 96.06 353 MET A N 1
ATOM 2837 C CA . MET A 1 353 ? 17.761 4.981 2.854 1.00 96.06 353 MET A CA 1
ATOM 2838 C C . MET A 1 353 ? 17.948 3.493 2.535 1.00 96.06 353 MET A C 1
ATOM 2840 O O . MET A 1 353 ? 17.720 3.079 1.410 1.00 96.06 353 MET A O 1
ATOM 2844 N N . THR A 1 354 ? 18.352 2.675 3.508 1.00 95.31 354 THR A N 1
ATOM 2845 C CA . THR A 1 354 ? 18.639 1.243 3.315 1.00 95.31 354 THR A CA 1
ATOM 2846 C C . THR A 1 354 ? 17.478 0.316 3.691 1.00 95.31 354 THR A C 1
ATOM 2848 O O . THR A 1 354 ? 17.668 -0.900 3.728 1.00 95.31 354 THR A O 1
ATOM 2851 N N . GLU A 1 355 ? 16.282 0.857 3.948 1.00 95.88 355 GLU A N 1
ATOM 2852 C CA . GLU A 1 355 ? 15.111 0.081 4.368 1.00 95.88 355 GLU A CA 1
ATOM 2853 C C . GLU A 1 355 ? 14.763 -1.026 3.360 1.00 95.88 355 GLU A C 1
ATOM 2855 O O . GLU A 1 355 ? 14.477 -0.774 2.188 1.00 95.88 355 GLU A O 1
ATOM 2860 N N . GLN A 1 356 ? 14.803 -2.275 3.820 1.00 93.81 356 GLN A N 1
ATOM 2861 C CA . GLN A 1 356 ? 14.698 -3.449 2.957 1.00 93.81 356 GLN A CA 1
ATOM 2862 C C . GLN A 1 356 ? 13.248 -3.770 2.597 1.00 93.81 356 GLN A C 1
ATOM 2864 O O . GLN A 1 356 ? 12.981 -4.209 1.477 1.00 93.81 356 GLN A O 1
ATOM 2869 N N . SER A 1 357 ? 12.301 -3.511 3.502 1.00 95.62 357 SER A N 1
ATOM 2870 C CA . SER A 1 357 ? 10.899 -3.861 3.287 1.00 95.62 357 SER A CA 1
ATOM 2871 C C . SER A 1 357 ? 10.245 -2.945 2.243 1.00 95.62 357 SER A C 1
ATOM 2873 O O . SER A 1 357 ? 10.108 -1.740 2.487 1.00 95.62 357 SER A O 1
ATOM 2875 N N . PRO A 1 358 ? 9.762 -3.477 1.099 1.00 95.19 358 PRO A N 1
ATOM 2876 C CA . PRO A 1 358 ? 9.074 -2.672 0.089 1.00 95.19 358 PRO A CA 1
ATOM 2877 C C . PRO A 1 358 ? 7.849 -1.938 0.655 1.00 95.19 358 PRO A C 1
ATOM 2879 O O . PRO A 1 358 ? 7.645 -0.759 0.373 1.00 95.19 358 PRO A O 1
ATOM 2882 N N . ALA A 1 359 ? 7.072 -2.596 1.523 1.00 96.38 359 ALA A N 1
ATOM 2883 C CA . ALA A 1 359 ? 5.889 -2.003 2.146 1.00 96.38 359 ALA A CA 1
ATOM 2884 C C . ALA A 1 359 ? 6.237 -0.807 3.051 1.00 96.38 359 ALA A C 1
ATOM 2886 O O . ALA A 1 359 ? 5.500 0.178 3.097 1.00 96.38 359 ALA A O 1
ATOM 2887 N N . ILE A 1 360 ? 7.369 -0.872 3.757 1.00 96.19 360 ILE A N 1
ATOM 2888 C CA . ILE A 1 360 ? 7.847 0.227 4.605 1.00 96.19 360 ILE A CA 1
ATOM 2889 C C . ILE A 1 360 ? 8.364 1.373 3.737 1.00 96.19 360 ILE A C 1
ATOM 2891 O O . ILE A 1 360 ? 7.987 2.519 3.978 1.00 96.19 360 ILE A O 1
ATOM 2895 N N . ARG A 1 361 ? 9.131 1.080 2.677 1.00 96.69 361 ARG A N 1
ATOM 2896 C CA . ARG A 1 361 ? 9.573 2.097 1.708 1.00 96.69 361 ARG A CA 1
ATOM 2897 C C . ARG A 1 361 ? 8.395 2.871 1.116 1.00 96.69 361 ARG A C 1
ATOM 2899 O O . ARG A 1 361 ? 8.427 4.098 1.092 1.00 96.69 361 ARG A O 1
ATOM 2906 N N . LEU A 1 362 ? 7.315 2.183 0.737 1.00 96.31 362 LEU A N 1
ATOM 2907 C CA . LEU A 1 362 ? 6.096 2.831 0.240 1.00 96.31 362 LEU A CA 1
ATOM 2908 C C . LEU A 1 362 ? 5.453 3.767 1.275 1.00 96.31 362 LEU A C 1
ATOM 2910 O O . LEU A 1 362 ? 5.022 4.863 0.915 1.00 96.31 362 LEU A O 1
ATOM 2914 N N . LYS A 1 363 ? 5.420 3.383 2.560 1.00 97.00 363 LYS A N 1
ATOM 2915 C CA . LYS A 1 363 ? 4.932 4.256 3.647 1.00 97.00 363 LYS A CA 1
ATOM 2916 C C . LYS A 1 363 ? 5.826 5.484 3.838 1.00 97.00 363 LYS A C 1
ATOM 2918 O O . LYS A 1 363 ? 5.308 6.585 4.033 1.00 97.00 363 LYS A O 1
ATOM 2923 N N . ILE A 1 364 ? 7.147 5.311 3.750 1.00 98.06 364 ILE A N 1
ATOM 2924 C CA . ILE A 1 364 ? 8.111 6.415 3.826 1.00 98.06 364 ILE A CA 1
ATOM 2925 C C . ILE A 1 364 ? 7.851 7.406 2.688 1.00 98.06 364 ILE A C 1
ATOM 2927 O O . ILE A 1 364 ? 7.594 8.580 2.950 1.00 98.06 364 ILE A O 1
ATOM 2931 N N . LEU A 1 365 ? 7.803 6.922 1.446 1.00 97.75 365 LEU A N 1
ATOM 2932 C CA . LEU A 1 365 ? 7.563 7.743 0.257 1.00 97.75 365 LEU A CA 1
ATOM 2933 C C . LEU A 1 365 ? 6.188 8.426 0.287 1.00 97.75 365 LEU A C 1
ATOM 2935 O O . LEU A 1 365 ? 6.073 9.597 -0.058 1.00 97.75 365 LEU A O 1
ATOM 2939 N N . ALA A 1 366 ? 5.144 7.752 0.780 1.00 97.25 366 ALA A N 1
ATOM 2940 C CA . ALA A 1 366 ? 3.827 8.367 0.948 1.00 97.25 366 ALA A CA 1
ATOM 2941 C C . ALA A 1 366 ? 3.844 9.539 1.945 1.00 97.25 366 ALA A C 1
ATOM 2943 O O . ALA A 1 366 ? 3.176 10.548 1.717 1.00 97.25 366 ALA A O 1
ATOM 2944 N N . GLY A 1 367 ? 4.605 9.426 3.037 1.00 96.75 367 GLY A N 1
ATOM 2945 C CA . GLY A 1 367 ? 4.826 10.547 3.952 1.00 96.75 367 GLY A CA 1
ATOM 2946 C C . GLY A 1 367 ? 5.689 11.649 3.334 1.00 96.75 367 GLY A C 1
ATOM 2947 O O . GLY A 1 367 ? 5.387 12.824 3.530 1.00 96.75 367 GLY A O 1
ATOM 2948 N N . LEU A 1 368 ? 6.692 11.296 2.520 1.00 97.94 368 LEU A N 1
ATOM 2949 C CA . LEU A 1 368 ? 7.538 12.269 1.823 1.00 97.94 368 LEU A CA 1
ATOM 2950 C C . LEU A 1 368 ? 6.706 13.121 0.864 1.00 97.94 368 LEU A C 1
ATOM 2952 O O . LEU A 1 368 ? 6.793 14.341 0.925 1.00 97.94 368 LEU A O 1
ATOM 2956 N N . ARG A 1 369 ? 5.829 12.506 0.063 1.00 96.44 369 ARG A N 1
ATOM 2957 C CA . ARG A 1 369 ? 4.885 13.232 -0.801 1.00 96.44 369 ARG A CA 1
ATOM 2958 C C . ARG A 1 369 ? 4.040 14.236 -0.017 1.00 96.44 369 ARG A C 1
ATOM 2960 O O . ARG A 1 369 ? 3.948 15.393 -0.406 1.00 96.44 369 ARG A O 1
ATOM 2967 N N . LYS A 1 370 ? 3.485 13.835 1.136 1.00 94.56 370 LYS A N 1
ATOM 2968 C CA . LYS A 1 370 ? 2.716 14.744 2.013 1.00 94.56 370 LYS A CA 1
ATOM 2969 C C . LYS A 1 370 ? 3.561 15.915 2.524 1.00 94.56 370 LYS A C 1
ATOM 2971 O O . LYS A 1 370 ? 3.047 17.029 2.620 1.00 94.56 370 LYS A O 1
ATOM 2976 N N . ILE A 1 371 ? 4.829 15.669 2.860 1.00 96.25 371 ILE A N 1
ATOM 2977 C CA . ILE A 1 371 ? 5.777 16.707 3.285 1.00 96.25 371 ILE A CA 1
ATOM 2978 C C . ILE A 1 371 ? 6.063 17.670 2.129 1.00 96.25 371 ILE A C 1
ATOM 2980 O O . ILE A 1 371 ? 5.940 18.875 2.322 1.00 96.25 371 ILE A O 1
ATOM 2984 N N . LEU A 1 372 ? 6.378 17.158 0.935 1.00 96.62 372 LEU A N 1
ATOM 2985 C CA . LEU A 1 372 ? 6.643 17.967 -0.259 1.00 96.62 372 LEU A CA 1
ATOM 2986 C C . LEU A 1 372 ? 5.436 18.836 -0.627 1.00 96.62 372 LEU A C 1
ATOM 2988 O O . LEU A 1 372 ? 5.595 20.039 -0.821 1.00 96.62 372 LEU A O 1
ATOM 2992 N N . SER A 1 373 ? 4.224 18.273 -0.613 1.00 94.31 373 SER A N 1
ATOM 2993 C CA . SER A 1 373 ? 3.007 19.040 -0.894 1.00 94.31 373 SER A CA 1
ATOM 2994 C C . SER A 1 373 ? 2.747 20.117 0.151 1.00 94.31 373 SER A C 1
ATOM 2996 O O . SER A 1 373 ? 2.384 21.229 -0.211 1.00 94.31 373 SER A O 1
ATOM 2998 N N . ARG A 1 374 ? 2.983 19.841 1.441 1.00 93.69 374 ARG A N 1
ATOM 2999 C CA . ARG A 1 374 ? 2.855 20.853 2.503 1.00 93.69 374 ARG A CA 1
ATOM 3000 C C . ARG A 1 374 ? 3.896 21.964 2.368 1.00 93.69 374 ARG A C 1
ATOM 3002 O O . ARG A 1 374 ? 3.556 23.134 2.529 1.00 93.69 374 ARG A O 1
ATOM 3009 N N . ILE A 1 375 ? 5.145 21.611 2.050 1.00 95.00 375 ILE A N 1
ATOM 3010 C CA . ILE A 1 375 ? 6.203 22.581 1.745 1.00 95.00 375 ILE A CA 1
ATOM 3011 C C . ILE A 1 375 ? 5.741 23.483 0.602 1.00 95.00 375 ILE A C 1
ATOM 3013 O O . ILE A 1 375 ? 5.674 24.693 0.790 1.00 95.00 375 ILE A O 1
ATOM 3017 N N . ALA A 1 376 ? 5.325 22.905 -0.525 1.00 94.19 376 ALA A N 1
ATOM 3018 C CA . ALA A 1 376 ? 4.878 23.673 -1.677 1.00 94.19 376 ALA A CA 1
ATOM 3019 C C . ALA A 1 376 ? 3.654 24.548 -1.365 1.00 94.19 376 ALA A C 1
ATOM 3021 O O . ALA A 1 376 ? 3.665 25.737 -1.666 1.00 94.19 376 ALA A O 1
ATOM 3022 N N . GLU A 1 377 ? 2.625 24.014 -0.698 1.00 92.19 377 GLU A N 1
ATOM 3023 C CA . GLU A 1 377 ? 1.419 24.773 -0.340 1.00 92.19 377 GLU A CA 1
ATOM 3024 C C . GLU A 1 377 ? 1.721 25.947 0.600 1.00 92.19 377 GLU A C 1
ATOM 3026 O O . GLU A 1 377 ? 1.157 27.028 0.425 1.00 92.19 377 GLU A O 1
ATOM 3031 N N . SER A 1 378 ? 2.595 25.746 1.591 1.00 91.56 378 SER A N 1
ATOM 3032 C CA . SER A 1 378 ? 2.995 26.812 2.516 1.00 91.56 378 SER A CA 1
ATOM 3033 C C . SER A 1 378 ? 3.856 27.875 1.823 1.00 91.56 378 SER A C 1
ATOM 3035 O O . SER A 1 378 ? 3.567 29.063 1.954 1.00 91.56 378 SER A O 1
ATOM 3037 N N . SER A 1 379 ? 4.829 27.476 0.998 1.00 92.69 379 SER A N 1
ATOM 3038 C CA . SER A 1 379 ? 5.638 28.402 0.196 1.00 92.69 379 SER A CA 1
ATOM 3039 C C . SER A 1 379 ? 4.791 29.231 -0.766 1.00 92.69 379 SER A C 1
ATOM 3041 O O . SER A 1 379 ? 4.977 30.438 -0.865 1.00 92.69 379 SER A O 1
ATOM 3043 N N . GLU A 1 380 ? 3.823 28.610 -1.442 1.00 91.50 380 GLU A N 1
ATOM 3044 C CA . GLU A 1 380 ? 2.883 29.287 -2.341 1.00 91.50 380 GLU A CA 1
ATOM 3045 C C . GLU A 1 380 ? 2.114 30.418 -1.651 1.00 91.50 380 GLU A C 1
ATOM 3047 O O . GLU A 1 380 ? 1.842 31.447 -2.268 1.00 91.50 380 GLU A O 1
ATOM 3052 N N . GLN A 1 381 ? 1.734 30.233 -0.383 1.00 88.56 381 GLN A N 1
ATOM 3053 C CA . GLN A 1 381 ? 1.067 31.278 0.394 1.00 88.56 381 GLN A CA 1
ATOM 3054 C C . GLN A 1 381 ? 2.024 32.409 0.761 1.00 88.56 381 GLN A C 1
ATOM 3056 O O . GLN A 1 381 ? 1.662 33.575 0.611 1.00 88.56 381 GLN A O 1
ATOM 3061 N N . ILE A 1 382 ? 3.241 32.067 1.189 1.00 89.19 382 ILE A N 1
ATOM 3062 C CA . ILE A 1 382 ? 4.264 33.038 1.592 1.00 89.19 382 ILE A CA 1
ATOM 3063 C C . ILE A 1 382 ? 4.648 33.928 0.405 1.00 89.19 382 ILE A C 1
ATOM 3065 O O . ILE A 1 382 ? 4.560 35.152 0.490 1.00 89.19 382 ILE A O 1
ATOM 3069 N N . LEU A 1 383 ? 4.954 33.318 -0.742 1.00 88.88 383 LEU A N 1
ATOM 3070 C CA . LEU A 1 383 ? 5.374 34.015 -1.962 1.00 88.88 383 LEU A CA 1
ATOM 3071 C C . LEU A 1 383 ? 4.288 34.916 -2.570 1.00 88.88 383 LEU A C 1
ATOM 3073 O O . LEU A 1 383 ? 4.610 35.820 -3.335 1.00 88.88 383 LEU A O 1
ATOM 3077 N N . LYS A 1 384 ? 3.006 34.686 -2.254 1.00 86.12 384 LYS A N 1
ATOM 3078 C CA . LYS A 1 384 ? 1.880 35.485 -2.772 1.00 86.12 384 LYS A CA 1
ATOM 3079 C C . LYS A 1 384 ? 1.538 36.715 -1.935 1.00 86.12 384 LYS A C 1
ATOM 3081 O O . LYS A 1 384 ? 0.779 37.548 -2.426 1.00 86.12 384 LYS A O 1
ATOM 3086 N N . GLY A 1 385 ? 2.025 36.837 -0.698 1.00 74.00 385 GLY A N 1
ATOM 3087 C CA . GLY A 1 385 ? 1.597 37.956 0.148 1.00 74.00 385 GLY A CA 1
ATOM 3088 C C . GLY A 1 385 ? 2.198 38.100 1.546 1.00 74.00 385 GLY A C 1
ATOM 3089 O O . GLY A 1 385 ? 1.830 39.064 2.208 1.00 74.00 385 GLY A O 1
ATOM 3090 N N . ASN A 1 386 ? 3.103 37.221 2.000 1.00 66.88 386 ASN A N 1
ATOM 3091 C CA . ASN A 1 386 ? 3.737 37.323 3.324 1.00 66.88 386 ASN A CA 1
ATOM 3092 C C . ASN A 1 386 ? 5.270 37.402 3.197 1.00 66.88 386 ASN A C 1
ATOM 3094 O O . ASN A 1 386 ? 5.970 36.412 3.387 1.00 66.88 386 ASN A O 1
ATOM 3098 N N . GLU A 1 387 ? 5.815 38.585 2.901 1.00 65.06 387 GLU A N 1
ATOM 3099 C CA . GLU A 1 387 ? 7.273 38.776 2.761 1.00 65.06 387 GLU A CA 1
ATOM 3100 C C . GLU A 1 387 ? 8.061 38.567 4.074 1.00 65.06 387 GLU A C 1
ATOM 3102 O O . GLU A 1 387 ? 9.258 38.282 4.037 1.00 65.06 387 GLU A O 1
ATOM 3107 N N . GLU A 1 388 ? 7.406 38.651 5.237 1.00 64.75 388 GLU A N 1
ATOM 3108 C CA . GLU A 1 388 ? 8.046 38.491 6.555 1.00 64.75 388 GLU A CA 1
ATOM 3109 C C . GLU A 1 388 ? 8.583 37.064 6.805 1.00 64.75 388 GLU A C 1
ATOM 3111 O O . GLU A 1 388 ? 9.541 36.891 7.558 1.00 64.75 388 GLU A O 1
ATOM 3116 N N . ASP A 1 389 ? 8.053 36.053 6.104 1.00 77.81 389 ASP A N 1
ATOM 3117 C CA . ASP A 1 389 ? 8.394 34.632 6.289 1.00 77.81 389 ASP A CA 1
ATOM 3118 C C . ASP A 1 389 ? 9.295 34.055 5.176 1.00 77.81 389 ASP A C 1
ATOM 3120 O O . ASP A 1 389 ? 9.462 32.837 5.056 1.00 77.81 389 ASP A O 1
ATOM 3124 N N . LEU A 1 390 ? 9.943 34.901 4.362 1.00 84.81 390 LEU A N 1
ATOM 3125 C CA . LEU A 1 390 ? 10.836 34.453 3.275 1.00 84.81 390 LEU A CA 1
ATOM 3126 C C . LEU A 1 390 ? 11.987 33.548 3.757 1.00 84.81 390 LEU A C 1
ATOM 3128 O O . LEU A 1 390 ? 12.461 32.686 3.011 1.00 84.81 390 LEU A O 1
ATOM 3132 N N . GLY A 1 391 ? 12.408 33.685 5.020 1.00 87.88 391 GLY A N 1
ATOM 3133 C CA . GLY A 1 391 ? 13.385 32.788 5.643 1.00 87.88 391 GLY A CA 1
ATOM 3134 C C . GLY A 1 391 ? 12.924 31.324 5.696 1.00 87.88 391 GLY A C 1
ATOM 3135 O O . GLY A 1 391 ? 13.746 30.415 5.561 1.00 87.88 391 GLY A O 1
ATOM 3136 N N . GLN A 1 392 ? 11.616 31.075 5.820 1.00 90.81 392 GLN A N 1
ATOM 3137 C CA . GLN A 1 392 ? 11.050 29.725 5.811 1.00 90.81 392 GLN A CA 1
ATOM 3138 C C . GLN A 1 392 ? 11.125 29.095 4.414 1.00 90.81 392 GLN A C 1
ATOM 3140 O O . GLN A 1 392 ? 11.507 27.932 4.283 1.00 90.81 392 GLN A O 1
ATOM 3145 N N . VAL A 1 393 ? 10.859 29.874 3.360 1.00 92.75 393 VAL A N 1
ATOM 3146 C CA . VAL A 1 393 ? 11.017 29.420 1.966 1.00 92.75 393 VAL A CA 1
ATOM 3147 C C . VAL A 1 393 ? 12.481 29.089 1.669 1.00 92.75 393 VAL A C 1
ATOM 3149 O O . VAL A 1 393 ? 12.771 28.045 1.087 1.00 92.75 393 VAL A O 1
ATOM 3152 N N . ALA A 1 394 ? 13.428 29.907 2.139 1.00 92.81 394 ALA A N 1
ATOM 3153 C CA . ALA A 1 394 ? 14.858 29.623 1.991 1.00 92.81 394 ALA A CA 1
ATOM 3154 C C . ALA A 1 394 ? 15.275 28.311 2.688 1.00 92.81 394 ALA A C 1
ATOM 3156 O O . ALA A 1 394 ? 16.053 27.528 2.135 1.00 92.81 394 ALA A O 1
ATOM 3157 N N . MET A 1 395 ? 14.726 28.033 3.876 1.00 95.50 395 MET A N 1
ATOM 3158 C CA . MET A 1 395 ? 14.922 26.756 4.568 1.00 95.50 395 MET A CA 1
ATOM 3159 C C . MET A 1 395 ? 14.369 25.580 3.751 1.00 95.50 395 MET A C 1
ATOM 3161 O O . MET A 1 395 ? 15.034 24.547 3.650 1.00 95.50 395 MET A O 1
ATOM 3165 N N . TYR A 1 396 ? 13.189 25.722 3.144 1.00 96.19 396 TYR A N 1
ATOM 3166 C CA . TYR A 1 396 ? 12.630 24.689 2.274 1.00 96.19 396 TYR A CA 1
ATOM 3167 C C . TYR A 1 396 ? 13.469 24.462 1.020 1.00 96.19 396 TYR A C 1
ATOM 3169 O O . TYR A 1 396 ? 13.747 23.310 0.701 1.00 96.19 396 TYR A O 1
ATOM 3177 N N . ASN A 1 397 ? 13.961 25.519 0.373 1.00 94.88 397 ASN A N 1
ATOM 3178 C CA . ASN A 1 397 ? 14.886 25.394 -0.757 1.00 94.88 397 ASN A CA 1
ATOM 3179 C C . ASN A 1 397 ? 16.137 24.609 -0.348 1.00 94.88 397 ASN A C 1
ATOM 3181 O O . ASN A 1 397 ? 16.520 23.654 -1.018 1.00 94.88 397 ASN A O 1
ATOM 3185 N N . SER A 1 398 ? 16.726 24.936 0.808 1.00 96.06 398 SER A N 1
ATOM 3186 C CA . SER A 1 398 ? 17.869 24.195 1.356 1.00 96.06 398 SER A CA 1
ATOM 3187 C C . SER A 1 398 ? 17.540 22.723 1.635 1.00 96.06 398 SER A C 1
ATOM 3189 O O . SER A 1 398 ? 18.371 21.846 1.386 1.00 96.06 398 SER A O 1
ATOM 3191 N N . PHE A 1 399 ? 16.329 22.428 2.114 1.00 97.81 399 PHE A N 1
ATOM 3192 C CA . PHE A 1 399 ? 15.871 21.058 2.322 1.00 97.81 399 PHE A CA 1
ATOM 3193 C C . PHE A 1 399 ? 15.721 2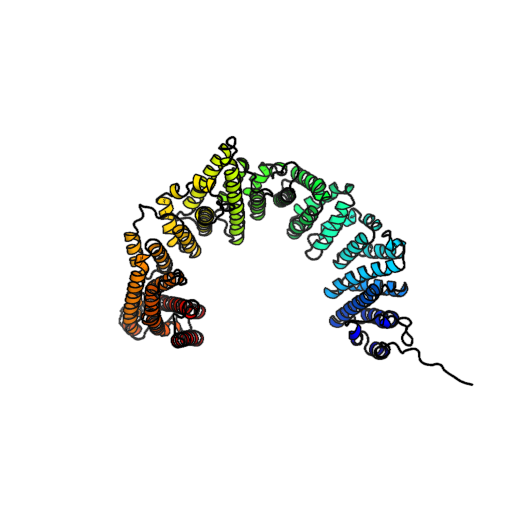0.285 1.004 1.00 97.81 399 PHE A C 1
ATOM 3195 O O . PHE A 1 399 ? 16.179 19.146 0.932 1.00 97.81 399 PHE A O 1
ATOM 3202 N N . ILE A 1 400 ? 15.156 20.893 -0.045 1.00 97.38 400 ILE A N 1
ATOM 3203 C CA . ILE A 1 400 ? 15.059 20.269 -1.374 1.00 97.38 400 ILE A CA 1
ATOM 3204 C C . ILE A 1 400 ? 16.456 20.013 -1.959 1.00 97.38 400 ILE A C 1
ATOM 3206 O O . ILE A 1 400 ? 16.723 18.902 -2.418 1.00 97.38 400 ILE A O 1
ATOM 3210 N N . SER A 1 401 ? 17.390 20.965 -1.838 1.00 95.81 401 SER A N 1
ATOM 3211 C CA . SER A 1 401 ? 18.799 20.752 -2.210 1.00 95.81 401 SER A CA 1
ATOM 3212 C C . SER A 1 401 ? 19.422 19.577 -1.461 1.00 95.81 401 SER A C 1
ATOM 3214 O O . SER A 1 401 ? 20.098 18.744 -2.060 1.00 95.81 401 SER A O 1
ATOM 3216 N N . PHE A 1 402 ? 19.167 19.475 -0.155 1.00 97.44 402 PHE A N 1
ATOM 3217 C CA . PHE A 1 402 ? 19.621 18.349 0.653 1.00 97.44 402 PHE A CA 1
ATOM 3218 C C . PHE A 1 402 ? 19.033 17.012 0.175 1.00 97.44 402 PHE A C 1
ATOM 3220 O O . PHE A 1 402 ? 19.769 16.029 0.126 1.00 97.44 402 PHE A O 1
ATOM 3227 N N . LEU A 1 403 ? 17.739 16.957 -0.169 1.00 97.62 403 LEU A N 1
ATOM 3228 C CA . LEU A 1 403 ? 17.106 15.735 -0.676 1.00 97.62 403 LEU A CA 1
ATOM 3229 C C . LEU A 1 403 ? 17.745 15.274 -1.984 1.00 97.62 403 LEU A C 1
ATOM 3231 O O . LEU A 1 403 ? 18.025 14.084 -2.127 1.00 97.62 403 LEU A O 1
ATOM 3235 N N . LEU A 1 404 ? 18.014 16.210 -2.898 1.00 96.19 404 LEU A N 1
ATOM 3236 C CA . LEU A 1 404 ? 18.714 15.922 -4.147 1.00 96.19 404 LEU A CA 1
ATOM 3237 C C . LEU A 1 404 ? 20.106 15.353 -3.871 1.00 96.19 404 LEU A C 1
ATOM 3239 O O . LEU A 1 404 ? 20.410 14.256 -4.335 1.00 96.19 404 LEU A O 1
ATOM 3243 N N . SER A 1 405 ? 20.921 16.030 -3.055 1.00 95.81 405 SER A N 1
ATOM 3244 C CA . SER A 1 405 ? 22.254 15.525 -2.702 1.00 95.81 405 SER A CA 1
ATOM 3245 C C . SER A 1 405 ? 22.187 14.138 -2.056 1.00 95.81 405 SER A C 1
ATOM 3247 O O . SER A 1 405 ? 22.889 13.231 -2.489 1.00 95.81 405 SER A O 1
ATOM 3249 N N . LEU A 1 406 ? 21.288 13.929 -1.085 1.00 97.38 406 LEU A N 1
ATOM 3250 C CA . LEU A 1 406 ? 21.113 12.636 -0.418 1.00 97.38 406 LEU A CA 1
ATOM 3251 C C . LEU A 1 406 ? 20.751 11.516 -1.404 1.00 97.38 406 LEU A C 1
ATOM 3253 O O . LEU A 1 406 ? 21.278 10.404 -1.287 1.00 97.38 406 LEU A O 1
ATOM 3257 N N . ALA A 1 407 ? 19.840 11.793 -2.338 1.00 97.38 407 ALA A N 1
ATOM 3258 C CA . ALA A 1 407 ? 19.410 10.829 -3.337 1.00 97.38 407 ALA A CA 1
ATOM 3259 C C . ALA A 1 407 ? 20.554 10.500 -4.305 1.00 97.38 407 ALA A C 1
ATOM 3261 O O . ALA A 1 407 ? 20.935 9.337 -4.415 1.00 97.38 407 ALA A O 1
ATOM 3262 N N . PHE A 1 408 ? 21.179 11.499 -4.928 1.00 95.88 408 PHE A N 1
ATOM 3263 C CA . PHE A 1 408 ? 22.245 11.266 -5.906 1.00 95.88 408 PHE A CA 1
ATOM 3264 C C . PHE A 1 408 ? 23.517 10.661 -5.294 1.00 95.88 408 PHE A C 1
ATOM 3266 O O . PHE A 1 408 ? 24.096 9.749 -5.882 1.00 95.88 408 PHE A O 1
ATOM 3273 N N . ASP A 1 409 ? 23.912 11.053 -4.079 1.00 94.31 409 ASP A N 1
ATOM 3274 C CA . ASP A 1 409 ? 25.029 10.411 -3.363 1.00 94.31 409 ASP A CA 1
ATOM 3275 C C . ASP A 1 409 ? 24.737 8.927 -3.055 1.00 94.31 409 ASP A C 1
ATOM 3277 O O . ASP A 1 409 ? 25.639 8.090 -2.922 1.00 94.31 409 ASP A O 1
ATOM 3281 N N . SER A 1 410 ? 23.453 8.578 -2.966 1.00 96.25 410 SER A N 1
ATOM 3282 C CA . SER A 1 410 ? 22.968 7.218 -2.734 1.00 96.25 410 SER A CA 1
ATOM 3283 C C . SER A 1 410 ? 22.831 6.374 -4.010 1.00 96.25 410 SER A C 1
ATOM 3285 O O . SER A 1 410 ? 22.556 5.181 -3.889 1.00 96.25 410 SER A O 1
ATOM 3287 N N . LEU A 1 411 ? 23.092 6.942 -5.194 1.00 95.25 411 LEU A N 1
ATOM 3288 C CA . LEU A 1 411 ? 23.214 6.223 -6.474 1.00 95.25 411 LEU A CA 1
ATOM 3289 C C . LEU A 1 411 ? 24.656 5.778 -6.782 1.00 95.25 411 LEU A C 1
ATOM 3291 O O . LEU A 1 411 ? 24.958 5.354 -7.892 1.00 95.25 411 LEU A O 1
ATOM 3295 N N . SER A 1 412 ? 25.572 5.874 -5.815 1.00 87.00 412 SER A N 1
ATOM 3296 C CA . SER A 1 412 ? 26.964 5.452 -6.009 1.00 87.00 412 SER A CA 1
ATOM 3297 C C . SER A 1 412 ? 27.091 3.950 -6.348 1.00 87.00 412 SER A C 1
ATOM 3299 O O . SER A 1 412 ? 26.303 3.144 -5.846 1.00 87.00 412 SER A O 1
ATOM 3301 N N . PRO A 1 413 ? 28.119 3.528 -7.118 1.00 79.44 413 PRO A N 1
ATOM 3302 C CA . PRO A 1 413 ? 28.273 2.136 -7.573 1.00 79.44 413 PRO A CA 1
ATOM 3303 C C . PRO A 1 413 ? 28.313 1.069 -6.462 1.00 79.44 413 PRO A C 1
ATOM 3305 O O . PRO A 1 413 ? 28.024 -0.097 -6.712 1.00 79.44 413 PRO A O 1
ATOM 3308 N N . GLY A 1 414 ? 28.658 1.450 -5.225 1.00 83.94 414 GLY A N 1
ATOM 3309 C CA . GLY A 1 414 ? 28.679 0.556 -4.059 1.00 83.94 414 GLY A CA 1
ATOM 3310 C C . GLY A 1 414 ? 27.375 0.503 -3.251 1.00 83.94 414 GLY A C 1
ATOM 3311 O O . GLY A 1 414 ? 27.298 -0.229 -2.264 1.00 83.94 414 GLY A O 1
ATOM 3312 N N . ALA A 1 415 ? 26.354 1.288 -3.606 1.00 91.31 415 ALA A N 1
ATOM 3313 C CA . ALA A 1 415 ? 25.075 1.283 -2.903 1.00 91.31 415 ALA A CA 1
ATOM 3314 C C . ALA A 1 415 ? 24.333 -0.040 -3.137 1.00 91.31 415 ALA A C 1
ATOM 3316 O O . ALA A 1 415 ? 24.376 -0.581 -4.232 1.00 91.31 415 ALA A O 1
ATOM 3317 N N . ASN A 1 416 ? 23.630 -0.568 -2.132 1.00 94.06 416 ASN A N 1
ATOM 3318 C CA . ASN A 1 416 ? 22.782 -1.754 -2.309 1.00 94.06 416 ASN A CA 1
ATOM 3319 C C . ASN A 1 416 ? 21.453 -1.409 -3.011 1.00 94.06 416 ASN A C 1
ATOM 3321 O O . ASN A 1 416 ? 21.090 -0.235 -3.109 1.00 94.06 416 ASN A O 1
ATOM 3325 N N . PHE A 1 417 ? 20.708 -2.436 -3.441 1.00 95.12 417 PHE A N 1
ATOM 3326 C CA . PHE A 1 417 ? 19.405 -2.277 -4.100 1.00 95.12 417 PHE A CA 1
ATOM 3327 C C . PHE A 1 417 ? 18.474 -1.325 -3.342 1.00 95.12 417 PHE A C 1
ATOM 3329 O O . PHE A 1 417 ? 18.044 -0.333 -3.919 1.00 95.12 417 PHE A O 1
ATOM 3336 N N . SER A 1 418 ? 18.221 -1.578 -2.049 1.00 96.31 418 SER A N 1
ATOM 3337 C CA . SER A 1 418 ? 17.305 -0.782 -1.218 1.00 96.31 418 SER A CA 1
ATOM 3338 C C . SER A 1 418 ? 17.661 0.704 -1.206 1.00 96.31 418 SER A C 1
ATOM 3340 O O . SER A 1 418 ? 16.776 1.552 -1.303 1.00 96.31 418 SER A O 1
ATOM 3342 N N . ARG A 1 419 ? 18.961 1.014 -1.148 1.00 96.81 419 ARG A N 1
ATOM 3343 C CA . ARG A 1 419 ? 19.471 2.385 -1.178 1.00 96.81 419 ARG A CA 1
ATOM 3344 C C . ARG A 1 419 ? 19.279 3.060 -2.528 1.00 96.81 419 ARG A C 1
ATOM 3346 O O . ARG A 1 419 ? 18.814 4.198 -2.555 1.00 96.81 419 ARG A O 1
ATOM 3353 N N . ARG A 1 420 ? 19.584 2.364 -3.626 1.00 96.62 420 ARG A N 1
ATOM 3354 C CA . ARG A 1 420 ? 19.430 2.908 -4.983 1.00 96.62 420 ARG A CA 1
ATOM 3355 C C . ARG A 1 420 ? 17.968 3.141 -5.329 1.00 96.62 420 ARG A C 1
ATOM 3357 O O . ARG A 1 420 ? 17.612 4.231 -5.756 1.00 96.62 420 ARG A O 1
ATOM 3364 N N . ILE A 1 421 ? 17.095 2.176 -5.055 1.00 97.19 421 ILE A N 1
ATOM 3365 C CA . ILE A 1 421 ? 15.671 2.338 -5.356 1.00 97.19 421 ILE A CA 1
ATOM 3366 C C . ILE A 1 421 ? 15.007 3.404 -4.476 1.00 97.19 421 ILE A C 1
ATOM 3368 O O . ILE A 1 421 ? 14.145 4.131 -4.963 1.00 97.19 421 ILE A O 1
ATOM 3372 N N . MET A 1 422 ? 15.413 3.553 -3.206 1.00 97.94 422 MET A N 1
ATOM 3373 C CA . MET A 1 422 ? 14.942 4.664 -2.371 1.00 97.94 422 MET A CA 1
ATOM 3374 C C . MET A 1 422 ? 15.391 6.008 -2.952 1.00 97.94 422 MET A C 1
ATOM 3376 O O . MET A 1 422 ? 14.584 6.926 -3.050 1.00 97.94 422 MET A O 1
ATOM 3380 N N . ALA A 1 423 ? 16.651 6.114 -3.381 1.00 98.12 423 ALA A N 1
ATOM 3381 C CA . ALA A 1 423 ? 17.176 7.312 -4.026 1.00 98.12 423 ALA A CA 1
ATOM 3382 C C . ALA A 1 423 ? 16.417 7.661 -5.311 1.00 98.12 423 ALA A C 1
ATOM 3384 O O . ALA A 1 423 ? 15.919 8.777 -5.427 1.00 98.12 423 ALA A O 1
ATOM 3385 N N . LEU A 1 424 ? 16.252 6.700 -6.225 1.00 98.12 424 LEU A N 1
ATOM 3386 C CA . LEU A 1 424 ? 15.475 6.883 -7.453 1.00 98.12 424 LEU A CA 1
ATOM 3387 C C . LEU A 1 424 ? 14.033 7.302 -7.140 1.00 98.12 424 LEU A C 1
ATOM 3389 O O . LEU A 1 424 ? 13.532 8.249 -7.731 1.00 98.12 424 LEU A O 1
ATOM 3393 N N . SER A 1 425 ? 13.393 6.684 -6.145 1.00 97.88 425 SER A N 1
ATOM 3394 C CA . SER A 1 425 ? 12.027 7.049 -5.740 1.00 97.88 425 SER A CA 1
ATOM 3395 C C . SER A 1 425 ? 11.933 8.477 -5.182 1.00 97.88 425 SER A C 1
ATOM 3397 O O . SER A 1 425 ? 10.944 9.165 -5.418 1.00 97.88 425 SER A O 1
ATOM 3399 N N . ILE A 1 426 ? 12.952 8.949 -4.451 1.00 98.00 426 ILE A N 1
ATOM 3400 C CA . ILE A 1 426 ? 13.022 10.345 -3.985 1.00 98.00 426 ILE A CA 1
ATOM 3401 C C . ILE A 1 426 ? 13.168 11.295 -5.179 1.00 98.00 426 ILE A C 1
ATOM 3403 O O . ILE A 1 426 ? 12.457 12.294 -5.238 1.00 98.00 426 ILE A O 1
ATOM 3407 N N . VAL A 1 427 ? 14.039 10.981 -6.144 1.00 97.06 427 VAL A N 1
ATOM 3408 C CA . VAL A 1 427 ? 14.190 11.775 -7.378 1.00 97.06 427 VAL A CA 1
ATOM 3409 C C . VAL A 1 427 ? 12.873 11.804 -8.161 1.00 97.06 427 VAL A C 1
ATOM 3411 O O . VAL A 1 427 ? 12.444 12.868 -8.601 1.00 97.06 427 VAL A O 1
ATOM 3414 N N . GLN A 1 428 ? 12.173 10.673 -8.251 1.00 96.38 428 GLN A N 1
ATOM 3415 C CA . GLN A 1 428 ? 10.858 10.580 -8.883 1.00 96.38 428 GLN A CA 1
ATOM 3416 C C . GLN A 1 428 ? 9.822 11.486 -8.195 1.00 96.38 428 GLN A C 1
ATOM 3418 O O . GLN A 1 428 ? 9.110 12.220 -8.880 1.00 96.38 428 GLN A O 1
ATOM 3423 N N . CYS A 1 429 ? 9.793 11.523 -6.857 1.00 96.12 429 CYS A N 1
ATOM 3424 C CA . CYS A 1 429 ? 8.921 12.431 -6.096 1.00 96.12 429 CYS A CA 1
ATOM 3425 C C . CYS A 1 429 ? 9.179 13.920 -6.394 1.00 96.12 429 CYS A C 1
ATOM 3427 O O . CYS A 1 429 ? 8.284 14.739 -6.196 1.00 96.12 429 CYS A O 1
ATOM 3429 N N . LEU A 1 430 ? 10.400 14.277 -6.809 1.00 94.75 430 LEU A N 1
ATOM 3430 C CA . LEU A 1 430 ? 10.818 15.662 -7.047 1.00 94.75 430 LEU A CA 1
ATOM 3431 C C . LEU A 1 430 ? 10.635 16.107 -8.505 1.00 94.75 430 LEU A C 1
ATOM 3433 O O . LEU A 1 430 ? 10.249 17.249 -8.730 1.00 94.75 430 LEU A O 1
ATOM 3437 N N . PHE A 1 431 ? 10.923 15.234 -9.477 1.00 92.19 431 PHE A N 1
ATOM 3438 C CA . PHE A 1 431 ? 10.938 15.588 -10.906 1.00 92.19 431 PHE A CA 1
ATOM 3439 C C . PHE A 1 431 ? 9.763 15.038 -11.718 1.00 92.19 431 PHE A C 1
ATOM 3441 O O . PHE A 1 431 ? 9.454 15.583 -12.774 1.00 92.19 431 PHE A O 1
ATOM 3448 N N . VAL A 1 432 ? 9.145 13.941 -11.277 1.00 91.69 432 VAL A N 1
ATOM 3449 C CA . VAL A 1 432 ? 8.137 13.219 -12.070 1.00 91.69 432 VAL A CA 1
ATOM 3450 C C . VAL A 1 432 ? 6.741 13.393 -11.485 1.00 91.69 432 VAL A C 1
ATOM 3452 O O . VAL A 1 432 ? 5.781 13.599 -12.222 1.00 91.69 432 VAL A O 1
ATOM 3455 N N . GLU A 1 433 ? 6.616 13.288 -10.165 1.00 92.94 433 GLU A N 1
ATOM 3456 C CA . GLU A 1 433 ? 5.336 13.415 -9.472 1.00 92.94 433 GLU A CA 1
ATOM 3457 C C . GLU A 1 433 ? 4.924 14.885 -9.261 1.00 92.94 433 GLU A C 1
ATOM 3459 O O . GLU A 1 433 ? 5.755 15.773 -9.093 1.00 92.94 433 GLU A O 1
ATOM 3464 N N . GLU A 1 434 ? 3.621 15.139 -9.124 1.00 89.81 434 GLU A N 1
ATOM 3465 C CA . GLU A 1 434 ? 3.061 16.478 -8.850 1.00 89.81 434 GLU A CA 1
ATOM 3466 C C . GLU A 1 434 ? 3.167 16.902 -7.369 1.00 89.81 434 GLU A C 1
ATOM 3468 O O . GLU A 1 434 ? 2.481 17.816 -6.908 1.00 89.81 434 GLU A O 1
ATOM 3473 N N . SER A 1 435 ? 4.027 16.244 -6.588 1.00 91.06 435 SER A N 1
ATOM 3474 C CA . SER A 1 435 ? 4.128 16.438 -5.136 1.00 91.06 435 SER A CA 1
ATOM 3475 C C . SER A 1 435 ? 4.500 17.871 -4.743 1.00 91.06 435 SER A C 1
ATOM 3477 O O . SER A 1 435 ? 4.090 18.322 -3.675 1.00 91.06 435 SER A O 1
ATOM 3479 N N . LEU A 1 436 ? 5.232 18.590 -5.601 1.00 92.69 436 LEU A N 1
ATOM 3480 C CA . LEU A 1 436 ? 5.620 19.995 -5.423 1.00 92.69 436 LEU A CA 1
ATOM 3481 C C . LEU A 1 436 ? 4.709 20.997 -6.157 1.00 92.69 436 LEU A C 1
ATOM 3483 O O . LEU A 1 436 ? 4.959 22.198 -6.079 1.00 92.69 436 LEU A O 1
ATOM 3487 N N . VAL A 1 437 ? 3.656 20.532 -6.837 1.00 90.44 437 VAL A N 1
ATOM 3488 C CA . VAL A 1 437 ? 2.750 21.364 -7.652 1.00 90.44 437 VAL A CA 1
ATOM 3489 C C . VAL A 1 437 ? 1.307 21.239 -7.131 1.00 90.44 437 VAL A C 1
ATOM 3491 O O . VAL A 1 437 ? 0.416 20.701 -7.795 1.00 90.44 437 VAL A O 1
ATOM 3494 N N . PRO A 1 438 ? 1.028 21.695 -5.896 1.00 83.50 438 PRO A N 1
ATOM 3495 C CA . PRO A 1 438 ? -0.267 21.482 -5.270 1.00 83.50 438 PRO A CA 1
ATOM 3496 C C . PRO A 1 438 ? -1.358 22.289 -5.976 1.00 83.50 438 PRO A C 1
ATOM 3498 O O . PRO A 1 438 ? -1.264 23.510 -6.120 1.00 83.50 438 PRO A O 1
ATOM 3501 N N . HIS A 1 439 ? -2.442 21.615 -6.368 1.00 85.00 439 HIS A N 1
ATOM 3502 C CA . HIS A 1 439 ? -3.581 22.240 -7.052 1.00 85.00 439 HIS A CA 1
ATOM 3503 C C . HIS A 1 439 ? -3.174 23.043 -8.303 1.00 85.00 439 HIS A C 1
ATOM 3505 O O . HIS A 1 439 ? -3.722 24.120 -8.534 1.00 85.00 439 HIS A O 1
ATOM 3511 N N . GLN A 1 440 ? -2.206 22.532 -9.078 1.00 85.69 440 GLN A N 1
ATOM 3512 C CA . GLN A 1 440 ? -1.681 23.169 -10.299 1.00 85.69 440 GLN A CA 1
ATOM 3513 C C . GLN A 1 440 ? -1.018 24.540 -10.063 1.00 85.69 440 GLN A C 1
ATOM 3515 O O . GLN A 1 440 ? -0.891 25.343 -10.985 1.00 85.69 440 GLN A O 1
ATOM 3520 N N . LYS A 1 441 ? -0.600 24.839 -8.827 1.00 87.25 441 LYS A N 1
ATOM 3521 C CA . LYS A 1 441 ? 0.156 26.055 -8.503 1.00 87.25 441 LYS A CA 1
ATOM 3522 C C . LYS A 1 441 ? 1.653 25.789 -8.634 1.00 87.25 441 LYS A C 1
ATOM 3524 O O . LYS A 1 441 ? 2.137 24.816 -8.061 1.00 87.25 441 LYS A O 1
ATOM 3529 N N . THR A 1 442 ? 2.355 26.657 -9.361 1.00 91.19 442 THR A N 1
ATOM 3530 C CA . THR A 1 442 ? 3.756 26.438 -9.753 1.00 91.19 442 THR A CA 1
ATOM 3531 C C . THR A 1 442 ? 4.734 27.492 -9.240 1.00 91.19 442 THR A C 1
ATOM 3533 O O . THR A 1 442 ? 5.924 27.289 -9.403 1.00 91.19 442 THR A O 1
ATOM 3536 N N . LEU A 1 443 ? 4.312 28.580 -8.584 1.00 91.12 443 LEU A N 1
ATOM 3537 C CA . LEU A 1 443 ? 5.212 29.669 -8.163 1.00 91.12 443 LEU A CA 1
ATOM 3538 C C . LEU A 1 443 ? 6.411 29.178 -7.347 1.00 91.12 443 LEU A C 1
ATOM 3540 O O . LEU A 1 443 ? 7.538 29.589 -7.612 1.00 91.12 443 LEU A O 1
ATOM 3544 N N . PHE A 1 444 ? 6.184 28.297 -6.371 1.00 92.69 444 PHE A N 1
ATOM 3545 C CA . PHE A 1 444 ? 7.287 27.727 -5.595 1.00 92.69 444 PHE A CA 1
ATOM 3546 C C . PHE A 1 444 ? 8.152 26.775 -6.433 1.00 92.69 444 PHE A C 1
ATOM 3548 O O . PHE A 1 444 ? 9.377 26.812 -6.348 1.00 92.69 444 PHE A O 1
ATOM 3555 N N . PHE A 1 445 ? 7.522 25.935 -7.254 1.00 91.81 445 PHE A N 1
ATOM 3556 C CA . PHE A 1 445 ? 8.217 24.981 -8.118 1.00 91.81 445 PHE A CA 1
ATOM 3557 C C . PHE A 1 445 ? 9.101 25.684 -9.163 1.00 91.81 445 PHE A C 1
ATOM 3559 O O . PHE A 1 445 ? 10.268 25.333 -9.328 1.00 91.81 445 PHE A O 1
ATOM 3566 N N . ASP A 1 446 ? 8.577 26.731 -9.794 1.00 90.75 446 ASP A N 1
ATOM 3567 C CA . ASP A 1 446 ? 9.274 27.568 -10.766 1.00 90.75 446 ASP A CA 1
ATOM 3568 C C . ASP A 1 446 ? 10.446 28.307 -10.099 1.00 90.75 446 ASP A C 1
ATOM 3570 O O . ASP A 1 446 ? 11.534 28.392 -10.668 1.00 90.75 446 ASP A O 1
ATOM 3574 N N . GLN A 1 447 ? 10.268 28.781 -8.856 1.00 90.50 447 GLN A N 1
ATOM 3575 C CA . GLN A 1 447 ? 11.339 29.409 -8.074 1.00 90.50 447 GLN A CA 1
ATOM 3576 C C . GLN A 1 447 ? 12.462 28.427 -7.701 1.00 90.50 447 GLN A C 1
ATOM 3578 O O . GLN A 1 447 ? 13.627 28.829 -7.681 1.00 90.50 447 GLN A O 1
ATOM 3583 N N . LEU A 1 448 ? 12.139 27.164 -7.389 1.00 90.44 448 LEU A N 1
ATOM 3584 C CA . LEU A 1 448 ? 13.142 26.139 -7.067 1.00 90.44 448 LEU A CA 1
ATOM 3585 C C . LEU A 1 448 ? 14.114 25.902 -8.227 1.00 90.44 448 LEU A C 1
ATOM 3587 O O . LEU A 1 448 ? 15.279 25.598 -7.982 1.00 90.44 448 LEU A O 1
ATOM 3591 N N . ASN A 1 449 ? 13.631 26.031 -9.468 1.00 87.06 449 ASN A N 1
ATOM 3592 C CA . ASN A 1 449 ? 14.411 25.861 -10.691 1.00 87.06 449 ASN A CA 1
ATOM 3593 C C . ASN A 1 449 ? 15.249 24.564 -10.691 1.00 87.06 449 ASN A C 1
ATOM 3595 O O . ASN A 1 449 ? 16.461 24.569 -10.929 1.00 87.06 449 ASN A O 1
ATOM 3599 N N . LEU A 1 450 ? 14.593 23.438 -10.383 1.00 87.81 450 LEU A N 1
ATOM 3600 C CA . LEU A 1 450 ? 15.242 22.139 -10.158 1.00 87.81 450 LEU A CA 1
ATOM 3601 C C . LEU A 1 450 ? 16.124 21.681 -11.327 1.00 87.81 450 LEU A C 1
ATOM 3603 O O . LEU A 1 450 ? 17.131 21.013 -11.105 1.00 87.81 450 LEU A O 1
ATOM 3607 N N . SER A 1 451 ? 15.774 22.050 -12.561 1.00 82.19 451 SER A N 1
ATOM 3608 C CA . SER A 1 451 ? 16.565 21.733 -13.754 1.00 82.19 451 SER A CA 1
ATOM 3609 C C . SER A 1 451 ? 17.981 22.304 -13.675 1.00 82.19 451 SER A C 1
ATOM 3611 O O . SER A 1 451 ? 18.930 21.614 -14.026 1.00 82.19 451 SER A O 1
ATOM 3613 N N . THR A 1 452 ? 18.152 23.515 -13.136 1.00 84.75 452 THR A N 1
ATOM 3614 C CA . THR A 1 452 ? 19.482 24.131 -12.963 1.00 84.75 452 THR A CA 1
ATOM 3615 C C . THR A 1 452 ? 20.316 23.499 -11.852 1.00 84.75 452 THR A C 1
ATOM 3617 O O . THR A 1 452 ? 21.528 23.697 -11.803 1.00 84.75 452 THR A O 1
ATOM 3620 N N . MET A 1 453 ? 19.689 22.728 -10.961 1.00 87.12 453 MET A N 1
ATOM 3621 C CA . MET A 1 453 ? 20.386 22.021 -9.887 1.00 87.12 453 MET A CA 1
ATOM 3622 C C . MET A 1 453 ? 20.978 20.685 -10.348 1.00 87.12 453 MET A C 1
ATOM 3624 O O . MET A 1 453 ? 21.820 20.118 -9.649 1.00 87.12 453 MET A O 1
ATOM 3628 N N . LEU A 1 454 ? 20.541 20.161 -11.498 1.00 89.25 454 LEU A N 1
ATOM 3629 C CA . LEU A 1 454 ? 21.063 18.923 -12.064 1.00 89.25 454 LEU A CA 1
ATOM 3630 C C . LEU A 1 454 ? 22.465 19.161 -12.631 1.00 89.25 454 LEU A C 1
ATOM 3632 O O . LEU A 1 454 ? 22.663 19.931 -13.564 1.00 89.25 454 LEU A O 1
ATOM 3636 N N . THR A 1 455 ? 23.451 18.474 -12.059 1.00 91.94 455 THR A N 1
ATOM 3637 C CA . THR A 1 455 ? 24.831 18.491 -12.563 1.00 91.94 455 THR A CA 1
ATOM 3638 C C . THR A 1 455 ? 25.054 17.363 -13.569 1.00 91.94 455 THR A C 1
ATOM 3640 O O . THR A 1 455 ? 24.421 16.312 -13.455 1.00 91.94 455 THR A O 1
ATOM 3643 N N . SER A 1 456 ? 26.025 17.509 -14.477 1.00 92.00 456 SER A N 1
ATOM 3644 C CA . SER A 1 456 ? 26.408 16.431 -15.407 1.00 92.00 456 SER A CA 1
ATOM 3645 C C . SER A 1 456 ? 26.757 15.126 -14.688 1.00 92.00 456 SER A C 1
ATOM 3647 O O . SER A 1 456 ? 26.334 14.052 -15.097 1.00 92.00 456 SER A O 1
ATOM 3649 N N . LYS A 1 457 ? 27.415 15.210 -13.523 1.00 92.75 457 LYS A N 1
ATOM 3650 C CA . LYS A 1 457 ? 27.714 14.039 -12.683 1.00 92.75 457 LYS A CA 1
ATOM 3651 C C . LYS A 1 457 ? 26.449 13.315 -12.205 1.00 92.75 457 LYS A C 1
ATOM 3653 O O . LYS A 1 457 ? 26.423 12.091 -12.113 1.00 92.75 457 LYS A O 1
ATOM 3658 N N . TRP A 1 458 ? 25.415 14.063 -11.829 1.00 93.44 458 TRP A N 1
ATOM 3659 C CA . TRP A 1 458 ? 24.135 13.497 -11.395 1.00 93.44 458 TRP A CA 1
ATOM 3660 C C . TRP A 1 458 ? 23.372 12.881 -12.566 1.00 93.44 458 TRP A C 1
ATOM 3662 O O . TRP A 1 458 ? 22.796 11.803 -12.421 1.00 93.44 458 TRP A O 1
ATOM 3672 N N . TYR A 1 459 ? 23.429 13.523 -13.730 1.00 93.69 459 TYR A N 1
ATOM 3673 C CA . TYR A 1 459 ? 22.866 12.988 -14.962 1.00 93.69 459 TYR A CA 1
ATOM 3674 C C . TYR A 1 459 ? 23.537 11.663 -15.365 1.00 93.69 459 TYR A C 1
ATOM 3676 O O . TYR A 1 459 ? 22.853 10.665 -15.580 1.00 93.69 459 TYR A O 1
ATOM 3684 N N . GLU A 1 460 ? 24.872 11.600 -15.355 1.00 92.88 460 GLU A N 1
ATOM 3685 C CA . GLU A 1 460 ? 25.645 10.369 -15.585 1.00 92.88 460 GLU A CA 1
ATOM 3686 C C . GLU A 1 460 ? 25.288 9.259 -14.586 1.00 92.88 460 GLU A C 1
ATOM 3688 O O . GLU A 1 460 ? 25.144 8.098 -14.973 1.00 92.88 460 GLU A O 1
ATOM 3693 N N . ALA A 1 461 ? 25.090 9.602 -13.307 1.00 94.06 461 ALA A N 1
ATOM 3694 C CA . ALA A 1 461 ? 24.654 8.639 -12.299 1.00 94.06 461 ALA A CA 1
ATOM 3695 C C . ALA A 1 461 ? 23.281 8.027 -12.642 1.00 94.06 461 ALA A C 1
ATOM 3697 O O . ALA A 1 461 ? 23.120 6.811 -12.531 1.00 94.06 461 ALA A O 1
ATOM 3698 N N . LEU A 1 462 ? 22.313 8.825 -13.113 1.00 95.06 462 LEU A N 1
ATOM 3699 C CA . LEU A 1 462 ? 21.014 8.314 -13.578 1.00 95.06 462 LEU A CA 1
ATOM 3700 C C . LEU A 1 462 ? 21.149 7.442 -14.823 1.00 95.06 462 LEU A C 1
ATOM 3702 O O . LEU A 1 462 ? 20.544 6.374 -14.875 1.00 95.06 462 LEU A O 1
ATOM 3706 N N . ILE A 1 463 ? 21.973 7.853 -15.790 1.00 94.25 463 ILE A N 1
ATOM 3707 C CA . ILE A 1 463 ? 22.247 7.049 -16.986 1.00 94.25 463 ILE A CA 1
ATOM 3708 C C . ILE A 1 463 ? 22.829 5.688 -16.591 1.00 94.25 463 ILE A C 1
ATOM 3710 O O . ILE A 1 463 ? 22.357 4.666 -17.081 1.00 94.25 463 ILE A O 1
ATOM 3714 N N . SER A 1 464 ? 23.772 5.646 -15.644 1.00 92.62 464 SER A N 1
ATOM 3715 C CA . SER A 1 464 ? 24.333 4.378 -15.156 1.00 92.62 464 SER A CA 1
ATOM 3716 C C . SER A 1 464 ? 23.302 3.479 -14.459 1.00 92.62 464 SER A C 1
ATOM 3718 O O . SER A 1 464 ? 23.470 2.263 -14.430 1.00 92.62 464 SER A O 1
ATOM 3720 N N . CYS A 1 465 ? 22.204 4.044 -13.939 1.00 94.25 465 CYS A N 1
ATOM 3721 C CA . CYS A 1 465 ? 21.124 3.263 -13.332 1.00 94.25 465 CYS A CA 1
ATOM 3722 C C . CYS A 1 465 ? 20.263 2.525 -14.373 1.00 94.25 465 CYS A C 1
ATOM 3724 O O . CYS A 1 465 ? 19.586 1.566 -14.008 1.00 94.25 465 CYS A O 1
ATOM 3726 N N . ILE A 1 466 ? 20.314 2.902 -15.658 1.00 93.56 466 ILE A N 1
ATOM 3727 C CA . ILE A 1 466 ? 19.736 2.088 -16.745 1.00 93.56 466 ILE A CA 1
ATOM 3728 C C . ILE A 1 466 ? 20.477 0.745 -16.863 1.00 93.56 466 ILE A C 1
ATOM 3730 O O . ILE A 1 466 ? 19.880 -0.265 -17.228 1.00 93.56 466 ILE A O 1
ATOM 3734 N N . ASP A 1 467 ? 21.758 0.711 -16.491 1.00 90.69 467 ASP A N 1
ATOM 3735 C CA . ASP A 1 467 ? 22.590 -0.494 -16.507 1.00 90.69 467 ASP A CA 1
ATOM 3736 C C . ASP A 1 467 ? 22.547 -1.269 -15.171 1.00 90.69 467 ASP A C 1
ATOM 3738 O O . ASP A 1 467 ? 23.325 -2.202 -14.959 1.00 90.69 467 ASP A O 1
ATOM 3742 N N . ASP A 1 468 ? 21.650 -0.901 -14.246 1.00 91.38 468 ASP A N 1
ATOM 3743 C CA . ASP A 1 468 ? 21.527 -1.545 -12.933 1.00 91.38 468 ASP A CA 1
ATOM 3744 C C . ASP A 1 468 ? 21.121 -3.024 -13.076 1.00 91.38 468 ASP A C 1
ATOM 3746 O O . ASP A 1 468 ? 20.269 -3.341 -13.902 1.00 91.38 468 ASP A O 1
ATOM 3750 N N . PRO A 1 469 ? 21.656 -3.962 -12.274 1.00 87.56 469 PRO A N 1
ATOM 3751 C CA . PRO A 1 469 ? 21.247 -5.367 -12.339 1.00 87.56 469 PRO A CA 1
ATOM 3752 C C . PRO A 1 469 ? 19.768 -5.618 -11.997 1.00 87.56 469 PRO A C 1
ATOM 3754 O O . PRO A 1 469 ? 19.256 -6.689 -12.321 1.00 87.56 469 PRO A O 1
ATOM 3757 N N . PHE A 1 470 ? 19.089 -4.684 -11.323 1.00 89.50 470 PHE A N 1
ATOM 3758 C CA . PHE A 1 470 ? 17.678 -4.808 -10.965 1.00 89.50 470 PHE A CA 1
ATOM 3759 C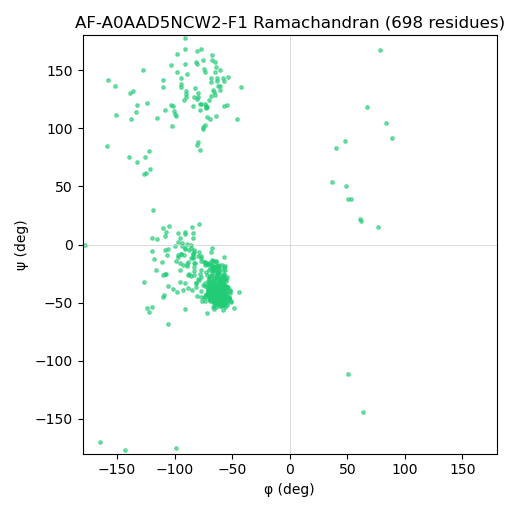 C . PHE A 1 470 ? 16.794 -3.989 -11.905 1.00 89.50 470 PHE A C 1
ATOM 3761 O O . PHE A 1 470 ? 16.852 -2.761 -11.911 1.00 89.50 470 PHE A O 1
ATOM 3768 N N . GLU A 1 471 ? 15.890 -4.668 -12.608 1.00 89.56 471 GLU A N 1
ATOM 3769 C CA . GLU A 1 471 ? 14.956 -4.069 -13.572 1.00 89.56 471 GLU A CA 1
ATOM 3770 C C . GLU A 1 471 ? 14.151 -2.890 -13.002 1.00 89.56 471 GLU A C 1
ATOM 3772 O O . GLU A 1 471 ? 13.993 -1.866 -13.660 1.00 89.56 471 GLU A O 1
ATOM 3777 N N . LEU A 1 472 ? 13.715 -2.971 -11.740 1.00 92.75 472 LEU A N 1
ATOM 3778 C CA . LEU A 1 472 ? 12.982 -1.874 -11.103 1.00 92.75 472 LEU A CA 1
ATOM 3779 C C . LEU A 1 472 ? 13.799 -0.567 -11.060 1.00 92.75 472 LEU A C 1
ATOM 3781 O O . LEU A 1 472 ? 13.233 0.514 -11.221 1.00 92.75 472 LEU A O 1
ATOM 3785 N N . CYS A 1 473 ? 15.119 -0.649 -10.859 1.00 94.31 473 CYS A N 1
ATOM 3786 C CA . CYS A 1 473 ? 15.998 0.519 -10.919 1.00 94.31 473 CYS A CA 1
ATOM 3787 C C . CYS A 1 473 ? 16.122 1.049 -12.353 1.00 94.31 473 CYS A C 1
ATOM 3789 O O . CYS A 1 473 ? 16.063 2.261 -12.542 1.00 94.31 473 CYS A O 1
ATOM 3791 N N . GLN A 1 474 ? 16.237 0.156 -13.341 1.00 93.38 474 GLN A N 1
ATOM 3792 C CA . GLN A 1 474 ? 16.351 0.519 -14.758 1.00 93.38 474 GLN A CA 1
ATOM 3793 C C . GLN A 1 474 ? 15.117 1.298 -15.230 1.00 93.38 474 GLN A C 1
ATOM 3795 O O . GLN A 1 474 ? 15.248 2.398 -15.765 1.00 93.38 474 GLN A O 1
ATOM 3800 N N . ILE A 1 475 ? 13.920 0.768 -14.951 1.00 92.94 475 ILE A N 1
ATOM 3801 C CA . ILE A 1 475 ? 12.640 1.395 -15.311 1.00 92.94 475 ILE A CA 1
ATOM 3802 C C . ILE A 1 475 ? 12.492 2.747 -14.608 1.00 92.94 475 ILE A C 1
ATOM 3804 O O . ILE A 1 475 ? 12.224 3.755 -15.258 1.00 92.94 475 ILE A O 1
ATOM 3808 N N . THR A 1 476 ? 12.735 2.800 -13.292 1.00 95.81 476 THR A N 1
ATOM 3809 C CA . THR A 1 476 ? 12.582 4.054 -12.533 1.00 95.81 476 THR A CA 1
ATOM 3810 C C . THR A 1 476 ? 13.557 5.128 -13.029 1.00 95.81 476 THR A C 1
ATOM 3812 O O . THR A 1 476 ? 13.182 6.292 -13.149 1.00 95.81 476 THR A O 1
ATOM 3815 N N . ALA A 1 477 ? 14.803 4.759 -13.345 1.00 96.44 477 ALA A N 1
ATOM 3816 C CA . ALA A 1 477 ? 15.789 5.687 -13.896 1.00 96.44 477 ALA A CA 1
ATOM 3817 C C . ALA A 1 477 ? 15.381 6.203 -15.282 1.00 96.44 477 ALA A C 1
ATOM 3819 O O . ALA A 1 477 ? 15.471 7.404 -15.535 1.00 96.44 477 ALA A O 1
ATOM 3820 N N . LEU A 1 478 ? 14.890 5.320 -16.156 1.00 95.50 478 LEU A N 1
ATOM 3821 C CA . LEU A 1 478 ? 14.395 5.696 -17.476 1.00 95.50 478 LEU A CA 1
ATOM 3822 C C . LEU A 1 478 ? 13.215 6.673 -17.388 1.00 95.50 478 LEU A C 1
ATOM 3824 O O . LEU A 1 478 ? 13.204 7.681 -18.093 1.00 95.50 478 LEU A O 1
ATOM 3828 N N . ASP A 1 479 ? 12.249 6.406 -16.511 1.00 94.94 479 ASP A N 1
ATOM 3829 C CA . ASP A 1 479 ? 11.083 7.272 -16.317 1.00 94.94 479 ASP A CA 1
ATOM 3830 C C . ASP A 1 479 ? 11.480 8.672 -15.839 1.00 94.94 479 ASP A C 1
ATOM 3832 O O . ASP A 1 479 ? 10.920 9.667 -16.298 1.00 94.94 479 ASP A O 1
ATOM 3836 N N . ILE A 1 480 ? 12.479 8.761 -14.954 1.00 96.44 480 ILE A N 1
ATOM 3837 C CA . ILE A 1 480 ? 13.051 10.040 -14.516 1.00 96.44 480 ILE A CA 1
ATOM 3838 C C . ILE A 1 480 ? 13.728 10.751 -15.689 1.00 96.44 480 ILE A C 1
ATOM 3840 O O . ILE A 1 480 ? 13.462 11.929 -15.924 1.00 96.44 480 ILE A O 1
ATOM 3844 N N . LEU A 1 481 ? 14.579 10.050 -16.443 1.00 95.88 481 LEU A N 1
ATOM 3845 C CA . LEU A 1 481 ? 15.322 10.615 -17.574 1.00 95.88 481 LEU A CA 1
ATOM 3846 C C . LEU A 1 481 ? 14.397 11.181 -18.657 1.00 95.88 481 LEU A C 1
ATOM 3848 O O . LEU A 1 481 ? 14.671 12.248 -19.192 1.00 95.88 481 LEU A O 1
ATOM 3852 N N . LYS A 1 482 ? 13.256 10.531 -18.911 1.00 93.31 482 LYS A N 1
ATOM 3853 C CA . LYS A 1 482 ? 12.218 11.011 -19.843 1.00 93.31 482 LYS A CA 1
ATOM 3854 C C . LYS A 1 482 ? 11.476 12.272 -19.365 1.00 93.31 482 LYS A C 1
ATOM 3856 O O . LYS A 1 482 ? 10.624 12.793 -20.088 1.00 93.31 482 LYS A O 1
ATOM 3861 N N . LYS A 1 483 ? 11.715 12.734 -18.135 1.00 92.38 483 LYS A N 1
ATOM 3862 C CA . LYS A 1 483 ? 11.037 13.889 -17.519 1.00 92.38 483 LYS A CA 1
ATOM 3863 C C . LYS A 1 483 ? 11.973 15.042 -17.178 1.00 92.38 483 LYS A C 1
ATOM 3865 O O . LYS A 1 483 ? 11.487 16.135 -16.900 1.00 92.38 483 LYS A O 1
ATOM 3870 N N . ILE A 1 484 ? 13.284 14.827 -17.222 1.00 91.25 484 ILE A N 1
ATOM 3871 C CA . ILE A 1 484 ? 14.289 15.870 -17.002 1.00 91.25 484 ILE A CA 1
ATOM 3872 C C . ILE A 1 484 ? 14.898 16.319 -18.338 1.00 91.25 484 ILE A C 1
ATOM 3874 O O . ILE A 1 484 ? 14.884 15.553 -19.303 1.00 91.25 484 ILE A O 1
ATOM 3878 N N . PRO A 1 485 ? 15.417 17.557 -18.437 1.00 89.38 485 PRO A N 1
ATOM 3879 C CA . PRO A 1 485 ? 16.127 17.987 -19.636 1.00 89.38 485 PRO A CA 1
ATOM 3880 C C . PRO A 1 485 ? 17.386 17.142 -19.853 1.00 89.38 485 PRO A C 1
ATOM 3882 O O . PRO A 1 485 ? 18.075 16.776 -18.898 1.00 89.38 485 PRO A O 1
ATOM 3885 N N . VAL A 1 486 ? 17.685 16.859 -21.121 1.00 89.88 486 VAL A N 1
ATOM 3886 C CA . VAL A 1 486 ? 18.935 16.204 -21.522 1.00 89.88 486 VAL A CA 1
ATOM 3887 C C . VAL A 1 486 ? 20.098 17.148 -21.228 1.00 89.88 486 VAL A C 1
ATOM 3889 O O . VAL A 1 486 ? 20.025 18.326 -21.568 1.00 89.88 486 VAL A O 1
ATOM 3892 N N . ASP A 1 487 ? 21.158 16.636 -20.604 1.00 90.56 487 ASP A N 1
ATOM 3893 C CA . ASP A 1 487 ? 22.383 17.407 -20.378 1.00 90.56 487 ASP A CA 1
ATOM 3894 C C . ASP A 1 487 ? 23.061 17.750 -21.715 1.00 90.56 487 ASP A C 1
ATOM 3896 O O . ASP A 1 487 ? 23.331 16.863 -22.528 1.00 90.56 487 ASP A O 1
ATOM 3900 N N . ASP A 1 488 ? 23.379 19.029 -21.920 1.00 86.88 488 ASP A N 1
ATOM 3901 C CA . ASP A 1 488 ? 24.052 19.536 -23.120 1.00 86.88 488 ASP A CA 1
ATOM 3902 C C . ASP A 1 488 ? 25.414 18.861 -23.361 1.00 86.88 488 ASP A C 1
ATOM 3904 O O . ASP A 1 488 ? 25.862 18.735 -24.502 1.00 86.88 488 ASP A O 1
ATOM 3908 N N . ASN A 1 489 ? 26.074 18.395 -22.295 1.00 89.94 489 ASN A N 1
ATOM 3909 C CA . ASN A 1 489 ? 27.359 17.698 -22.383 1.00 89.94 489 ASN A CA 1
ATOM 3910 C C . ASN A 1 489 ? 27.220 16.197 -22.698 1.00 89.94 489 ASN A C 1
ATOM 3912 O O . ASN A 1 489 ? 28.227 15.515 -22.911 1.00 89.94 489 ASN A O 1
ATOM 3916 N N . PHE A 1 490 ? 25.998 15.656 -22.723 1.00 93.19 490 PHE A N 1
ATOM 3917 C CA . PHE A 1 490 ? 25.773 14.230 -22.916 1.00 93.19 490 PHE A CA 1
ATOM 3918 C C . PHE A 1 490 ? 25.921 13.823 -24.388 1.00 93.19 490 PHE A C 1
ATOM 3920 O O . PHE A 1 490 ? 25.137 14.201 -25.262 1.00 93.19 490 PHE A O 1
ATOM 3927 N N . ASN A 1 491 ? 26.922 12.988 -24.679 1.00 94.06 491 ASN A N 1
ATOM 3928 C CA . ASN A 1 491 ? 27.190 12.519 -26.036 1.00 94.06 491 ASN A CA 1
ATOM 3929 C C . ASN A 1 491 ? 26.245 11.372 -26.442 1.00 94.06 491 ASN A C 1
ATOM 3931 O O . ASN A 1 491 ? 26.570 10.190 -26.308 1.00 94.06 491 ASN A O 1
ATOM 3935 N N . LEU A 1 492 ? 25.083 11.734 -26.994 1.00 93.62 492 LEU A N 1
ATOM 3936 C CA . LEU A 1 492 ? 24.081 10.786 -27.501 1.00 93.62 492 LEU A CA 1
ATOM 3937 C C . LEU A 1 492 ? 24.616 9.849 -28.597 1.00 93.62 492 LEU A C 1
ATOM 3939 O O . LEU A 1 492 ? 24.170 8.705 -28.689 1.00 93.62 492 LEU A O 1
ATOM 3943 N N . SER A 1 493 ? 25.553 10.308 -29.430 1.00 92.81 493 SER A N 1
ATOM 3944 C CA . SER A 1 493 ? 26.123 9.493 -30.512 1.00 92.81 493 SER A CA 1
ATOM 3945 C C . SER A 1 493 ? 26.999 8.372 -29.958 1.00 92.81 493 SER A C 1
ATOM 3947 O O . SER A 1 493 ? 26.788 7.210 -30.300 1.00 92.81 493 SER A O 1
ATOM 3949 N N . LEU A 1 494 ? 27.908 8.702 -29.034 1.00 95.00 494 LEU A N 1
ATOM 3950 C CA . LEU A 1 494 ? 28.728 7.710 -28.332 1.00 95.00 494 LEU A CA 1
ATOM 3951 C C . LEU A 1 494 ? 27.844 6.729 -27.554 1.00 95.00 494 LEU A C 1
ATOM 3953 O O . LEU A 1 494 ? 28.045 5.520 -27.625 1.00 95.00 494 LEU A O 1
ATOM 3957 N N . TYR A 1 495 ? 26.808 7.238 -26.882 1.00 94.56 495 TYR A N 1
ATOM 3958 C CA . TYR A 1 495 ? 25.855 6.407 -26.155 1.00 94.56 495 TYR A CA 1
ATOM 3959 C C . TYR A 1 495 ? 25.155 5.377 -27.059 1.00 94.56 495 TYR A C 1
ATOM 3961 O O . TYR A 1 495 ? 25.030 4.210 -26.675 1.00 94.56 495 TYR A O 1
ATOM 3969 N N . LYS A 1 496 ? 24.734 5.766 -28.274 1.00 94.69 496 LYS A N 1
ATOM 3970 C CA . LYS A 1 496 ? 24.178 4.835 -29.274 1.00 94.69 496 LYS A CA 1
ATOM 3971 C C . LYS A 1 496 ? 25.204 3.782 -29.689 1.00 94.69 496 LYS A C 1
ATOM 3973 O O . LYS A 1 496 ? 24.871 2.599 -29.707 1.00 94.69 496 LYS A O 1
ATOM 3978 N N . GLU A 1 497 ? 26.431 4.187 -30.007 1.00 93.19 497 GLU A N 1
ATOM 3979 C CA . GLU A 1 497 ? 27.498 3.269 -30.430 1.00 93.19 497 GLU A CA 1
ATOM 3980 C C . GLU A 1 497 ? 27.825 2.229 -29.350 1.00 93.19 497 GLU A C 1
ATOM 3982 O O . GLU A 1 497 ? 27.885 1.029 -29.634 1.00 93.19 497 GLU A O 1
ATOM 3987 N N . GLU A 1 498 ? 27.960 2.667 -28.098 1.00 92.50 498 GLU A N 1
ATOM 3988 C CA . GLU A 1 498 ? 28.165 1.788 -26.946 1.00 92.50 498 GLU A CA 1
ATOM 3989 C C . GLU A 1 498 ? 26.990 0.830 -26.750 1.00 92.50 498 GLU A C 1
ATOM 3991 O O . GLU A 1 498 ? 27.198 -0.362 -26.528 1.00 92.50 498 GLU A O 1
ATOM 3996 N N . THR A 1 499 ? 25.757 1.320 -26.897 1.00 92.56 499 THR A N 1
ATOM 3997 C CA . THR A 1 499 ? 24.546 0.498 -26.764 1.00 92.56 499 THR A CA 1
ATOM 3998 C C . THR A 1 499 ? 24.461 -0.561 -27.865 1.00 92.56 499 THR A C 1
ATOM 4000 O O . THR A 1 499 ? 24.164 -1.720 -27.590 1.00 92.56 499 THR A O 1
ATOM 4003 N N . ILE A 1 500 ? 24.792 -0.214 -29.111 1.00 90.69 500 ILE A N 1
ATOM 4004 C CA . ILE A 1 500 ? 24.860 -1.172 -30.226 1.00 90.69 500 ILE A CA 1
ATOM 4005 C C . ILE A 1 500 ? 25.955 -2.215 -29.979 1.00 90.69 500 ILE A C 1
ATOM 4007 O O . ILE A 1 500 ? 25.737 -3.407 -30.195 1.00 90.69 500 ILE A O 1
ATOM 4011 N N . LYS A 1 501 ? 27.127 -1.801 -29.485 1.00 89.12 501 LYS A N 1
ATOM 4012 C CA . LYS A 1 501 ? 28.210 -2.722 -29.108 1.00 89.12 501 LYS A CA 1
ATOM 4013 C C . LYS A 1 501 ? 27.785 -3.663 -27.976 1.00 89.12 501 LYS A C 1
ATOM 4015 O O . LYS A 1 501 ? 28.124 -4.843 -28.002 1.00 89.12 501 LYS A O 1
ATOM 4020 N N . MET A 1 502 ? 27.019 -3.152 -27.018 1.00 87.94 502 MET A N 1
ATOM 4021 C CA . MET A 1 502 ? 26.454 -3.903 -25.902 1.00 87.94 502 MET A CA 1
ATOM 4022 C C . MET A 1 502 ? 25.438 -4.953 -26.376 1.00 87.94 502 MET A C 1
ATOM 4024 O O . MET A 1 502 ? 25.526 -6.098 -25.939 1.00 87.94 502 MET A O 1
ATOM 4028 N N . MET A 1 503 ? 24.554 -4.612 -27.323 1.00 87.25 503 MET A N 1
ATOM 4029 C CA . MET A 1 503 ? 23.588 -5.549 -27.930 1.00 87.25 503 MET A CA 1
ATOM 4030 C C . MET A 1 503 ? 24.250 -6.659 -28.752 1.00 87.25 503 MET A C 1
ATOM 4032 O O . MET A 1 503 ? 23.720 -7.761 -28.831 1.00 87.25 503 MET A O 1
ATOM 4036 N N . LYS A 1 504 ? 25.432 -6.405 -29.326 1.00 83.81 504 LYS A N 1
ATOM 4037 C CA . LYS A 1 504 ? 26.238 -7.441 -29.996 1.00 83.81 504 LYS A CA 1
ATOM 4038 C C . LYS A 1 504 ? 26.875 -8.435 -29.017 1.00 83.81 504 LYS A C 1
ATOM 4040 O O . LYS A 1 504 ? 27.319 -9.496 -29.437 1.00 83.81 504 LYS A O 1
ATOM 4045 N N . SER A 1 505 ? 26.944 -8.105 -27.726 1.00 77.38 505 SER A N 1
ATOM 4046 C CA . SER A 1 505 ? 27.513 -8.980 -26.697 1.00 77.38 505 SER A CA 1
ATOM 4047 C C . SER A 1 505 ? 26.432 -9.815 -26.001 1.00 77.38 505 SER A C 1
ATOM 4049 O O . SER A 1 505 ? 25.381 -9.299 -25.629 1.00 77.38 505 SER A O 1
ATOM 4051 N N . ILE A 1 506 ? 26.705 -11.100 -25.759 1.00 66.44 506 ILE A N 1
ATOM 4052 C CA . ILE A 1 506 ? 25.725 -12.059 -25.200 1.00 66.44 506 ILE A CA 1
ATOM 4053 C C . ILE A 1 506 ? 25.639 -12.011 -23.663 1.00 66.44 506 ILE A C 1
ATOM 4055 O O . ILE A 1 506 ? 24.937 -12.806 -23.039 1.00 66.44 506 ILE A O 1
ATOM 4059 N N . SER A 1 507 ? 26.334 -11.084 -22.996 1.00 65.75 507 SER A N 1
ATOM 4060 C CA . SER A 1 507 ? 26.309 -11.063 -21.531 1.00 65.75 507 SER A CA 1
ATOM 4061 C C . SER A 1 507 ? 24.883 -10.846 -20.994 1.00 65.75 507 SER A C 1
ATOM 4063 O O . SER A 1 507 ? 24.102 -10.034 -21.493 1.00 65.75 507 SER A O 1
ATOM 4065 N N . SER A 1 508 ? 24.500 -11.609 -19.971 1.00 59.59 508 SER A N 1
ATOM 4066 C CA . SER A 1 508 ? 23.123 -11.623 -19.468 1.00 59.59 508 SER A CA 1
ATOM 4067 C C . SER A 1 508 ? 22.677 -10.278 -18.889 1.00 59.59 508 SER A C 1
ATOM 4069 O O . SER A 1 508 ? 21.529 -9.892 -19.099 1.00 59.59 508 SER A O 1
ATOM 4071 N N . HIS A 1 509 ? 23.585 -9.560 -18.223 1.00 58.50 509 HIS A N 1
ATOM 4072 C CA . HIS A 1 509 ? 23.347 -8.221 -17.680 1.00 58.50 509 HIS A CA 1
ATOM 4073 C C . HIS A 1 509 ? 23.219 -7.155 -18.774 1.00 58.50 509 HIS A C 1
ATOM 4075 O O . HIS A 1 509 ? 22.487 -6.186 -18.590 1.00 58.50 509 HIS A O 1
ATOM 4081 N N . SER A 1 510 ? 23.873 -7.342 -19.927 1.00 64.62 510 SER A N 1
ATOM 4082 C CA . SER A 1 510 ? 23.849 -6.342 -20.992 1.00 64.62 510 SER A CA 1
ATOM 4083 C C . SER A 1 510 ? 22.553 -6.334 -21.799 1.00 64.62 510 SER A C 1
ATOM 4085 O O . SER A 1 510 ? 22.154 -5.296 -22.310 1.00 64.62 510 SER A O 1
ATOM 4087 N N . THR A 1 511 ? 21.876 -7.477 -21.891 1.00 69.25 511 THR A N 1
ATOM 4088 C CA . THR A 1 511 ? 20.738 -7.669 -22.801 1.00 69.25 511 THR A CA 1
ATOM 4089 C C . THR A 1 511 ? 19.490 -6.860 -22.411 1.00 69.25 511 THR A C 1
ATOM 4091 O O . THR A 1 511 ? 18.818 -6.299 -23.277 1.00 69.25 511 THR A O 1
ATOM 4094 N N . LEU A 1 512 ? 19.136 -6.826 -21.120 1.00 74.12 512 LEU A N 1
ATOM 4095 C CA . LEU A 1 512 ? 17.942 -6.102 -20.656 1.00 74.12 512 LEU A CA 1
ATOM 4096 C C . LEU A 1 512 ? 18.198 -4.594 -20.631 1.00 74.12 512 LEU A C 1
ATOM 4098 O O . LEU A 1 512 ? 17.436 -3.829 -21.221 1.00 74.12 512 LEU A O 1
ATOM 4102 N N . ALA A 1 513 ? 19.326 -4.190 -20.041 1.00 84.75 513 ALA A N 1
ATOM 4103 C CA . ALA A 1 513 ? 19.747 -2.796 -19.975 1.00 84.75 513 ALA A CA 1
ATOM 4104 C C . ALA A 1 513 ? 19.826 -2.153 -21.369 1.00 84.75 513 ALA A C 1
ATOM 4106 O O . ALA A 1 513 ? 19.306 -1.058 -21.562 1.00 84.75 513 ALA A O 1
ATOM 4107 N N . SER A 1 514 ? 20.382 -2.841 -22.377 1.00 89.06 514 SER A N 1
ATOM 4108 C CA . SER A 1 514 ? 20.508 -2.279 -23.728 1.00 89.06 514 SER A CA 1
ATOM 4109 C C . SER A 1 514 ? 19.173 -1.907 -24.374 1.00 89.06 514 SER A C 1
ATOM 4111 O O . SER A 1 514 ? 19.107 -0.924 -25.108 1.00 89.06 514 SER A O 1
ATOM 4113 N N . GLY A 1 515 ? 18.102 -2.648 -24.078 1.00 90.88 515 GLY A N 1
ATOM 4114 C CA . GLY A 1 515 ? 16.758 -2.312 -24.543 1.00 90.88 515 GLY A CA 1
ATOM 4115 C C . GLY A 1 515 ? 16.269 -0.982 -23.961 1.00 90.88 515 GLY A C 1
ATOM 4116 O O . GLY A 1 515 ? 15.878 -0.084 -24.708 1.00 90.88 515 GLY A O 1
ATOM 4117 N N . TYR A 1 516 ? 16.389 -0.806 -22.642 1.00 92.75 516 TYR A N 1
ATOM 4118 C CA . TYR A 1 516 ? 16.062 0.454 -21.964 1.00 92.75 516 TYR A CA 1
ATOM 4119 C C . TYR A 1 516 ? 16.961 1.618 -22.414 1.00 92.75 516 TYR A C 1
ATOM 4121 O O . TYR A 1 516 ? 16.482 2.742 -22.571 1.00 92.75 516 TYR A O 1
ATOM 4129 N N . ARG A 1 517 ? 18.242 1.359 -22.716 1.00 94.56 517 ARG A N 1
ATOM 4130 C CA . ARG A 1 517 ? 19.146 2.362 -23.304 1.00 94.56 517 ARG A CA 1
ATOM 4131 C C . ARG A 1 517 ? 18.659 2.840 -24.671 1.00 94.56 517 ARG A C 1
ATOM 4133 O O . ARG A 1 517 ? 18.630 4.041 -24.932 1.00 94.56 517 ARG A O 1
ATOM 4140 N N . ILE A 1 518 ? 18.230 1.928 -25.545 1.00 94.44 518 ILE A N 1
ATOM 4141 C CA . ILE A 1 518 ? 17.661 2.306 -26.844 1.00 94.44 518 ILE A CA 1
ATOM 4142 C C . ILE A 1 518 ? 16.336 3.061 -26.682 1.00 94.44 518 ILE A C 1
ATOM 4144 O O . ILE A 1 518 ? 16.107 4.043 -27.394 1.00 94.44 518 ILE A O 1
ATOM 4148 N N . GLN A 1 519 ? 15.484 2.670 -25.732 1.00 94.06 519 GLN A N 1
ATOM 4149 C CA . GLN A 1 519 ? 14.277 3.441 -25.420 1.00 94.06 519 GLN A CA 1
ATOM 4150 C C . GLN A 1 519 ? 14.615 4.876 -24.987 1.00 94.06 519 GLN A C 1
ATOM 4152 O O . GLN A 1 519 ? 13.945 5.818 -25.404 1.00 94.06 519 GLN A O 1
ATOM 4157 N N . PHE A 1 520 ? 15.660 5.067 -24.179 1.00 95.19 520 PHE A N 1
ATOM 4158 C CA . PHE A 1 520 ? 16.127 6.403 -23.813 1.00 95.19 520 PHE A CA 1
ATOM 4159 C C . PHE A 1 520 ? 16.657 7.179 -25.030 1.00 95.19 520 PHE A C 1
ATOM 4161 O O . PHE A 1 520 ? 16.279 8.328 -25.253 1.00 95.19 520 PHE A O 1
ATOM 4168 N N . TYR A 1 521 ? 17.488 6.543 -25.860 1.00 95.56 521 TYR A N 1
ATOM 4169 C CA . TYR A 1 521 ? 18.032 7.168 -27.067 1.00 95.56 521 TYR A CA 1
ATOM 4170 C C . TYR A 1 521 ? 16.930 7.626 -28.033 1.00 95.56 521 TYR A C 1
ATOM 4172 O O . TYR A 1 521 ? 16.957 8.761 -28.503 1.00 95.56 521 TYR A O 1
ATOM 4180 N N . THR A 1 522 ? 15.944 6.770 -28.301 1.00 94.38 522 THR A N 1
ATOM 4181 C CA . THR A 1 522 ? 14.810 7.086 -29.187 1.00 94.38 522 THR A CA 1
ATOM 4182 C C . THR A 1 522 ? 13.867 8.120 -28.587 1.00 94.38 522 THR A C 1
ATOM 4184 O O . THR A 1 522 ? 13.275 8.890 -29.332 1.00 94.38 522 THR A O 1
ATOM 4187 N N . TRP A 1 523 ? 13.767 8.215 -27.259 1.00 93.75 523 TRP A N 1
ATOM 4188 C CA . TRP A 1 523 ? 13.077 9.334 -26.618 1.00 93.75 523 TRP A CA 1
ATOM 4189 C C . TRP A 1 523 ? 13.801 10.670 -26.870 1.00 93.75 523 TRP A C 1
ATOM 4191 O O . TRP A 1 523 ? 13.151 11.658 -27.200 1.00 93.75 523 TRP A O 1
ATOM 4201 N N . CYS A 1 524 ? 15.138 10.693 -26.798 1.00 93.44 524 CYS A N 1
ATOM 4202 C CA . CYS A 1 524 ? 15.943 11.878 -27.131 1.00 93.44 524 CYS A CA 1
ATOM 4203 C C . CYS A 1 524 ? 15.945 12.213 -28.634 1.00 93.44 524 CYS A C 1
ATOM 4205 O O . CYS A 1 524 ? 16.134 13.371 -29.009 1.00 93.44 524 CYS A O 1
ATOM 4207 N N . ARG A 1 525 ? 15.808 11.197 -29.496 1.00 93.38 525 ARG A N 1
ATOM 4208 C CA . ARG A 1 525 ? 15.857 11.290 -30.966 1.00 93.38 525 ARG A CA 1
ATOM 4209 C C . ARG A 1 525 ? 14.689 10.524 -31.604 1.00 93.38 525 ARG A C 1
ATOM 4211 O O . ARG A 1 525 ? 14.926 9.466 -32.202 1.00 93.38 525 ARG A O 1
ATOM 4218 N N . PRO A 1 526 ? 13.439 11.010 -31.489 1.00 91.69 526 PRO A N 1
ATOM 4219 C CA . PRO A 1 526 ? 12.263 10.303 -32.004 1.00 91.69 526 PRO A CA 1
ATOM 4220 C C . PRO A 1 526 ? 12.328 10.010 -33.506 1.00 91.69 526 PRO A C 1
ATOM 4222 O O . PRO A 1 526 ? 11.820 8.987 -33.957 1.00 91.69 526 PRO A O 1
ATOM 4225 N N . GLU A 1 527 ? 13.009 10.866 -34.271 1.00 91.81 527 GLU A N 1
ATOM 4226 C CA . GLU A 1 527 ? 13.242 10.718 -35.709 1.00 91.81 527 GLU A CA 1
ATOM 4227 C C . GLU A 1 527 ? 14.034 9.455 -36.075 1.00 91.81 527 GLU A C 1
ATOM 4229 O O . GLU A 1 527 ? 13.915 8.957 -37.186 1.00 91.81 527 GLU A O 1
ATOM 4234 N N . SER A 1 528 ? 14.819 8.912 -35.141 1.00 93.25 528 SER A N 1
ATOM 4235 C CA . SER A 1 528 ? 15.648 7.725 -35.378 1.00 93.25 528 SER A CA 1
ATOM 4236 C C . SER A 1 528 ? 14.902 6.400 -35.198 1.00 93.25 528 SER A C 1
ATOM 4238 O O . SER A 1 528 ? 15.459 5.342 -35.489 1.00 93.25 528 SER A O 1
ATOM 4240 N N . LEU A 1 529 ? 13.661 6.434 -34.697 1.00 93.44 529 LEU A N 1
ATOM 4241 C CA . LEU A 1 529 ? 12.909 5.242 -34.303 1.00 93.44 529 LEU A CA 1
ATOM 4242 C C . LEU A 1 529 ? 12.682 4.272 -35.469 1.00 93.44 529 LEU A C 1
ATOM 4244 O O . LEU A 1 529 ? 12.951 3.080 -35.334 1.00 93.44 529 LEU A O 1
ATOM 4248 N N . THR A 1 530 ? 12.177 4.768 -36.598 1.00 93.50 530 THR A N 1
ATOM 4249 C CA . THR A 1 530 ? 11.833 3.934 -37.758 1.00 93.50 530 THR A CA 1
ATOM 4250 C C . THR A 1 530 ? 13.073 3.315 -38.389 1.00 93.50 530 THR A C 1
ATOM 4252 O O . THR A 1 530 ? 13.066 2.126 -38.697 1.00 93.50 530 THR A O 1
ATOM 4255 N N . ASP A 1 531 ? 14.151 4.093 -38.507 1.00 94.81 531 ASP A N 1
ATOM 4256 C CA . ASP A 1 531 ? 15.423 3.634 -39.067 1.00 94.81 531 ASP A CA 1
ATOM 4257 C C . ASP A 1 531 ? 16.039 2.544 -38.182 1.00 94.81 531 ASP A C 1
ATOM 4259 O O . ASP A 1 531 ? 16.423 1.487 -38.673 1.00 94.81 531 ASP A O 1
ATOM 4263 N N . LEU A 1 532 ? 16.038 2.742 -36.858 1.00 95.31 532 LEU A N 1
ATOM 4264 C CA . LEU A 1 532 ? 16.526 1.738 -35.911 1.00 95.31 532 LEU A CA 1
ATOM 4265 C C . LEU A 1 532 ? 15.703 0.449 -35.947 1.00 95.31 532 LEU A C 1
ATOM 4267 O O . LEU A 1 532 ? 16.275 -0.635 -35.888 1.00 95.31 532 LEU A O 1
ATOM 4271 N N . LEU A 1 533 ? 14.376 0.543 -36.049 1.00 96.38 533 LEU A N 1
ATOM 4272 C CA . LEU A 1 533 ? 13.518 -0.638 -36.164 1.00 96.38 533 LEU A CA 1
ATOM 4273 C C . LEU A 1 533 ? 13.802 -1.416 -37.449 1.00 96.38 533 LEU A C 1
ATOM 4275 O O . LEU A 1 533 ? 13.892 -2.642 -37.410 1.00 96.38 533 LEU A O 1
ATOM 4279 N N . VAL A 1 534 ? 13.983 -0.716 -38.571 1.00 96.88 534 VAL A N 1
ATOM 4280 C CA . VAL A 1 534 ? 14.367 -1.324 -39.851 1.00 96.88 534 VAL A CA 1
ATOM 4281 C C . VAL A 1 534 ? 15.731 -1.999 -39.744 1.00 96.88 534 VAL A C 1
ATOM 4283 O O . VAL A 1 534 ? 15.857 -3.150 -40.165 1.00 96.88 534 VAL A O 1
ATOM 4286 N N . ASP A 1 535 ? 16.722 -1.335 -39.153 1.00 95.62 535 ASP A N 1
ATOM 4287 C CA . ASP A 1 535 ? 18.067 -1.880 -38.956 1.00 95.62 535 ASP A CA 1
ATOM 4288 C C . ASP A 1 535 ? 18.043 -3.127 -38.062 1.00 95.62 535 ASP A C 1
ATOM 4290 O O . ASP A 1 535 ? 18.645 -4.148 -38.396 1.00 95.62 535 ASP A O 1
ATOM 4294 N N . PHE A 1 536 ? 17.324 -3.075 -36.937 1.00 95.50 536 PHE A N 1
ATOM 4295 C CA . PHE A 1 536 ? 17.264 -4.181 -35.980 1.00 95.50 536 PHE A CA 1
ATOM 4296 C C . PHE A 1 536 ? 16.520 -5.386 -36.543 1.00 95.50 536 PHE A C 1
ATOM 4298 O O . PHE A 1 536 ? 16.985 -6.509 -36.368 1.00 95.50 536 PHE A O 1
ATOM 4305 N N . VAL A 1 537 ? 15.404 -5.169 -37.246 1.00 96.94 537 VAL A N 1
ATOM 4306 C CA . VAL A 1 537 ? 14.679 -6.252 -37.923 1.00 96.94 537 VAL A CA 1
ATOM 4307 C C . VAL A 1 537 ? 15.548 -6.879 -39.007 1.00 96.94 537 VAL A C 1
ATOM 4309 O O . VAL A 1 537 ? 15.645 -8.099 -39.044 1.00 96.94 537 VAL A O 1
ATOM 4312 N N . SER A 1 538 ? 16.244 -6.078 -39.819 1.00 96.31 538 SER A N 1
ATOM 4313 C CA . SER A 1 538 ? 17.137 -6.609 -40.865 1.00 96.31 538 SER A CA 1
ATOM 4314 C C . SER A 1 538 ? 18.272 -7.443 -40.263 1.00 96.31 538 SER A C 1
ATOM 4316 O O . SER A 1 538 ? 18.566 -8.537 -40.731 1.00 96.31 538 SER A O 1
ATOM 4318 N N . LEU A 1 539 ? 18.857 -6.982 -39.155 1.00 93.88 539 LEU A N 1
ATOM 4319 C CA . LEU A 1 539 ? 19.884 -7.737 -38.442 1.00 93.88 539 LEU A CA 1
ATOM 4320 C C . LEU A 1 539 ? 19.336 -9.036 -37.832 1.00 93.88 539 LEU A C 1
ATOM 4322 O O . LEU A 1 539 ? 20.008 -10.065 -37.860 1.00 93.88 539 LEU A O 1
ATOM 4326 N N . CYS A 1 540 ? 18.119 -9.016 -37.284 1.00 94.25 540 CYS A N 1
ATOM 4327 C CA . CYS A 1 540 ? 17.450 -10.226 -36.819 1.00 94.25 540 CYS A CA 1
ATOM 4328 C C . CYS A 1 540 ? 17.161 -11.197 -37.968 1.00 94.25 540 CYS A C 1
ATOM 4330 O O . CYS A 1 540 ? 17.361 -12.393 -37.781 1.00 94.25 540 CYS A O 1
ATOM 4332 N N . GLU A 1 541 ? 16.717 -10.718 -39.132 1.00 95.31 541 GLU A N 1
ATOM 4333 C CA . GLU A 1 541 ? 16.493 -11.530 -40.336 1.00 95.31 541 GLU A CA 1
ATOM 4334 C C . GLU A 1 541 ? 17.798 -12.231 -40.754 1.00 95.31 541 GLU A C 1
ATOM 4336 O O . GLU A 1 541 ? 17.830 -13.462 -40.838 1.00 95.31 541 GLU A O 1
ATOM 4341 N N . ASP A 1 542 ? 18.898 -11.483 -40.891 1.00 93.06 542 ASP A N 1
ATOM 4342 C CA . ASP A 1 542 ? 20.224 -12.016 -41.234 1.00 93.06 542 ASP A CA 1
ATOM 4343 C C . ASP A 1 542 ? 20.712 -13.056 -40.210 1.00 93.06 542 ASP A C 1
ATOM 4345 O O . ASP A 1 542 ? 21.148 -14.157 -40.566 1.00 93.06 542 ASP A O 1
ATOM 4349 N N . ASN A 1 543 ? 20.584 -12.743 -38.917 1.00 92.19 543 ASN A N 1
ATOM 4350 C CA . ASN A 1 543 ? 20.985 -13.643 -37.836 1.00 92.19 543 ASN A CA 1
ATOM 4351 C C . ASN A 1 543 ? 20.111 -14.907 -37.790 1.00 92.19 543 ASN A C 1
ATOM 4353 O O . ASN A 1 543 ? 20.617 -15.995 -37.511 1.00 92.19 543 ASN A O 1
ATOM 4357 N N . THR A 1 544 ? 18.815 -14.792 -38.100 1.00 92.94 544 THR A N 1
ATOM 4358 C CA . THR A 1 544 ? 17.887 -15.932 -38.186 1.00 92.94 544 THR A CA 1
ATOM 4359 C C . THR A 1 544 ? 18.251 -16.830 -39.360 1.00 92.94 544 THR A C 1
ATOM 4361 O O . THR A 1 544 ? 18.285 -18.049 -39.211 1.00 92.94 544 THR A O 1
ATOM 4364 N N . HIS A 1 545 ? 18.584 -16.249 -40.514 1.00 91.00 545 HIS A N 1
ATOM 4365 C CA . HIS A 1 545 ? 19.054 -17.002 -41.674 1.00 91.00 545 HIS A CA 1
ATOM 4366 C C . HIS A 1 545 ? 20.356 -17.757 -41.391 1.00 91.00 545 HIS A C 1
ATOM 4368 O O . HIS A 1 545 ? 20.475 -18.921 -41.774 1.00 91.00 545 HIS A O 1
ATOM 4374 N N . ALA A 1 546 ? 21.307 -17.143 -40.683 1.00 88.38 546 ALA A N 1
ATOM 4375 C CA . ALA A 1 546 ? 22.518 -17.834 -40.243 1.00 88.38 546 ALA A CA 1
ATOM 4376 C C . ALA A 1 546 ? 22.193 -18.993 -39.280 1.00 88.38 546 ALA A C 1
ATOM 4378 O O . ALA A 1 546 ? 22.696 -20.104 -39.455 1.00 88.38 546 ALA A O 1
ATOM 4379 N N . ALA A 1 547 ? 21.301 -18.759 -38.313 1.00 87.12 547 ALA A N 1
ATOM 4380 C CA . ALA A 1 547 ? 20.913 -19.747 -37.310 1.00 87.12 547 ALA A CA 1
ATOM 4381 C C . ALA A 1 547 ? 20.094 -20.925 -37.872 1.00 87.12 547 ALA A C 1
ATOM 4383 O O . ALA A 1 547 ? 20.191 -22.024 -37.331 1.00 87.12 547 ALA A O 1
ATOM 4384 N N . LYS A 1 548 ? 19.353 -20.740 -38.980 1.00 85.75 548 LYS A N 1
ATOM 4385 C CA . LYS A 1 548 ? 18.695 -21.841 -39.717 1.00 85.75 548 LYS A CA 1
ATOM 4386 C C . LYS A 1 548 ? 19.695 -22.885 -40.219 1.00 85.75 548 LYS A C 1
ATOM 4388 O O . LYS A 1 548 ? 19.349 -24.057 -40.289 1.00 85.75 548 LYS A O 1
ATOM 4393 N N . ASN A 1 549 ? 20.911 -22.459 -40.567 1.00 81.00 549 ASN A N 1
ATOM 4394 C CA . ASN A 1 549 ? 21.960 -23.355 -41.051 1.00 81.00 549 ASN A CA 1
ATOM 4395 C C . ASN A 1 549 ? 22.799 -23.937 -39.910 1.00 81.00 549 ASN A C 1
ATOM 4397 O O . ASN A 1 549 ? 23.208 -25.083 -39.997 1.00 81.00 549 ASN A O 1
ATOM 4401 N N . ASN A 1 550 ? 23.087 -23.154 -38.865 1.00 81.38 550 ASN A N 1
ATOM 4402 C CA . ASN A 1 550 ? 23.813 -23.626 -37.687 1.00 81.38 550 ASN A CA 1
ATOM 4403 C C . ASN A 1 550 ? 23.389 -22.829 -36.444 1.00 81.38 550 ASN A C 1
ATOM 4405 O O . ASN A 1 550 ? 23.716 -21.649 -36.300 1.00 81.38 550 ASN A O 1
ATOM 4409 N N . LEU A 1 551 ? 22.701 -23.485 -35.506 1.00 79.25 551 LEU A N 1
ATOM 4410 C CA . LEU A 1 551 ? 22.155 -22.836 -34.308 1.00 79.25 551 LEU A CA 1
ATOM 4411 C C . LEU A 1 551 ? 23.245 -22.237 -33.396 1.00 79.25 551 LEU A C 1
ATOM 4413 O O . LEU A 1 551 ? 22.996 -21.279 -32.665 1.00 79.25 551 LEU A O 1
ATOM 4417 N N . VAL A 1 552 ? 24.478 -22.753 -33.459 1.00 76.50 552 VAL A N 1
ATOM 4418 C CA . VAL A 1 552 ? 25.626 -22.256 -32.675 1.00 76.50 552 VAL A CA 1
ATOM 4419 C C . VAL A 1 552 ? 26.044 -20.853 -33.098 1.00 76.50 552 VAL A C 1
ATOM 4421 O O . VAL A 1 552 ? 26.647 -20.130 -32.301 1.00 76.50 552 VAL A O 1
ATOM 4424 N N . CYS A 1 553 ? 25.647 -20.404 -34.294 1.00 79.81 553 CYS A N 1
ATOM 4425 C CA . CYS A 1 553 ? 25.862 -19.031 -34.737 1.00 79.81 553 CYS A CA 1
ATOM 4426 C C . CYS A 1 553 ? 25.273 -17.991 -33.772 1.00 79.81 553 CYS A C 1
ATOM 4428 O O . CYS A 1 553 ? 25.740 -16.856 -33.786 1.00 79.81 553 CYS A O 1
ATOM 4430 N N . PHE A 1 554 ? 24.345 -18.345 -32.870 1.00 76.75 554 PHE A N 1
ATOM 4431 C CA . PHE A 1 554 ? 23.895 -17.444 -31.801 1.00 76.75 554 PHE A CA 1
ATOM 4432 C C . PHE A 1 554 ? 25.003 -16.933 -30.881 1.00 76.75 554 PHE A C 1
ATOM 4434 O O . PHE A 1 554 ? 24.792 -15.910 -30.231 1.00 76.75 554 PHE A O 1
ATOM 4441 N N . LYS A 1 555 ? 26.165 -17.599 -30.838 1.00 70.69 555 LYS A N 1
ATOM 4442 C CA . LYS A 1 555 ? 27.353 -17.138 -30.110 1.00 70.69 555 LYS A CA 1
ATOM 4443 C C . LYS A 1 555 ? 27.958 -15.849 -30.681 1.00 70.69 555 LYS A C 1
ATOM 4445 O O . LYS A 1 555 ? 28.525 -15.059 -29.931 1.00 70.69 555 LYS A O 1
ATOM 4450 N N . ASP A 1 556 ? 27.827 -15.632 -31.981 1.00 73.00 556 ASP A N 1
ATOM 4451 C CA . ASP A 1 556 ? 28.405 -14.466 -32.656 1.00 73.00 556 ASP A CA 1
ATOM 4452 C C . ASP A 1 556 ? 27.310 -13.550 -33.240 1.00 73.00 556 ASP A C 1
ATOM 4454 O O . ASP A 1 556 ? 27.514 -12.347 -33.388 1.00 73.00 556 ASP A O 1
ATOM 4458 N N . ASN A 1 557 ? 26.114 -14.104 -33.470 1.00 81.69 557 ASN A N 1
ATOM 4459 C CA . ASN A 1 557 ? 24.957 -13.477 -34.110 1.00 81.69 557 ASN A CA 1
ATOM 4460 C C . ASN A 1 557 ? 23.709 -13.593 -33.220 1.00 81.69 557 ASN A C 1
ATOM 4462 O O . ASN A 1 557 ? 22.710 -14.225 -33.568 1.00 81.69 557 ASN A O 1
ATOM 4466 N N . SER A 1 558 ? 23.777 -13.020 -32.021 1.00 83.75 558 SER A N 1
ATOM 4467 C CA . SER A 1 558 ? 22.667 -13.069 -31.068 1.00 83.75 558 SER A CA 1
ATOM 4468 C C . SER A 1 558 ? 21.412 -12.372 -31.612 1.00 83.75 558 SER A C 1
ATOM 4470 O O . SER A 1 558 ? 21.501 -11.278 -32.169 1.00 83.75 558 SER A O 1
ATOM 4472 N N . ILE A 1 559 ? 20.239 -12.989 -31.435 1.00 89.75 559 ILE A N 1
ATOM 4473 C CA . ILE A 1 559 ? 18.938 -12.440 -31.868 1.00 89.75 559 ILE A CA 1
ATOM 4474 C C . ILE A 1 559 ? 18.209 -11.746 -30.716 1.00 89.75 559 ILE A C 1
ATOM 4476 O O . ILE A 1 559 ? 17.604 -10.688 -30.894 1.00 89.75 559 ILE A O 1
ATOM 4480 N N . HIS A 1 560 ? 18.255 -12.338 -29.522 1.00 89.25 560 HIS A N 1
ATOM 4481 C CA . HIS A 1 560 ? 17.397 -11.940 -28.410 1.00 89.25 560 HIS A CA 1
ATOM 4482 C C . HIS A 1 560 ? 17.592 -10.487 -27.912 1.00 89.25 560 HIS A C 1
ATOM 4484 O O . HIS A 1 560 ? 16.582 -9.899 -27.535 1.00 89.25 560 HIS A O 1
ATOM 4490 N N . PRO A 1 561 ? 18.786 -9.844 -27.937 1.00 90.44 561 PRO A N 1
ATOM 4491 C CA . PRO A 1 561 ? 18.937 -8.448 -27.509 1.00 90.44 561 PRO A CA 1
ATOM 4492 C C . PRO A 1 561 ? 18.212 -7.466 -28.436 1.00 90.44 561 PRO A C 1
ATOM 4494 O O . PRO A 1 561 ? 17.630 -6.486 -27.974 1.00 90.44 561 PRO A O 1
ATOM 4497 N N . TRP A 1 562 ? 18.214 -7.749 -29.739 1.00 92.50 562 TRP A N 1
ATOM 4498 C CA . TRP A 1 562 ? 17.541 -6.939 -30.754 1.00 92.50 562 TRP A CA 1
ATOM 4499 C C . TRP A 1 562 ? 16.030 -7.116 -30.679 1.00 92.50 562 TRP A C 1
ATOM 4501 O O . TRP A 1 562 ? 15.304 -6.128 -30.681 1.00 92.50 562 TRP A O 1
ATOM 4511 N N . MET A 1 563 ? 15.559 -8.355 -30.504 1.00 93.06 563 MET A N 1
ATOM 4512 C CA . MET A 1 563 ? 14.138 -8.639 -30.274 1.00 93.06 563 MET A CA 1
ATOM 4513 C C . MET A 1 563 ? 13.626 -7.969 -28.996 1.00 93.06 563 MET A C 1
ATOM 4515 O O . MET A 1 563 ? 12.534 -7.407 -28.999 1.00 93.06 563 MET A O 1
ATOM 4519 N N . ASN A 1 564 ? 14.431 -7.954 -27.927 1.00 92.00 564 ASN A N 1
ATOM 4520 C CA . ASN A 1 564 ? 14.120 -7.197 -26.717 1.00 92.00 564 ASN A CA 1
ATOM 4521 C C . ASN A 1 564 ? 13.951 -5.702 -27.019 1.00 92.00 564 ASN A C 1
ATOM 4523 O O . ASN A 1 564 ? 12.936 -5.112 -26.659 1.00 92.00 564 ASN A O 1
ATOM 4527 N N . ALA A 1 565 ? 14.922 -5.092 -27.709 1.00 93.31 565 ALA A N 1
ATOM 4528 C CA . ALA A 1 565 ? 14.861 -3.680 -28.076 1.00 93.31 565 ALA A CA 1
ATOM 4529 C C . ALA A 1 565 ? 13.643 -3.366 -28.962 1.00 93.31 565 ALA A C 1
ATOM 4531 O O . ALA A 1 565 ? 12.956 -2.383 -28.706 1.00 93.31 565 ALA A O 1
ATOM 4532 N N . ILE A 1 566 ? 13.333 -4.212 -29.950 1.00 95.56 566 ILE A N 1
ATOM 4533 C CA . ILE A 1 566 ? 12.144 -4.074 -30.803 1.00 95.56 566 ILE A CA 1
ATOM 4534 C C . ILE A 1 566 ? 10.867 -4.122 -29.956 1.00 95.56 566 ILE A C 1
ATOM 4536 O O . ILE A 1 566 ? 10.054 -3.206 -30.049 1.00 95.56 566 ILE A O 1
ATOM 4540 N N . SER A 1 567 ? 10.711 -5.135 -29.095 1.00 94.38 567 SER A N 1
ATOM 4541 C CA . SER A 1 567 ? 9.550 -5.274 -28.198 1.00 94.38 567 SER A CA 1
ATOM 4542 C C . SER A 1 567 ? 9.344 -4.018 -27.354 1.00 94.38 567 SER A C 1
ATOM 4544 O O . SER A 1 567 ? 8.275 -3.416 -27.347 1.00 94.38 567 SER A O 1
ATOM 4546 N N . LEU A 1 568 ? 10.418 -3.569 -26.709 1.00 92.31 568 LEU A N 1
ATOM 4547 C CA . LEU A 1 568 ? 10.436 -2.395 -25.850 1.00 92.31 568 LEU A CA 1
ATOM 4548 C C . LEU A 1 568 ? 10.122 -1.095 -26.610 1.00 92.31 568 LEU A C 1
ATOM 4550 O O . LEU A 1 568 ? 9.477 -0.200 -26.061 1.00 92.31 568 LEU A O 1
ATOM 4554 N N . LEU A 1 569 ? 10.577 -0.950 -27.854 1.00 93.94 569 LEU A N 1
ATOM 4555 C CA . LEU A 1 569 ? 10.259 0.212 -28.687 1.00 93.94 569 LEU A CA 1
ATOM 4556 C C . LEU A 1 569 ? 8.795 0.216 -29.143 1.00 93.94 569 LEU A C 1
ATOM 4558 O O . LEU A 1 569 ? 8.181 1.282 -29.177 1.00 93.94 569 LEU A O 1
ATOM 4562 N N . LEU A 1 570 ? 8.234 -0.955 -29.455 1.00 92.81 570 LEU A N 1
ATOM 4563 C CA . LEU A 1 570 ? 6.826 -1.107 -29.827 1.00 92.81 570 LEU A CA 1
ATOM 4564 C C . LEU A 1 570 ? 5.899 -0.770 -28.661 1.00 92.81 570 LEU A C 1
ATOM 4566 O O . LEU A 1 570 ? 4.965 0.006 -28.836 1.00 92.81 570 LEU A O 1
ATOM 4570 N N . GLU A 1 571 ? 6.188 -1.292 -27.469 1.00 90.00 571 GLU A N 1
ATOM 4571 C CA . GLU A 1 571 ? 5.382 -1.049 -26.267 1.00 90.00 571 GLU A CA 1
ATOM 4572 C C . GLU A 1 571 ? 5.328 0.430 -25.867 1.00 90.00 571 GLU A C 1
ATOM 4574 O O . GLU A 1 571 ? 4.310 0.899 -25.362 1.00 90.00 571 GLU A O 1
ATOM 4579 N N . ASN A 1 572 ? 6.408 1.176 -26.115 1.00 87.12 572 ASN A N 1
ATOM 4580 C CA . ASN A 1 572 ? 6.486 2.606 -25.815 1.00 87.12 572 ASN A CA 1
ATOM 4581 C C . ASN A 1 572 ? 5.887 3.506 -26.903 1.00 87.12 572 ASN A C 1
ATOM 4583 O O . ASN A 1 572 ? 5.763 4.714 -26.680 1.00 87.12 572 ASN A O 1
ATOM 4587 N N . LYS A 1 573 ? 5.574 2.973 -28.087 1.00 90.19 573 LYS A N 1
ATOM 4588 C CA . LYS A 1 573 ? 5.005 3.773 -29.168 1.00 90.19 573 LYS A CA 1
ATOM 4589 C C . LYS A 1 573 ? 3.515 3.982 -28.917 1.00 90.19 573 LYS A C 1
ATOM 4591 O O . LYS A 1 573 ? 2.755 3.031 -28.765 1.00 90.19 573 LYS A O 1
ATOM 4596 N N . ASP A 1 574 ? 3.095 5.243 -28.933 1.00 88.50 574 ASP A N 1
ATOM 4597 C CA . ASP A 1 574 ? 1.678 5.583 -28.981 1.00 88.50 574 ASP A CA 1
ATOM 4598 C C . ASP A 1 574 ? 1.147 5.467 -30.419 1.00 88.50 574 ASP A C 1
ATOM 4600 O O . ASP A 1 574 ? 1.698 6.071 -31.349 1.00 88.50 574 ASP A O 1
ATOM 4604 N N . PHE A 1 575 ? 0.091 4.668 -30.580 1.00 88.12 575 PHE A N 1
ATOM 4605 C CA . PHE A 1 575 ? -0.578 4.382 -31.848 1.00 88.12 575 PHE A CA 1
ATOM 4606 C C . PHE A 1 575 ? -1.934 5.103 -31.984 1.00 88.12 575 PHE A C 1
ATOM 4608 O O . PHE A 1 575 ? -2.550 4.989 -33.043 1.00 88.12 575 PHE A O 1
ATOM 4615 N N . SER A 1 576 ? -2.420 5.837 -30.966 1.00 83.56 576 SER A N 1
ATOM 4616 C CA . SER A 1 576 ? -3.768 6.435 -31.004 1.00 83.56 576 SER A CA 1
ATOM 4617 C C . SER A 1 576 ? -3.905 7.611 -31.973 1.00 83.56 576 SER A C 1
ATOM 4619 O O . SER A 1 576 ? -4.939 7.734 -32.623 1.00 83.56 576 SER A O 1
ATOM 4621 N N . ASP A 1 577 ? -2.862 8.436 -32.109 1.00 79.25 577 ASP A N 1
ATOM 4622 C CA . ASP A 1 577 ? -2.894 9.693 -32.871 1.00 79.25 577 ASP A CA 1
ATOM 4623 C C . ASP A 1 577 ? -1.800 9.736 -33.952 1.00 79.25 577 ASP A C 1
ATOM 4625 O O . ASP A 1 577 ? -0.892 10.570 -33.933 1.00 79.25 577 ASP A O 1
ATOM 4629 N N . MET A 1 578 ? -1.857 8.803 -34.908 1.00 85.69 578 MET A N 1
ATOM 4630 C CA . MET A 1 578 ? -0.893 8.726 -36.013 1.00 85.69 578 MET A CA 1
ATOM 4631 C C . MET A 1 578 ? -1.405 9.365 -37.305 1.00 85.69 578 MET A C 1
ATOM 4633 O O . MET A 1 578 ? -2.593 9.307 -37.633 1.00 85.69 578 MET A O 1
ATOM 4637 N N . SER A 1 579 ? -0.480 9.922 -38.094 1.00 88.69 579 SER A N 1
ATOM 4638 C CA . SER A 1 579 ? -0.793 10.351 -39.455 1.00 88.69 579 SER A CA 1
ATOM 4639 C C . SER A 1 579 ? -1.155 9.145 -40.334 1.00 88.69 579 SER A C 1
ATOM 4641 O O . SER A 1 579 ? -0.754 8.008 -40.076 1.00 88.69 579 SER A O 1
ATOM 4643 N N . THR A 1 580 ? -1.895 9.376 -41.421 1.00 86.94 580 THR A N 1
ATOM 4644 C CA . THR A 1 580 ? -2.253 8.298 -42.360 1.00 86.94 580 THR A CA 1
ATOM 4645 C C . THR A 1 580 ? -1.039 7.668 -43.041 1.00 86.94 580 THR A C 1
ATOM 4647 O O . THR A 1 580 ? -1.117 6.528 -43.490 1.00 86.94 580 THR A O 1
ATOM 4650 N N . GLU A 1 581 ? 0.057 8.417 -43.177 1.00 88.81 581 GLU A N 1
ATOM 4651 C CA . GLU A 1 581 ? 1.303 7.929 -43.770 1.00 88.81 581 GLU A CA 1
ATOM 4652 C C . GLU A 1 581 ? 2.065 7.047 -42.777 1.00 88.81 581 GLU A C 1
ATOM 4654 O O . GLU A 1 581 ? 2.421 5.919 -43.122 1.00 88.81 581 GLU A O 1
ATOM 4659 N N . ASP A 1 582 ? 2.177 7.487 -41.520 1.00 89.50 582 ASP A N 1
ATOM 4660 C CA . ASP A 1 582 ? 2.778 6.691 -40.446 1.00 89.50 582 ASP A CA 1
ATOM 4661 C C . ASP A 1 582 ? 2.003 5.394 -40.222 1.00 89.50 582 ASP A C 1
ATOM 4663 O O . ASP A 1 582 ? 2.596 4.322 -40.146 1.00 89.50 582 ASP A O 1
ATOM 4667 N N . LEU A 1 583 ? 0.667 5.459 -40.177 1.00 90.56 583 LEU A N 1
ATOM 4668 C CA . LEU A 1 583 ? -0.170 4.273 -40.000 1.00 90.56 583 LEU A CA 1
ATOM 4669 C C . LEU A 1 583 ? 0.052 3.253 -41.124 1.00 90.56 583 LEU A C 1
ATOM 4671 O O . LEU A 1 583 ? 0.119 2.054 -40.854 1.00 90.56 583 LEU A O 1
ATOM 4675 N N . LYS A 1 584 ? 0.198 3.707 -42.377 1.00 92.19 584 LYS A N 1
ATOM 4676 C CA . LYS A 1 584 ? 0.513 2.826 -43.513 1.00 92.19 584 LYS A CA 1
ATOM 4677 C C . LYS A 1 584 ? 1.888 2.191 -43.364 1.00 92.19 584 LYS A C 1
ATOM 4679 O O . LYS A 1 584 ? 2.002 0.986 -43.572 1.00 92.19 584 LYS A O 1
ATOM 4684 N N . TRP A 1 585 ? 2.899 2.979 -42.997 1.00 94.81 585 TRP A N 1
ATOM 4685 C CA . TRP A 1 585 ? 4.249 2.470 -42.770 1.00 94.81 585 TRP A CA 1
ATOM 4686 C C . TRP A 1 585 ? 4.261 1.421 -41.660 1.00 94.81 585 TRP A C 1
ATOM 4688 O O . TRP A 1 585 ? 4.751 0.319 -41.878 1.00 94.81 585 TRP A O 1
ATOM 4698 N N . TRP A 1 586 ? 3.643 1.715 -40.514 1.00 94.75 586 TRP A N 1
ATOM 4699 C CA . TRP A 1 586 ? 3.560 0.796 -39.381 1.00 94.75 586 TRP A CA 1
ATOM 4700 C C . TRP A 1 586 ? 2.799 -0.478 -39.731 1.00 94.75 586 TRP A C 1
ATOM 4702 O O . TRP A 1 586 ? 3.274 -1.570 -39.438 1.00 94.75 586 TRP A O 1
ATOM 4712 N N . THR A 1 587 ? 1.650 -0.351 -40.396 1.00 93.94 587 THR A N 1
ATOM 4713 C CA . THR A 1 587 ? 0.854 -1.505 -40.835 1.00 93.94 587 THR A CA 1
ATOM 4714 C C . THR A 1 587 ? 1.669 -2.396 -41.768 1.00 93.94 587 THR A C 1
ATOM 4716 O O . THR A 1 587 ? 1.727 -3.603 -41.563 1.00 93.94 587 THR A O 1
ATOM 4719 N N . PHE A 1 588 ? 2.350 -1.811 -42.757 1.00 95.44 588 PHE A N 1
ATOM 4720 C CA . PHE A 1 588 ? 3.220 -2.558 -43.662 1.00 95.44 588 PHE A CA 1
ATOM 4721 C C . PHE A 1 588 ? 4.392 -3.207 -42.917 1.00 95.44 588 PHE A C 1
ATOM 4723 O O . PHE A 1 588 ? 4.613 -4.405 -43.039 1.00 95.44 588 PHE A O 1
ATOM 4730 N N . PHE A 1 589 ? 5.120 -2.441 -42.105 1.00 96.81 589 PHE A N 1
ATOM 4731 C CA . PHE A 1 589 ? 6.280 -2.920 -41.357 1.00 96.81 589 PHE A CA 1
ATOM 4732 C C . PHE A 1 589 ? 5.925 -4.084 -40.422 1.00 96.81 589 PHE A C 1
ATOM 4734 O O . PHE A 1 589 ? 6.628 -5.093 -40.391 1.00 96.81 589 PHE A O 1
ATOM 4741 N N . ILE A 1 590 ? 4.815 -3.974 -39.688 1.00 96.06 590 ILE A N 1
ATOM 4742 C CA . ILE A 1 590 ? 4.376 -5.011 -38.753 1.00 96.06 590 ILE A CA 1
ATOM 4743 C C . ILE A 1 590 ? 3.974 -6.284 -39.502 1.00 96.06 590 ILE A C 1
ATOM 4745 O O . ILE A 1 590 ? 4.442 -7.367 -39.152 1.00 96.06 590 ILE A O 1
ATOM 4749 N N . ARG A 1 591 ? 3.131 -6.155 -40.533 1.00 95.25 591 ARG A N 1
ATOM 4750 C CA . ARG A 1 591 ? 2.547 -7.299 -41.246 1.00 95.25 591 ARG A CA 1
ATOM 4751 C C . ARG A 1 591 ? 3.547 -8.003 -42.153 1.00 95.25 591 ARG A C 1
ATOM 4753 O O . ARG A 1 591 ? 3.643 -9.222 -42.126 1.00 95.25 591 ARG A O 1
ATOM 4760 N N . GLU A 1 592 ? 4.318 -7.237 -42.917 1.00 95.25 592 GLU A N 1
ATOM 4761 C CA . GLU A 1 592 ? 5.170 -7.776 -43.981 1.00 95.25 592 GLU A CA 1
ATOM 4762 C C . GLU A 1 592 ? 6.593 -8.088 -43.511 1.00 95.25 592 GLU A C 1
ATOM 4764 O O . GLU A 1 592 ? 7.308 -8.825 -44.186 1.00 95.25 592 GLU A O 1
ATOM 4769 N N . ARG A 1 593 ? 7.030 -7.543 -42.365 1.00 96.06 593 ARG A N 1
ATOM 4770 C CA . ARG A 1 593 ? 8.384 -7.790 -41.840 1.00 96.06 593 ARG A CA 1
ATOM 4771 C C . ARG A 1 593 ? 8.394 -8.379 -40.441 1.00 96.06 593 ARG A C 1
ATOM 4773 O O . ARG A 1 593 ? 8.931 -9.464 -40.237 1.00 96.06 593 ARG A O 1
ATOM 4780 N N . LEU A 1 594 ? 7.798 -7.690 -39.470 1.00 97.50 594 LEU A N 1
ATOM 4781 C CA . LEU A 1 594 ? 7.967 -8.053 -38.062 1.00 97.50 594 LEU A CA 1
ATOM 4782 C C . LEU A 1 594 ? 7.290 -9.379 -37.689 1.00 97.50 594 LEU A C 1
ATOM 4784 O O . LEU A 1 594 ? 7.917 -10.214 -37.039 1.00 97.50 594 LEU A O 1
ATOM 4788 N N . ILE A 1 595 ? 6.029 -9.585 -38.080 1.00 97.38 595 ILE A N 1
ATOM 4789 C CA . ILE A 1 595 ? 5.303 -10.835 -37.808 1.00 97.38 595 ILE A CA 1
ATOM 4790 C C . ILE A 1 595 ? 5.992 -12.031 -38.498 1.00 97.38 595 ILE A C 1
ATOM 4792 O O . ILE A 1 595 ? 6.285 -13.012 -37.809 1.00 97.38 595 ILE A O 1
ATOM 4796 N N . PRO A 1 596 ? 6.345 -11.964 -39.801 1.00 97.50 596 PRO A N 1
ATOM 4797 C CA . PRO A 1 596 ? 7.127 -13.013 -40.453 1.00 97.50 596 PRO A CA 1
ATOM 4798 C C . PRO A 1 596 ? 8.460 -13.300 -39.761 1.00 97.50 596 PRO A C 1
ATOM 4800 O O . PRO A 1 596 ? 8.809 -14.464 -39.561 1.00 97.50 596 PRO A O 1
ATOM 4803 N N . LEU A 1 597 ? 9.200 -12.263 -39.349 1.00 97.75 597 LEU A N 1
ATOM 4804 C CA . LEU A 1 597 ? 10.430 -12.434 -38.577 1.00 97.75 597 LEU A CA 1
ATOM 4805 C C . LEU A 1 597 ? 10.163 -13.189 -37.267 1.00 97.75 597 LEU A C 1
ATOM 4807 O O . LEU A 1 597 ? 10.886 -14.132 -36.960 1.00 97.75 597 LEU A O 1
ATOM 4811 N N . CYS A 1 598 ? 9.122 -12.818 -36.518 1.00 97.81 598 CYS A N 1
ATOM 4812 C CA . CYS A 1 598 ? 8.759 -13.480 -35.264 1.00 97.81 598 CYS A CA 1
ATOM 4813 C C . CYS A 1 598 ? 8.530 -14.985 -35.456 1.00 97.81 598 CYS A C 1
ATOM 4815 O O . CYS A 1 598 ? 9.075 -15.788 -34.698 1.00 97.81 598 CYS A O 1
ATOM 4817 N N . PHE A 1 599 ? 7.789 -15.378 -36.497 1.00 97.31 599 PHE A N 1
ATOM 4818 C CA . PHE A 1 599 ? 7.566 -16.791 -36.808 1.00 97.31 599 PHE A CA 1
ATOM 4819 C C . PHE A 1 599 ? 8.844 -17.509 -37.256 1.00 97.31 599 PHE A C 1
ATOM 4821 O O . PHE A 1 599 ? 9.102 -18.621 -36.802 1.00 97.31 599 PHE A O 1
ATOM 4828 N N . ASN A 1 600 ? 9.683 -16.869 -38.075 1.00 96.50 600 ASN A N 1
ATOM 4829 C CA . ASN A 1 600 ? 10.969 -17.438 -38.485 1.00 96.50 600 ASN A CA 1
ATOM 4830 C C . ASN A 1 600 ? 11.915 -17.652 -37.293 1.00 96.50 600 ASN A C 1
ATOM 4832 O O . ASN A 1 600 ? 12.573 -18.687 -37.208 1.00 96.50 600 ASN A O 1
ATOM 4836 N N . VAL A 1 601 ? 11.980 -16.695 -36.363 1.00 95.56 601 VAL A N 1
ATOM 4837 C CA . VAL A 1 601 ? 12.769 -16.827 -35.130 1.00 95.56 601 VAL A CA 1
ATOM 4838 C C . VAL A 1 601 ? 12.211 -17.961 -34.275 1.00 95.56 601 VAL A C 1
ATOM 4840 O O . VAL A 1 601 ? 12.980 -18.807 -33.825 1.00 95.56 601 VAL A O 1
ATOM 4843 N N . ALA A 1 602 ? 10.888 -18.010 -34.081 1.00 94.88 602 ALA A N 1
ATOM 4844 C CA . ALA A 1 602 ? 10.227 -19.074 -33.331 1.00 94.88 602 ALA A CA 1
ATOM 4845 C C . ALA A 1 602 ? 10.536 -20.463 -33.900 1.00 94.88 602 ALA A C 1
ATOM 4847 O O . ALA A 1 602 ? 10.873 -21.365 -33.137 1.00 94.88 602 ALA A O 1
ATOM 4848 N N . GLU A 1 603 ? 10.463 -20.631 -35.219 1.00 94.19 603 GLU A N 1
ATOM 4849 C CA . GLU A 1 603 ? 10.783 -21.883 -35.911 1.00 94.19 603 GLU A CA 1
ATOM 4850 C C . GLU A 1 603 ? 12.219 -22.341 -35.607 1.00 94.19 603 GLU A C 1
ATOM 4852 O O . GLU A 1 603 ? 12.434 -23.492 -35.234 1.00 94.19 603 GLU A O 1
ATOM 4857 N N . VAL A 1 604 ? 13.192 -21.427 -35.684 1.00 92.62 604 VAL A N 1
ATOM 4858 C CA . VAL A 1 604 ? 14.614 -21.728 -35.438 1.00 92.62 604 VAL A CA 1
ATOM 4859 C C . VAL A 1 604 ? 14.888 -22.141 -33.995 1.00 92.62 604 VAL A C 1
ATOM 4861 O O . VAL A 1 604 ? 15.702 -23.031 -33.754 1.00 92.62 604 VAL A O 1
ATOM 4864 N N . VAL A 1 605 ? 14.240 -21.496 -33.021 1.00 91.81 605 VAL A N 1
ATOM 4865 C CA . VAL A 1 605 ? 14.515 -21.742 -31.594 1.00 91.81 605 VAL A CA 1
ATOM 4866 C C . VAL A 1 605 ? 13.668 -22.866 -30.996 1.00 91.81 605 VAL A C 1
ATOM 4868 O O . VAL A 1 605 ? 14.048 -23.415 -29.959 1.00 91.81 605 VAL A O 1
ATOM 4871 N N . SER A 1 606 ? 12.552 -23.235 -31.639 1.00 91.31 606 SER A N 1
ATOM 4872 C CA . SER A 1 606 ? 11.618 -24.271 -31.167 1.00 91.31 606 SER A CA 1
ATOM 4873 C C . SER A 1 606 ? 12.298 -25.608 -30.843 1.00 91.31 606 SER A C 1
ATOM 4875 O O . SER A 1 606 ? 12.059 -26.108 -29.745 1.00 91.31 606 SER A O 1
ATOM 4877 N N . PRO A 1 607 ? 13.216 -26.159 -31.670 1.00 90.06 607 PRO A N 1
ATOM 4878 C CA . PRO A 1 607 ? 13.898 -27.418 -31.356 1.00 90.06 607 PRO A CA 1
ATOM 4879 C C . PRO A 1 607 ? 14.590 -27.433 -29.985 1.00 90.06 607 PRO A C 1
ATOM 4881 O O . PRO A 1 607 ? 14.561 -28.446 -29.288 1.00 90.06 607 PRO A O 1
ATOM 4884 N N . ALA A 1 608 ? 15.164 -26.301 -29.565 1.00 89.06 608 ALA A N 1
ATOM 4885 C CA . ALA A 1 608 ? 15.834 -26.190 -28.274 1.00 89.06 608 ALA A CA 1
ATOM 4886 C C . ALA A 1 608 ? 14.837 -26.126 -27.104 1.00 89.06 608 ALA A C 1
ATOM 4888 O O . ALA A 1 608 ? 15.018 -26.816 -26.102 1.00 89.06 608 ALA A O 1
ATOM 4889 N N . VAL A 1 609 ? 13.770 -25.326 -27.223 1.00 90.00 609 VAL A N 1
ATOM 4890 C CA . VAL A 1 609 ? 12.792 -25.118 -26.133 1.00 90.00 609 VAL A CA 1
ATOM 4891 C C . VAL A 1 609 ? 11.713 -26.208 -26.048 1.00 90.00 609 VAL A C 1
ATOM 4893 O O . VAL A 1 609 ? 11.087 -26.372 -24.998 1.00 90.00 609 VAL A O 1
ATOM 4896 N N . HIS A 1 610 ? 11.500 -26.967 -27.126 1.00 92.12 610 HIS A N 1
ATOM 4897 C CA . HIS A 1 610 ? 10.585 -28.118 -27.206 1.00 92.12 610 HIS A CA 1
ATOM 4898 C C . HIS A 1 610 ? 11.288 -29.455 -26.943 1.00 92.12 610 HIS A C 1
ATOM 4900 O O . HIS A 1 610 ? 10.626 -30.486 -26.815 1.00 92.12 610 HIS A O 1
ATOM 4906 N N . SER A 1 611 ? 12.621 -29.455 -26.844 1.00 89.69 611 SER A N 1
ATOM 4907 C CA . SER A 1 611 ? 13.404 -30.640 -26.490 1.00 89.69 611 SER A CA 1
ATOM 4908 C C . SER A 1 611 ? 12.900 -31.268 -25.188 1.00 89.69 611 SER A C 1
ATOM 4910 O O . SER A 1 611 ? 12.546 -30.571 -24.241 1.00 89.69 611 SER A O 1
ATOM 4912 N N . MET A 1 612 ? 12.932 -32.600 -25.095 1.00 86.38 612 MET A N 1
ATOM 4913 C CA . MET A 1 612 ? 12.621 -33.316 -23.848 1.00 86.38 612 MET A CA 1
ATOM 4914 C C . MET A 1 612 ? 13.621 -33.013 -22.720 1.00 86.38 612 MET A C 1
ATOM 4916 O O . MET A 1 612 ? 13.319 -33.265 -21.557 1.00 86.38 612 MET A O 1
ATOM 4920 N N . SER A 1 613 ? 14.800 -32.490 -23.067 1.00 87.12 613 SER A N 1
ATOM 4921 C CA . SER A 1 613 ? 15.830 -32.031 -22.134 1.00 87.12 613 SER A CA 1
ATOM 4922 C C . SER A 1 613 ? 16.462 -30.733 -22.664 1.00 87.12 613 SER A C 1
ATOM 4924 O O . SER A 1 613 ? 17.574 -30.784 -23.204 1.00 87.12 613 SER A O 1
ATOM 4926 N N . PRO A 1 614 ? 15.773 -29.577 -22.564 1.00 84.25 614 PRO A N 1
ATOM 4927 C CA . PRO A 1 614 ? 16.240 -28.299 -23.115 1.00 84.25 614 PRO A CA 1
ATOM 4928 C C . PRO A 1 614 ? 17.640 -27.887 -22.636 1.00 84.25 614 PRO A C 1
ATOM 4930 O O . PRO A 1 614 ? 18.441 -27.384 -23.417 1.00 84.25 614 PRO A O 1
ATOM 4933 N N . GLU A 1 615 ? 17.981 -28.162 -21.376 1.00 83.75 615 GLU A N 1
ATOM 4934 C CA . GLU A 1 615 ? 19.267 -27.822 -20.747 1.00 83.75 615 GLU A CA 1
ATOM 4935 C C . GLU A 1 615 ? 20.461 -28.597 -21.321 1.00 83.75 615 GLU A C 1
ATOM 4937 O O . GLU A 1 615 ? 21.610 -28.161 -21.198 1.00 83.75 615 GLU A O 1
ATOM 4942 N N . GLY A 1 616 ? 20.192 -29.744 -21.946 1.00 82.88 616 GLY A N 1
ATOM 4943 C CA . GLY A 1 616 ? 21.184 -30.595 -22.602 1.00 82.88 616 GLY A CA 1
ATOM 4944 C C . GLY A 1 616 ? 21.095 -30.564 -24.126 1.00 82.88 616 GLY A C 1
ATOM 4945 O O . GLY A 1 616 ? 21.744 -31.375 -24.778 1.00 82.88 616 GLY A O 1
ATOM 4946 N N . TYR A 1 617 ? 20.271 -29.685 -24.703 1.00 84.94 617 TYR A N 1
ATOM 4947 C CA . TYR A 1 617 ? 20.076 -29.649 -26.145 1.00 84.94 617 TYR A CA 1
ATOM 4948 C C . TYR A 1 617 ? 21.325 -29.125 -26.861 1.00 84.94 617 TYR A C 1
ATOM 4950 O O . TYR A 1 617 ? 21.789 -28.012 -26.602 1.00 84.94 617 TYR A O 1
ATOM 4958 N N . ILE A 1 618 ? 21.838 -29.920 -27.798 1.00 82.81 618 ILE A N 1
ATOM 4959 C CA . ILE A 1 618 ? 22.917 -29.550 -28.714 1.00 82.81 618 ILE A CA 1
ATOM 4960 C C . ILE A 1 618 ? 22.549 -30.109 -30.097 1.00 82.81 618 ILE A C 1
ATOM 4962 O O . ILE A 1 618 ? 22.203 -31.290 -30.184 1.00 82.81 618 ILE A O 1
ATOM 4966 N N . PRO A 1 619 ? 22.608 -29.306 -31.176 1.00 83.56 619 PRO A N 1
ATOM 4967 C CA . PRO A 1 619 ? 22.390 -29.806 -32.531 1.00 83.56 619 PRO A CA 1
ATOM 4968 C C . PRO A 1 619 ? 23.380 -30.922 -32.903 1.00 83.56 619 PRO A C 1
ATOM 4970 O O . PRO A 1 619 ? 24.561 -30.852 -32.560 1.00 83.56 619 PRO A O 1
ATOM 4973 N N . GLU A 1 620 ? 22.924 -31.926 -33.657 1.00 78.31 620 GLU A N 1
ATOM 4974 C CA . GLU A 1 620 ? 23.750 -33.080 -34.059 1.00 78.31 620 GLU A CA 1
ATOM 4975 C C . GLU A 1 620 ? 25.009 -32.677 -34.842 1.00 78.31 620 GLU A C 1
ATOM 4977 O O . GLU A 1 620 ? 26.084 -33.241 -34.644 1.00 78.31 620 GLU A O 1
ATOM 4982 N N . GLU A 1 621 ? 24.905 -31.661 -35.697 1.00 75.81 621 GLU A N 1
ATOM 4983 C CA . GLU A 1 621 ? 26.033 -31.116 -36.461 1.00 75.81 621 GLU A CA 1
ATOM 4984 C C . GLU A 1 621 ? 27.130 -30.573 -35.535 1.00 75.81 621 GLU A C 1
ATOM 4986 O O . GLU A 1 621 ? 28.311 -30.858 -35.719 1.00 75.81 621 GLU A O 1
ATOM 4991 N N . THR A 1 622 ? 26.730 -29.878 -34.470 1.00 76.88 622 THR A N 1
ATOM 4992 C CA . THR A 1 622 ? 27.632 -29.344 -33.447 1.00 76.88 622 THR A CA 1
ATOM 4993 C C . THR A 1 622 ? 28.239 -30.446 -32.587 1.00 76.88 622 THR A C 1
ATOM 4995 O O . THR A 1 622 ? 29.421 -30.383 -32.260 1.00 76.88 622 THR A O 1
ATOM 4998 N N . LEU A 1 623 ? 27.464 -31.478 -32.241 1.00 78.06 623 LEU A N 1
ATOM 4999 C CA . LEU A 1 623 ? 27.984 -32.651 -31.530 1.00 78.06 623 LEU A CA 1
ATOM 5000 C C . LEU A 1 623 ? 29.101 -33.330 -32.336 1.00 78.06 623 LEU A C 1
ATOM 5002 O O . LEU A 1 623 ? 30.142 -33.677 -31.779 1.00 78.06 623 LEU A O 1
ATOM 5006 N N . ASN A 1 624 ? 28.930 -33.448 -33.656 1.00 75.81 624 ASN A N 1
ATOM 5007 C CA . ASN A 1 624 ? 29.948 -34.005 -34.549 1.00 75.81 624 ASN A CA 1
ATOM 5008 C C . ASN A 1 624 ? 31.204 -33.121 -34.638 1.00 75.81 624 ASN A C 1
ATOM 5010 O O . ASN A 1 624 ? 32.318 -33.641 -34.703 1.00 75.81 624 ASN A O 1
ATOM 5014 N N . GLU A 1 625 ? 31.056 -31.794 -34.619 1.00 74.38 625 GLU A N 1
ATOM 5015 C CA . GLU A 1 625 ? 32.187 -30.861 -34.566 1.00 74.38 625 GLU A CA 1
ATOM 5016 C C . GLU A 1 625 ? 32.951 -30.960 -33.239 1.00 74.38 625 GLU A C 1
ATOM 5018 O O . GLU A 1 625 ? 34.175 -31.090 -33.253 1.00 74.38 625 GLU A O 1
ATOM 5023 N N . ILE A 1 626 ? 32.247 -30.964 -32.101 1.00 74.31 626 ILE A N 1
ATOM 5024 C CA . ILE A 1 626 ? 32.845 -31.080 -30.761 1.00 74.31 626 ILE A CA 1
ATOM 5025 C C . ILE A 1 626 ? 33.569 -32.425 -30.603 1.00 74.31 626 ILE A C 1
ATOM 5027 O O . ILE A 1 626 ? 34.676 -32.464 -30.064 1.00 74.31 626 ILE A O 1
ATOM 5031 N N . ALA A 1 627 ? 33.003 -33.514 -31.133 1.00 70.12 627 ALA A N 1
ATOM 5032 C CA . ALA A 1 627 ? 33.617 -34.842 -31.102 1.00 70.12 627 ALA A CA 1
ATOM 5033 C C . ALA A 1 627 ? 34.973 -34.912 -31.836 1.00 70.12 627 ALA A C 1
ATOM 5035 O O . ALA A 1 627 ? 35.791 -35.781 -31.532 1.00 70.12 627 ALA A O 1
ATOM 5036 N N . ASN A 1 628 ? 35.239 -33.990 -32.768 1.00 70.44 628 ASN A N 1
ATOM 5037 C CA . ASN A 1 628 ? 36.501 -33.904 -33.506 1.00 70.44 628 ASN A CA 1
ATOM 5038 C C . ASN A 1 628 ? 37.580 -33.056 -32.796 1.00 70.44 628 ASN A C 1
ATOM 5040 O O . ASN A 1 628 ? 38.717 -32.994 -33.273 1.00 70.44 628 ASN A O 1
ATOM 5044 N N . PHE A 1 629 ? 37.268 -32.405 -31.668 1.00 72.50 629 PHE A N 1
ATOM 5045 C CA . PHE A 1 629 ? 38.225 -31.606 -30.897 1.00 72.50 629 PHE A CA 1
ATOM 5046 C C . PHE A 1 629 ? 38.958 -32.430 -29.827 1.00 72.50 629 PHE A C 1
ATOM 5048 O O . PHE A 1 629 ? 38.358 -33.094 -28.985 1.00 72.50 629 PHE A O 1
ATOM 5055 N N . ASN A 1 630 ? 40.288 -32.302 -29.777 1.00 55.38 630 ASN A N 1
ATOM 5056 C CA . ASN A 1 630 ? 41.110 -32.862 -28.700 1.00 55.38 630 ASN A CA 1
ATOM 5057 C C . ASN A 1 630 ? 41.062 -31.939 -27.464 1.00 55.38 630 ASN A C 1
ATOM 5059 O O . ASN A 1 630 ? 41.914 -31.064 -27.308 1.00 55.38 630 ASN A O 1
ATOM 5063 N N . GLY A 1 631 ? 40.057 -32.107 -26.598 1.00 67.56 631 GLY A N 1
ATOM 5064 C CA . GLY A 1 631 ? 39.853 -31.280 -25.400 1.00 67.56 631 GLY A CA 1
ATOM 5065 C C . GLY A 1 631 ? 38.879 -31.882 -24.379 1.00 67.56 631 GLY A C 1
ATOM 5066 O O . GLY A 1 631 ? 38.489 -33.043 -24.482 1.00 67.56 631 GLY A O 1
ATOM 5067 N N . ASN A 1 632 ? 38.492 -31.098 -23.365 1.00 75.81 632 ASN A N 1
ATOM 5068 C CA . ASN A 1 632 ? 37.507 -31.512 -22.359 1.00 75.81 632 ASN A CA 1
ATOM 5069 C C . ASN A 1 632 ? 36.075 -31.406 -22.924 1.00 75.81 632 ASN A C 1
ATOM 5071 O O . ASN A 1 632 ? 35.380 -30.418 -22.691 1.00 75.81 632 ASN A O 1
ATOM 5075 N N . ILE A 1 633 ? 35.670 -32.423 -23.691 1.00 74.38 633 ILE A N 1
ATOM 5076 C CA . ILE A 1 633 ? 34.410 -32.490 -24.457 1.00 74.38 633 ILE A CA 1
ATOM 5077 C C . ILE A 1 633 ? 33.180 -32.154 -23.594 1.00 74.38 633 ILE A C 1
ATOM 5079 O O . ILE A 1 633 ? 32.408 -31.272 -23.952 1.00 74.38 633 ILE A O 1
ATOM 5083 N N . LEU A 1 634 ? 33.059 -32.757 -22.406 1.00 73.50 634 LEU A N 1
ATOM 5084 C CA . LEU A 1 634 ? 31.929 -32.553 -21.482 1.00 73.50 634 LEU A CA 1
ATOM 5085 C C . LEU A 1 634 ? 31.728 -31.088 -21.066 1.00 73.50 634 LEU A C 1
ATOM 5087 O O . LEU A 1 634 ? 30.598 -30.617 -20.925 1.00 73.50 634 LEU A O 1
ATOM 5091 N N . GLN A 1 635 ? 32.825 -30.361 -20.845 1.00 76.69 635 GLN A N 1
ATOM 5092 C CA . GLN A 1 635 ? 32.755 -28.954 -20.461 1.00 76.69 635 GLN A CA 1
ATOM 5093 C C . GLN A 1 635 ? 32.288 -28.092 -21.640 1.00 76.69 635 GLN A C 1
ATOM 5095 O O . GLN A 1 635 ? 31.433 -27.231 -21.459 1.00 76.69 635 GLN A O 1
ATOM 5100 N N . MET A 1 636 ? 32.803 -28.360 -22.843 1.00 73.75 636 MET A N 1
ATOM 5101 C CA . MET A 1 636 ? 32.402 -27.652 -24.061 1.00 73.75 636 MET A CA 1
ATOM 5102 C C . MET A 1 636 ? 30.931 -27.897 -24.406 1.00 73.75 636 MET A C 1
ATOM 5104 O O . MET A 1 636 ? 30.217 -26.946 -24.709 1.00 73.75 636 MET A O 1
ATOM 5108 N N . GLU A 1 637 ? 30.461 -29.141 -24.302 1.00 77.25 637 GLU A N 1
ATOM 5109 C CA . GLU A 1 637 ? 29.051 -29.493 -24.509 1.00 77.25 637 GLU A CA 1
ATOM 5110 C C . GLU A 1 637 ? 28.137 -28.735 -23.541 1.00 77.25 637 GLU A C 1
ATOM 5112 O O . GLU A 1 637 ? 27.163 -28.116 -23.965 1.00 77.25 637 GLU A O 1
ATOM 5117 N N . THR A 1 638 ? 28.493 -28.707 -22.254 1.00 80.00 638 THR A N 1
ATOM 5118 C CA . THR A 1 638 ? 27.708 -28.008 -21.224 1.00 80.00 638 THR A CA 1
ATOM 5119 C C . THR A 1 638 ? 27.681 -26.493 -21.452 1.00 80.00 638 THR A C 1
ATOM 5121 O O . THR A 1 638 ? 26.639 -25.857 -21.314 1.00 80.00 638 THR A O 1
ATOM 5124 N N . GLU A 1 639 ? 28.817 -25.883 -21.801 1.00 81.12 639 GLU A N 1
ATOM 5125 C CA . GLU A 1 639 ? 28.892 -24.443 -22.078 1.00 81.12 639 GLU A CA 1
ATOM 5126 C C . GLU A 1 639 ? 28.063 -24.057 -23.314 1.00 81.12 639 GLU A C 1
ATOM 5128 O O . GLU A 1 639 ? 27.359 -23.043 -23.296 1.00 81.12 639 GLU A O 1
ATOM 5133 N N . VAL A 1 640 ? 28.100 -24.879 -24.368 1.00 81.94 640 VAL A N 1
ATOM 5134 C CA . VAL A 1 640 ? 27.328 -24.663 -25.599 1.00 81.94 640 VAL A CA 1
ATOM 5135 C C . VAL A 1 640 ? 25.833 -24.867 -25.358 1.00 81.94 640 VAL A C 1
ATOM 5137 O O . VAL A 1 640 ? 25.051 -24.011 -25.771 1.00 81.94 640 VAL A O 1
ATOM 5140 N N . SER A 1 641 ? 25.420 -25.930 -24.660 1.00 83.44 641 SER A N 1
ATOM 5141 C CA . SER A 1 641 ? 23.999 -26.196 -24.394 1.00 83.44 641 SER A CA 1
ATOM 5142 C C . SER A 1 641 ? 23.365 -25.095 -23.540 1.00 83.44 641 SER A C 1
ATOM 5144 O O . SER A 1 641 ? 22.274 -24.618 -23.850 1.00 83.44 641 SER A O 1
ATOM 5146 N N . GLN A 1 642 ? 24.074 -24.607 -22.515 1.00 84.81 642 GLN A N 1
ATOM 5147 C CA . GLN A 1 642 ? 23.605 -23.509 -21.666 1.00 84.81 642 GLN A CA 1
ATOM 5148 C C . GLN A 1 642 ? 23.507 -22.186 -22.433 1.00 84.81 642 GLN A C 1
ATOM 5150 O O . GLN A 1 642 ? 22.516 -21.465 -22.298 1.00 84.81 642 GLN A O 1
ATOM 5155 N N . LEU A 1 643 ? 24.502 -21.866 -23.265 1.00 83.94 643 LEU A N 1
ATOM 5156 C CA . LEU A 1 643 ? 24.473 -20.669 -24.106 1.00 83.94 643 LEU A CA 1
ATOM 5157 C C . LEU A 1 643 ? 23.309 -20.715 -25.105 1.00 83.94 643 LEU A C 1
ATOM 5159 O O . LEU A 1 643 ? 22.554 -19.747 -25.216 1.00 83.94 643 LEU A O 1
ATOM 5163 N N . LEU A 1 644 ? 23.153 -21.843 -25.804 1.00 85.88 644 LEU A N 1
ATOM 5164 C CA . LEU A 1 644 ? 22.074 -22.061 -26.763 1.00 85.88 644 LEU A CA 1
ATOM 5165 C C . LEU A 1 644 ? 20.713 -21.947 -26.092 1.00 85.88 644 LEU A C 1
ATOM 5167 O O . LEU A 1 644 ? 19.860 -21.221 -26.602 1.00 85.88 644 LEU A O 1
ATOM 5171 N N . LEU A 1 645 ? 20.526 -22.593 -24.938 1.00 86.88 645 LEU A N 1
ATOM 5172 C CA . LEU A 1 645 ? 19.282 -22.511 -24.188 1.00 86.88 645 LEU A CA 1
ATOM 5173 C C . LEU A 1 645 ? 18.956 -21.054 -23.856 1.00 86.88 645 LEU A C 1
ATOM 5175 O O . LEU A 1 645 ? 17.864 -20.594 -24.187 1.00 86.88 645 LEU A O 1
ATOM 5179 N N . VAL A 1 646 ? 19.904 -20.311 -23.267 1.00 85.88 646 VAL A N 1
ATOM 5180 C CA . VAL A 1 646 ? 19.713 -18.902 -22.881 1.00 85.88 646 VAL A CA 1
ATOM 5181 C C . VAL A 1 646 ? 19.320 -18.027 -24.069 1.00 85.88 646 VAL A C 1
ATOM 5183 O O . VAL A 1 646 ? 18.395 -17.223 -23.947 1.00 85.88 646 VAL A O 1
ATOM 5186 N N . CYS A 1 647 ? 19.984 -18.180 -25.213 1.00 87.12 647 CYS A N 1
ATOM 5187 C CA . CYS A 1 647 ? 19.648 -17.434 -26.424 1.00 87.12 647 CYS A CA 1
ATOM 5188 C C . CYS A 1 647 ? 18.263 -17.822 -26.967 1.00 87.12 647 CYS A C 1
ATOM 5190 O O . CYS A 1 647 ? 17.452 -16.942 -27.259 1.00 87.12 647 CYS A O 1
ATOM 5192 N N . CYS A 1 648 ? 17.972 -19.123 -27.059 1.00 89.88 648 CYS A N 1
ATOM 5193 C CA . CYS A 1 648 ? 16.735 -19.645 -27.636 1.00 89.88 648 CYS A CA 1
ATOM 5194 C C . CYS A 1 648 ? 15.508 -19.271 -26.803 1.00 89.88 648 CYS A C 1
ATOM 5196 O O . CYS A 1 648 ? 14.544 -18.732 -27.346 1.00 89.88 648 CYS A O 1
ATOM 5198 N N . TRP A 1 649 ? 15.540 -19.493 -25.484 1.00 89.44 649 TRP A N 1
ATOM 5199 C CA . TRP A 1 649 ? 14.382 -19.197 -24.637 1.00 89.44 649 TRP A CA 1
ATOM 5200 C C . TRP A 1 649 ? 14.133 -17.690 -24.513 1.00 89.44 649 TRP A C 1
ATOM 5202 O O . TRP A 1 649 ? 12.982 -17.268 -24.463 1.00 89.44 649 TRP A O 1
ATOM 5212 N N . ARG A 1 650 ? 15.181 -16.852 -24.507 1.00 89.31 650 ARG A N 1
ATOM 5213 C CA . ARG A 1 650 ? 15.012 -15.388 -24.488 1.00 89.31 650 ARG A CA 1
ATOM 5214 C C . ARG A 1 650 ? 14.470 -14.860 -25.808 1.00 89.31 650 ARG A C 1
ATOM 5216 O O . ARG A 1 650 ? 13.595 -14.002 -25.793 1.00 89.31 650 ARG A O 1
ATOM 5223 N N . ALA A 1 651 ? 14.973 -15.358 -26.938 1.00 91.38 651 ALA A N 1
ATOM 5224 C CA . ALA A 1 651 ? 14.430 -15.007 -28.246 1.00 91.38 651 ALA A CA 1
ATOM 5225 C C . ALA A 1 651 ? 12.949 -15.401 -28.333 1.00 91.38 651 ALA A C 1
ATOM 5227 O O . ALA A 1 651 ? 12.126 -14.573 -28.714 1.00 91.38 651 ALA A O 1
ATOM 5228 N N . HIS A 1 652 ? 12.611 -16.614 -27.882 1.00 93.38 652 HIS A N 1
ATOM 5229 C CA . HIS A 1 652 ? 11.233 -17.093 -27.775 1.00 93.38 652 HIS A CA 1
ATOM 5230 C C . HIS A 1 652 ? 10.366 -16.178 -26.901 1.00 93.38 652 HIS A C 1
ATOM 5232 O O . HIS A 1 652 ? 9.344 -15.695 -27.377 1.00 93.38 652 HIS A O 1
ATOM 5238 N N . LYS A 1 653 ? 10.821 -15.828 -25.689 1.00 92.94 653 LYS A N 1
ATOM 5239 C CA . LYS A 1 653 ? 10.129 -14.878 -24.805 1.00 92.94 653 LYS A CA 1
ATOM 5240 C C . LYS A 1 653 ? 9.780 -13.575 -25.528 1.00 92.94 653 LYS A C 1
ATOM 5242 O O . LYS A 1 653 ? 8.641 -13.123 -25.451 1.00 92.94 653 LYS A O 1
ATOM 5247 N N . HIS A 1 654 ? 10.744 -12.959 -26.215 1.00 92.81 654 HIS A N 1
ATOM 5248 C CA . HIS A 1 654 ? 10.515 -11.685 -26.902 1.00 92.81 654 HIS A CA 1
ATOM 5249 C C . HIS A 1 654 ? 9.607 -11.831 -28.130 1.00 92.81 654 HIS A C 1
ATOM 5251 O O . HIS A 1 654 ? 8.815 -10.929 -28.388 1.00 92.81 654 HIS A O 1
ATOM 5257 N N . VAL A 1 655 ? 9.648 -12.966 -28.839 1.00 96.25 655 VAL A N 1
ATOM 5258 C CA . VAL A 1 655 ? 8.652 -13.292 -29.875 1.00 96.25 655 VAL A CA 1
ATOM 5259 C C . VAL A 1 655 ? 7.249 -13.334 -29.269 1.00 96.25 655 VAL A C 1
ATOM 5261 O O . VAL A 1 655 ? 6.364 -12.633 -29.757 1.00 96.25 655 VAL A O 1
ATOM 5264 N N . SER A 1 656 ? 7.054 -14.077 -28.174 1.00 95.62 656 SER A N 1
ATOM 5265 C CA . SER A 1 656 ? 5.768 -14.136 -27.470 1.00 95.62 656 SER A CA 1
ATOM 5266 C C . SER A 1 656 ? 5.315 -12.757 -26.994 1.00 95.62 656 SER A C 1
ATOM 5268 O O . SER A 1 656 ? 4.140 -12.426 -27.109 1.00 95.62 656 SER A O 1
ATOM 5270 N N . THR A 1 657 ? 6.221 -11.909 -26.500 1.00 94.94 657 THR A N 1
ATOM 5271 C CA . THR A 1 657 ? 5.863 -10.540 -26.091 1.00 94.94 657 THR A CA 1
ATOM 5272 C C . THR A 1 657 ? 5.408 -9.688 -27.282 1.00 94.94 657 THR A C 1
ATOM 5274 O O . THR A 1 657 ? 4.352 -9.059 -27.212 1.00 94.94 657 THR A O 1
ATOM 5277 N N . ILE A 1 658 ? 6.141 -9.716 -28.401 1.00 96.88 658 ILE A N 1
ATOM 5278 C CA . ILE A 1 658 ? 5.806 -8.941 -29.605 1.00 96.88 658 ILE A CA 1
ATOM 5279 C C . ILE A 1 658 ? 4.469 -9.394 -30.196 1.00 96.88 658 ILE A C 1
ATOM 5281 O O . ILE A 1 658 ? 3.595 -8.560 -30.434 1.00 96.88 658 ILE A O 1
ATOM 5285 N N . LEU A 1 659 ? 4.276 -10.700 -30.409 1.00 97.06 659 LEU A N 1
ATOM 5286 C CA . LEU A 1 659 ? 3.028 -11.228 -30.970 1.00 97.06 659 LEU A CA 1
ATOM 5287 C C . LEU A 1 659 ? 1.831 -10.938 -30.054 1.00 97.06 659 LEU A C 1
ATOM 5289 O O . LEU A 1 659 ? 0.754 -10.583 -30.536 1.00 97.06 659 LEU A O 1
ATOM 5293 N N . GLY A 1 660 ? 2.035 -10.999 -28.737 1.00 95.50 660 GLY A N 1
ATOM 5294 C CA . GLY A 1 660 ? 1.014 -10.686 -27.743 1.00 95.50 660 GLY A CA 1
ATOM 5295 C C . GLY A 1 660 ? 0.632 -9.210 -27.763 1.00 95.50 660 GLY A C 1
ATOM 5296 O O . GLY A 1 660 ? -0.555 -8.876 -27.762 1.00 95.50 660 GLY A O 1
ATOM 5297 N N . PHE A 1 661 ? 1.615 -8.310 -27.855 1.00 95.00 661 PHE A N 1
ATOM 5298 C CA . PHE A 1 661 ? 1.372 -6.877 -28.025 1.00 95.00 661 PHE A CA 1
ATOM 5299 C C . PHE A 1 661 ? 0.592 -6.596 -29.314 1.00 95.00 661 PHE A C 1
ATOM 5301 O O . PHE A 1 661 ? -0.433 -5.915 -29.293 1.00 95.00 661 PHE A O 1
ATOM 5308 N N . VAL A 1 662 ? 1.030 -7.175 -30.431 1.00 94.94 662 VAL A N 1
ATOM 5309 C CA . VAL A 1 662 ? 0.388 -7.034 -31.742 1.00 94.94 662 VAL A CA 1
ATOM 5310 C C . VAL A 1 662 ? -1.078 -7.494 -31.694 1.00 94.94 662 VAL A C 1
ATOM 5312 O O . VAL A 1 662 ? -1.972 -6.754 -32.116 1.00 94.94 662 VAL A O 1
ATOM 5315 N N . ALA A 1 663 ? -1.351 -8.663 -31.110 1.00 95.06 663 ALA A N 1
ATOM 5316 C CA . ALA A 1 663 ? -2.702 -9.209 -31.003 1.00 95.06 663 ALA A CA 1
ATOM 5317 C C . ALA A 1 663 ? -3.608 -8.411 -30.049 1.00 95.06 663 ALA A C 1
ATOM 5319 O O . ALA A 1 663 ? -4.787 -8.206 -30.332 1.00 95.06 663 ALA A O 1
ATOM 5320 N N . THR A 1 664 ? -3.076 -7.939 -28.919 1.00 94.06 664 THR A N 1
ATOM 5321 C CA . THR A 1 664 ? -3.885 -7.281 -27.876 1.00 94.06 664 THR A CA 1
ATOM 5322 C C . THR A 1 664 ? -4.043 -5.775 -28.068 1.00 94.06 664 THR A C 1
ATOM 5324 O O . THR A 1 664 ? -5.030 -5.209 -27.596 1.00 94.06 664 THR A O 1
ATOM 5327 N N . LYS A 1 665 ? -3.095 -5.108 -28.738 1.00 93.00 665 LYS A N 1
ATOM 5328 C CA . LYS A 1 665 ? -3.096 -3.648 -28.929 1.00 93.00 665 LYS A CA 1
ATOM 5329 C C . LYS A 1 665 ? -3.373 -3.228 -30.363 1.00 93.00 665 LYS A C 1
ATOM 5331 O O . LYS A 1 665 ? -4.185 -2.331 -30.561 1.00 93.00 665 LYS A O 1
ATOM 5336 N N . LEU A 1 666 ? -2.748 -3.870 -31.350 1.00 92.81 666 LEU A N 1
ATOM 5337 C CA . LEU A 1 666 ? -2.772 -3.386 -32.737 1.00 92.81 666 LEU A CA 1
ATOM 5338 C C . LEU A 1 666 ? -3.929 -3.964 -33.559 1.00 92.81 666 LEU A C 1
ATOM 5340 O O . LEU A 1 666 ? -4.503 -3.265 -34.394 1.00 92.81 666 LEU A O 1
ATOM 5344 N N . TYR A 1 667 ? -4.343 -5.205 -33.297 1.00 92.75 667 TYR A N 1
ATOM 5345 C CA . TYR A 1 667 ? -5.521 -5.777 -33.960 1.00 92.75 667 TYR A CA 1
ATOM 5346 C C . TYR A 1 667 ? -6.830 -5.036 -33.652 1.00 92.75 667 TYR A C 1
ATOM 5348 O O . TYR A 1 667 ? -7.548 -4.722 -34.603 1.00 92.75 667 TYR A O 1
ATOM 5356 N N . PRO A 1 668 ? -7.130 -4.639 -32.396 1.00 91.25 668 PRO A N 1
ATOM 5357 C CA . PRO A 1 668 ? -8.288 -3.788 -32.112 1.00 91.25 668 PRO A CA 1
ATOM 5358 C C . PRO A 1 668 ? -8.288 -2.447 -32.864 1.00 91.25 668 PRO A C 1
ATOM 5360 O O . PRO A 1 668 ? -9.348 -1.858 -33.053 1.00 91.25 668 PRO A O 1
ATOM 5363 N N . MET A 1 669 ? -7.119 -1.971 -33.309 1.00 88.12 669 MET A N 1
ATOM 5364 C CA . MET A 1 669 ? -6.967 -0.748 -34.108 1.00 88.12 669 MET A CA 1
ATOM 5365 C C . MET A 1 669 ? -7.149 -0.982 -35.619 1.00 88.12 669 MET A C 1
ATOM 5367 O O . MET A 1 669 ? -7.044 -0.041 -36.401 1.00 88.12 669 MET A O 1
ATOM 5371 N N . GLY A 1 670 ? -7.416 -2.218 -36.053 1.00 89.06 670 GLY A N 1
ATOM 5372 C CA . GLY A 1 670 ? -7.597 -2.569 -37.464 1.00 89.06 670 GLY A CA 1
ATOM 5373 C C . GLY A 1 670 ? -6.296 -2.672 -38.264 1.00 89.06 670 GLY A C 1
ATOM 5374 O O . GLY A 1 670 ? -6.340 -2.681 -39.492 1.00 89.06 670 GLY A O 1
ATOM 5375 N N . MET A 1 671 ? -5.139 -2.754 -37.594 1.00 91.31 671 MET A N 1
ATOM 5376 C CA . MET A 1 671 ? -3.832 -2.889 -38.255 1.00 91.31 671 MET A CA 1
ATOM 5377 C C . MET A 1 671 ? -3.526 -4.320 -38.716 1.00 91.31 671 MET A C 1
ATOM 5379 O O . MET A 1 671 ? -2.541 -4.526 -39.415 1.00 91.31 671 MET A O 1
ATOM 5383 N N . LEU A 1 672 ? -4.337 -5.303 -38.316 1.00 94.00 672 LEU A N 1
ATOM 5384 C CA . LEU A 1 672 ? -4.156 -6.716 -38.641 1.00 94.00 672 LEU A CA 1
ATOM 5385 C C . LEU A 1 672 ? -5.426 -7.309 -39.248 1.00 94.00 672 LEU A C 1
ATOM 5387 O O . LEU A 1 672 ? -6.544 -6.909 -38.923 1.00 94.00 672 LEU A O 1
ATOM 5391 N N . SER A 1 673 ? -5.232 -8.301 -40.106 1.00 93.06 673 SER A N 1
ATOM 5392 C CA . SER A 1 673 ? -6.279 -9.170 -40.632 1.00 93.06 673 SER A CA 1
ATOM 5393 C C . SER A 1 673 ? -6.631 -10.285 -39.643 1.00 93.06 673 SER A C 1
ATOM 5395 O O . SER A 1 673 ? -5.827 -10.671 -38.795 1.00 93.06 673 SER A O 1
ATOM 5397 N N . SER A 1 674 ? -7.837 -10.843 -39.772 1.00 92.94 674 SER A N 1
ATOM 5398 C CA . SER A 1 674 ? -8.251 -11.998 -38.964 1.00 92.94 674 SER A CA 1
ATOM 5399 C C . SER A 1 674 ? -7.362 -13.223 -39.204 1.00 92.94 674 SER A C 1
ATOM 5401 O O . SER A 1 674 ? -7.058 -13.938 -38.261 1.00 92.94 674 SER A O 1
ATOM 5403 N N . GLU A 1 675 ? -6.872 -13.412 -40.432 1.00 94.00 675 GLU A N 1
ATOM 5404 C CA . GLU A 1 675 ? -5.963 -14.509 -40.776 1.00 94.00 675 GLU A CA 1
ATOM 5405 C C . GLU A 1 675 ? -4.619 -14.404 -40.036 1.00 94.00 675 GLU A C 1
ATOM 5407 O O . GLU A 1 675 ? -4.102 -15.402 -39.542 1.00 94.00 675 GLU A O 1
ATOM 5412 N N . GLU A 1 676 ? -4.052 -13.203 -39.902 1.00 93.62 676 GLU A N 1
ATOM 5413 C CA . GLU A 1 676 ? -2.822 -12.999 -39.119 1.00 93.62 676 GLU A CA 1
ATOM 5414 C C . GLU A 1 676 ? -3.041 -13.304 -37.634 1.00 93.62 676 GLU A C 1
ATOM 5416 O O . GLU A 1 676 ? -2.171 -13.887 -36.989 1.00 93.62 676 GLU A O 1
ATOM 5421 N N . ILE A 1 677 ? -4.214 -12.963 -37.093 1.00 95.88 677 ILE A N 1
ATOM 5422 C CA . ILE A 1 677 ? -4.572 -13.298 -35.711 1.00 95.88 677 ILE A CA 1
ATOM 5423 C C . ILE A 1 677 ? -4.753 -14.797 -35.511 1.00 95.88 677 ILE A C 1
ATOM 5425 O O . ILE A 1 677 ? -4.269 -15.324 -34.509 1.00 95.88 677 ILE A O 1
ATOM 5429 N N . ASP A 1 678 ? -5.377 -15.494 -36.455 1.00 95.88 678 ASP A N 1
ATOM 5430 C CA . ASP A 1 678 ? -5.515 -16.949 -36.392 1.00 95.88 678 ASP A CA 1
ATOM 5431 C C . ASP A 1 678 ? -4.137 -17.634 -36.413 1.00 95.88 678 ASP A C 1
ATOM 5433 O O . ASP A 1 678 ? -3.891 -18.553 -35.630 1.00 95.88 678 ASP A O 1
ATOM 5437 N N . HIS A 1 679 ? -3.196 -17.135 -37.225 1.00 95.88 679 HIS A N 1
ATOM 5438 C CA . HIS A 1 679 ? -1.809 -17.614 -37.228 1.00 95.88 679 HIS A CA 1
ATOM 5439 C C . HIS A 1 679 ? -1.083 -17.348 -35.899 1.00 95.88 679 HIS A C 1
ATOM 5441 O O . HIS A 1 679 ? -0.386 -18.231 -35.394 1.00 95.88 679 HIS A O 1
ATOM 5447 N N . ILE A 1 680 ? -1.260 -16.167 -35.295 1.00 97.00 680 ILE A N 1
ATOM 5448 C CA . ILE A 1 680 ? -0.711 -15.866 -33.961 1.00 97.00 680 ILE A CA 1
ATOM 5449 C C . ILE A 1 680 ? -1.325 -16.796 -32.902 1.00 97.00 680 ILE A C 1
ATOM 5451 O O . ILE A 1 680 ? -0.611 -17.329 -32.053 1.00 97.00 680 ILE A O 1
ATOM 5455 N N . GLY A 1 681 ? -2.634 -17.045 -32.968 1.00 96.56 681 GLY A N 1
ATOM 5456 C CA . GLY A 1 681 ? -3.322 -17.986 -32.085 1.00 96.56 681 GLY A CA 1
ATOM 5457 C C . GLY A 1 681 ? -2.785 -19.413 -32.221 1.00 96.56 681 GLY A C 1
ATOM 5458 O O . GLY A 1 681 ? -2.530 -20.074 -31.214 1.00 96.56 681 GLY A O 1
ATOM 5459 N N . ALA A 1 682 ? -2.543 -19.868 -33.453 1.00 96.38 682 ALA A N 1
ATOM 5460 C CA . ALA A 1 682 ? -1.933 -21.167 -33.725 1.00 96.38 682 ALA A CA 1
ATOM 5461 C C . ALA A 1 682 ? -0.511 -21.273 -33.152 1.00 96.38 682 ALA A C 1
ATOM 5463 O O . ALA A 1 682 ? -0.155 -22.314 -32.599 1.00 96.38 682 ALA A O 1
ATOM 5464 N N . TYR A 1 683 ? 0.278 -20.194 -33.214 1.00 95.88 683 TYR A N 1
ATOM 5465 C CA . TYR A 1 683 ? 1.587 -20.136 -32.563 1.00 95.88 683 TYR A CA 1
ATOM 5466 C C . TYR A 1 683 ? 1.482 -20.365 -31.050 1.00 95.88 683 TYR A C 1
ATOM 5468 O O . TYR A 1 683 ? 2.152 -21.259 -30.537 1.00 95.88 683 TYR A O 1
ATOM 5476 N N . TYR A 1 684 ? 0.624 -19.629 -30.335 1.00 96.06 684 TYR A N 1
ATOM 5477 C CA . TYR A 1 684 ? 0.468 -19.822 -28.887 1.00 96.06 684 TYR A CA 1
ATOM 5478 C C . TYR A 1 684 ? -0.048 -21.217 -28.540 1.00 96.06 684 TYR A C 1
ATOM 5480 O O . TYR A 1 684 ? 0.442 -21.836 -27.599 1.00 96.06 684 TYR A O 1
ATOM 5488 N N . TRP A 1 685 ? -0.983 -21.753 -29.330 1.00 95.88 685 TRP A N 1
ATOM 5489 C CA . TRP A 1 685 ? -1.462 -23.123 -29.156 1.00 95.88 685 TRP A CA 1
ATOM 5490 C C . TRP A 1 685 ? -0.324 -24.147 -29.259 1.00 95.88 685 TRP A C 1
ATOM 5492 O O . TRP A 1 685 ? -0.220 -25.047 -28.423 1.00 95.88 685 TRP A O 1
ATOM 5502 N N . LEU A 1 686 ? 0.561 -23.986 -30.246 1.00 94.62 686 LEU A N 1
ATOM 5503 C CA . LEU A 1 686 ? 1.752 -24.817 -30.402 1.00 94.62 686 LEU A CA 1
ATOM 5504 C C . LEU A 1 686 ? 2.670 -24.703 -29.177 1.00 94.62 686 LEU A C 1
ATOM 5506 O O . LEU A 1 686 ? 3.072 -25.715 -28.611 1.00 94.62 686 LEU A O 1
ATOM 5510 N N . GLN A 1 687 ? 2.956 -23.484 -28.710 1.00 93.88 687 GLN A N 1
ATOM 5511 C CA . GLN A 1 687 ? 3.833 -23.292 -27.551 1.00 93.88 687 GLN A CA 1
ATOM 5512 C C . GLN A 1 687 ? 3.246 -23.895 -26.268 1.00 93.88 687 GLN A C 1
ATOM 5514 O O . GLN A 1 687 ? 3.962 -24.565 -25.529 1.00 93.88 687 GLN A O 1
ATOM 5519 N N . LEU A 1 688 ? 1.941 -23.746 -26.036 1.00 92.75 688 LEU A N 1
ATOM 5520 C CA . LEU A 1 688 ? 1.260 -24.293 -24.858 1.00 92.75 688 LEU A CA 1
ATOM 5521 C C . LEU A 1 688 ? 1.146 -25.826 -24.866 1.00 92.75 688 LEU A C 1
ATOM 5523 O O . LEU A 1 688 ? 0.863 -26.430 -23.831 1.00 92.75 688 LEU A O 1
ATOM 5527 N N . THR A 1 689 ? 1.346 -26.473 -26.014 1.00 92.75 689 THR A N 1
ATOM 5528 C CA . THR A 1 689 ? 1.241 -27.934 -26.143 1.00 92.75 689 THR A CA 1
ATOM 5529 C C . THR A 1 689 ? 2.604 -28.616 -26.266 1.00 92.75 689 THR A C 1
ATOM 5531 O O . THR A 1 689 ? 2.809 -29.698 -25.703 1.00 92.75 689 THR A O 1
ATOM 5534 N N . GLU A 1 690 ? 3.563 -27.980 -26.940 1.00 92.69 690 GLU A N 1
ATOM 5535 C CA . GLU A 1 690 ? 4.848 -28.591 -27.290 1.00 92.69 690 GLU A CA 1
ATOM 5536 C C . GLU A 1 690 ? 6.040 -28.043 -26.493 1.00 92.69 690 GLU A C 1
ATOM 5538 O O . GLU A 1 690 ? 6.994 -28.790 -26.265 1.00 92.69 690 GLU A O 1
ATOM 5543 N N . CYS A 1 691 ? 5.984 -26.808 -25.974 1.00 92.75 691 CYS A N 1
ATOM 5544 C CA . CYS A 1 691 ? 7.103 -26.226 -25.230 1.00 92.75 691 CYS A CA 1
ATOM 5545 C C . CYS A 1 691 ? 7.376 -26.960 -23.913 1.00 92.75 691 CYS A C 1
ATOM 5547 O O . CYS A 1 691 ? 6.471 -27.218 -23.120 1.00 92.75 691 CYS A O 1
ATOM 5549 N N . LYS A 1 692 ? 8.650 -27.295 -23.675 1.00 91.25 692 LYS A N 1
ATOM 5550 C CA . LYS A 1 692 ? 9.108 -28.039 -22.490 1.00 91.25 692 LYS A CA 1
ATOM 5551 C C . LYS A 1 692 ? 9.925 -27.183 -21.533 1.00 91.25 692 LYS A C 1
ATOM 5553 O O . LYS A 1 692 ? 9.936 -27.460 -20.338 1.00 91.25 692 LYS A O 1
ATOM 5558 N N . HIS A 1 693 ? 10.573 -26.130 -22.025 1.00 90.81 693 HIS A N 1
ATOM 5559 C CA . HIS A 1 693 ? 11.277 -25.183 -21.167 1.00 90.81 693 HIS A CA 1
ATOM 5560 C C . HIS A 1 693 ? 10.285 -24.298 -20.395 1.00 90.81 693 HIS A C 1
ATOM 5562 O O . HIS A 1 693 ? 9.543 -23.520 -21.001 1.00 90.81 693 HIS A O 1
ATOM 5568 N N . CYS A 1 694 ? 10.311 -24.365 -19.058 1.00 86.38 694 CYS A N 1
ATOM 5569 C CA . CYS A 1 694 ? 9.360 -23.659 -18.190 1.00 86.38 694 CYS A CA 1
ATOM 5570 C C . CYS A 1 694 ? 9.323 -22.149 -18.449 1.00 86.38 694 CYS A C 1
ATOM 5572 O O . CYS A 1 694 ? 8.250 -21.587 -18.620 1.00 86.38 694 CYS A O 1
ATOM 5574 N N . GLY A 1 695 ? 10.483 -21.493 -18.551 1.00 83.69 695 GLY A N 1
ATOM 5575 C CA . GLY A 1 695 ? 10.528 -20.039 -18.737 1.00 83.69 695 GLY A CA 1
ATOM 5576 C C . GLY A 1 695 ? 10.049 -19.562 -20.113 1.00 83.69 695 GLY A C 1
ATOM 5577 O O . GLY A 1 695 ? 9.673 -18.408 -20.241 1.00 83.69 695 GLY A O 1
ATOM 5578 N N . ALA A 1 696 ? 10.066 -20.431 -21.129 1.00 85.94 696 ALA A N 1
ATOM 5579 C CA . ALA A 1 696 ? 9.532 -20.125 -22.460 1.00 85.94 696 ALA A CA 1
ATOM 5580 C C . ALA A 1 696 ? 8.019 -20.393 -22.497 1.00 85.94 696 ALA A C 1
ATOM 5582 O O . ALA A 1 696 ? 7.259 -19.600 -23.047 1.00 85.94 696 ALA A O 1
ATOM 5583 N N . PHE A 1 697 ? 7.586 -21.470 -21.832 1.00 89.31 697 PHE A N 1
ATOM 5584 C CA . PHE A 1 697 ? 6.180 -21.805 -21.646 1.00 89.31 697 PHE A CA 1
ATOM 5585 C C . PHE A 1 697 ? 5.432 -20.734 -20.844 1.00 89.31 697 PHE A C 1
ATOM 5587 O O . PHE A 1 697 ? 4.402 -20.274 -21.295 1.00 89.31 697 PHE A O 1
ATOM 5594 N N . GLU A 1 698 ? 5.957 -20.286 -19.698 1.00 88.19 698 GLU A N 1
ATOM 5595 C CA . GLU A 1 698 ? 5.307 -19.262 -18.858 1.00 88.19 698 GLU A CA 1
ATOM 5596 C C . GLU A 1 698 ? 5.147 -17.907 -19.565 1.00 88.19 698 GLU A C 1
ATOM 5598 O O . GLU A 1 698 ? 4.299 -17.106 -19.179 1.00 88.19 698 GLU A O 1
ATOM 5603 N N . THR A 1 699 ? 5.986 -17.625 -20.567 1.00 82.19 699 THR A N 1
ATOM 5604 C CA . THR A 1 699 ? 5.933 -16.378 -21.342 1.00 82.19 699 THR A CA 1
ATOM 5605 C C . THR A 1 699 ? 5.013 -16.435 -22.559 1.00 82.19 699 THR A C 1
ATOM 5607 O O . THR A 1 699 ? 4.714 -15.377 -23.113 1.00 82.19 699 THR A O 1
ATOM 5610 N N . ALA A 1 700 ? 4.625 -17.635 -23.000 1.00 79.69 700 ALA A N 1
ATOM 5611 C CA . ALA A 1 700 ? 3.656 -17.858 -24.071 1.00 79.69 700 ALA A CA 1
ATOM 5612 C C . ALA A 1 700 ? 2.246 -17.961 -23.479 1.00 79.69 700 ALA A C 1
ATOM 5614 O O . ALA A 1 700 ? 1.321 -17.406 -24.109 1.00 79.69 700 ALA A O 1
#

Solvent-accessible surface area (backbone atoms only — not comparable to full-atom values): 38314 Å² total; per-residue (Å²): 136,83,86,82,86,79,75,77,80,74,46,92,57,52,85,49,49,65,48,35,72,76,55,37,72,77,53,49,60,66,70,80,50,95,74,67,78,66,52,58,40,61,36,97,92,25,76,26,33,51,53,70,45,53,45,48,48,36,58,55,46,50,72,76,49,51,85,43,70,70,54,34,45,53,36,37,52,48,50,39,46,51,53,46,54,30,58,78,68,71,50,68,73,53,74,68,59,50,51,52,53,48,54,49,31,77,65,34,30,78,45,94,47,65,68,34,15,52,36,27,39,51,39,50,56,49,49,56,57,37,50,32,75,81,30,69,46,42,59,68,22,58,46,47,74,70,53,50,54,53,52,51,57,64,66,71,54,86,73,92,46,56,33,56,52,46,45,52,49,52,47,38,76,56,16,68,59,55,53,76,71,67,46,72,68,57,51,54,51,43,62,74,46,30,36,40,85,83,36,24,66,56,41,38,52,50,51,51,50,48,57,70,77,36,67,90,47,48,68,59,51,43,52,52,53,49,51,40,32,67,42,89,49,60,52,31,27,47,33,43,60,74,49,33,52,60,54,45,58,70,38,72,64,41,41,72,54,47,48,55,51,42,44,52,53,46,66,78,73,59,88,56,78,64,42,52,42,49,51,37,49,54,46,42,50,53,43,61,62,61,72,94,68,88,73,90,70,56,67,73,80,71,41,56,68,69,58,52,58,49,28,40,68,37,90,52,61,68,34,20,48,39,42,45,48,48,72,32,54,63,73,57,55,56,57,71,80,53,74,67,53,52,49,52,52,51,54,30,51,68,77,47,36,64,49,74,52,67,73,55,48,53,54,52,52,55,31,47,41,43,41,39,28,21,52,29,40,24,36,45,53,35,79,71,75,37,77,90,52,51,68,58,46,53,52,49,53,53,50,54,52,47,51,51,51,57,21,58,67,30,51,42,94,85,49,53,70,41,23,32,46,45,16,49,51,51,49,33,48,70,64,66,45,65,27,44,34,50,94,83,44,46,72,46,47,65,70,64,41,63,76,79,70,63,44,70,70,53,51,51,46,43,59,54,29,31,64,40,94,47,64,70,42,19,54,53,31,48,59,43,54,78,58,49,85,81,59,90,85,60,60,63,66,60,52,49,54,53,38,53,54,38,39,66,38,85,50,77,73,37,30,62,26,33,20,56,50,49,49,52,51,34,69,79,37,61,86,49,44,66,60,51,50,54,52,42,51,52,52,39,50,54,32,41,58,49,29,68,77,38,65,70,44,46,80,76,37,59,48,30,33,47,41,39,28,51,36,54,48,55,74,71,52,82,75,90,88,62,54,77,64,56,49,51,50,50,34,47,46,42,63,74,43,48,52,54,45,38,52,54,46,41,63,62,30,39,68,43,34,40,27,98,51,28,73,70,38,69,58,70,71,55,52,57,55,52,72,71,51,98,65,69,53,71,60,53,53,52,54,48,8,47,52,49,38,56,46,31,38,46,32,41,30,30,36,36,48,40,55,48,47,43,59,72,58,37,35,84,72,65,57,51,55,70,67,59,49,51,52,53,50,51,50,43,54,47,39,77,73,51,46,56,34,63,77,37,39,76,49,88

Nearest PDB structures (foldseek):
  8rbz-assembly1_g  TM=3.572E-01  e=2.581E-03  Homo sapiens
  5j3v-assembly2_B  TM=2.832E-01  e=1.323E-03  Homo sapiens
  3woy-assembly1_A  TM=5.606E-01  e=1.673E+00  Homo sapiens
  4hmy-assembly1_A  TM=2.404E-01  e=4.241E-01  Mus musculus
  7ue2-assembly1_A  TM=2.139E-01  e=8.148E+00  synthetic construct

Foldseek 3Di:
DDDDPPDDPQQPCLVQQVVCVVVNLVSVVCLVDDDDPSQQPDHDPRNRCLQRRNLVRLLVVCVPVVVDPVSLLSSLVSNLSSLVSCVVVLNADDPVSLVSLLVLLVVQLQDPHVNSVVSSLSSLLSSLVRVLSVDVCLVVQADDPVLVVVLVVLVPDPDDGQSSLSSVLSNCVSHVNCLVVDDPVNLLVLLVCCLPPSRVQSSLSNNLSNVVVCVVCLVVVLVSLLVQLVDPRPSSVCSCLVHNLVVLLVDPCSLVPSLLVSLVSCQVPDPDPRCLLVNLSSLQSSQQSDDDDDDRDASVVRDPLVSLLCQCLDPDLSSVLSSLCSLLDGNDLLDADDPSSLVSLLSSLLNCLQPDDPVSLVSNLVSVLSNLLSLLNNVLVCVVDPVVCVVSLVVVLVSLLSLLCCLLVQLDPPHDPSNNLSSLSSLCSLQPDCSNQPPNNCPSVVVSPVLVSDDPSSLVSLLVQLLPQDVSSNVSSLSSLLRHDDDPPDDLPVLVVVLVVLLQALDPSSLQSSLSSLVSSCSVVVVCLLVLLVVLLVLLVVLLVVLVVPVLSCNRRFNLSSLSNNLSSLVPDDPPDDDPVVLVVVLCCCPVGVLVSLVSLCVSLLCLQLDPCNQQDDDPVVLVVLVPDPDDSVVVSNVSSNSSSSRSLSSLLSSLSSLVCCLPPVVVVVSDDPVSVVVSVVVLVCLCVRGDHPSSNVSD

Organism: Parelaphostrongylus tenuis (NCBI:txid148309)